Protein AF-A0A3N5SZB6-F1 (afdb_monomer)

Mean predicted aligned error: 12.36 Å

Secondary structure (DSSP, 8-state):
-------SSSSHHHHHHHHHHHHHHHHHHHHTS---------------------------HHHHHHHHHHHHHHHHHHHHHHHGGGEEEEE-TTT--EEEEE-HHHHHHHHHHHHHHHHHHHHHHHHHHHHHHHHH-PPPPPPPSSHHHHHHHHHHHHHTHHHHHHHHHS----TT--EEEETTTTEEEE---SHHHHHHHHHHHHHHHHHHHHHHTT--HHHHHHHHHHHTT-TT---EEEEEEEETTEEEEEEEEEE-TT--EEEEETTTTEEEEEEPPSSPPPP--GGGPPPHHHHHHHHHHHHHHH-HHHHHHTTTSEEEEEEETTEEEEEEE-TTS--TTSTTTTS--EEEEEEETTS-EEEEEE-GGG--

Solvent-accessible surface area (backbone atoms only — not comparable to full-atom values): 22274 Å² total; per-residue (Å²): 140,86,91,86,82,89,86,84,78,72,64,74,65,54,59,58,53,54,54,56,52,55,56,50,53,63,53,52,64,65,69,73,73,79,88,85,89,82,85,92,81,82,87,82,92,75,91,71,83,70,77,81,74,74,82,71,82,77,70,49,74,57,55,54,42,51,49,51,48,52,50,52,48,51,54,51,49,52,52,51,65,73,44,58,88,48,43,47,80,48,62,41,90,87,79,66,45,83,24,44,38,59,40,73,72,49,30,55,55,50,48,59,47,51,52,53,48,48,59,52,43,52,54,44,48,52,51,39,30,49,53,54,45,66,72,65,57,74,73,79,78,80,85,61,96,44,72,67,54,45,47,56,52,49,55,51,55,60,70,45,43,58,82,52,26,44,63,44,74,61,60,73,92,49,97,86,61,52,64,47,74,38,69,93,70,23,42,73,40,81,57,77,62,61,69,53,28,30,46,25,52,50,51,51,51,50,53,51,50,61,69,38,46,73,58,56,74,62,58,55,67,68,60,51,53,52,49,50,19,58,77,69,73,33,87,81,64,61,72,41,84,72,52,71,46,73,36,94,76,34,76,96,38,52,23,34,36,32,31,39,95,66,54,28,35,38,31,30,30,54,91,76,73,38,79,31,32,34,46,62,25,90,60,74,81,79,89,73,57,77,91,51,51,54,53,70,68,56,44,49,50,49,43,51,53,52,46,55,74,73,30,75,48,51,72,78,40,51,93,72,38,48,77,49,73,52,71,64,90,63,37,33,40,41,34,39,32,45,66,89,55,89,39,80,96,47,85,39,50,90,50,50,43,28,37,37,35,26,31,33,42,66,60,47,79,53,32,35,38,40,30,52,80,72,64,134

Structure (mmCIF, N/CA/C/O backbone):
data_AF-A0A3N5SZB6-F1
#
_entry.id   AF-A0A3N5SZB6-F1
#
loop_
_atom_site.group_PDB
_atom_site.id
_atom_site.type_symbol
_atom_site.label_atom_id
_atom_site.label_alt_id
_atom_site.label_comp_id
_atom_site.label_asym_id
_atom_site.label_entity_id
_atom_site.label_seq_id
_atom_site.pdbx_PDB_ins_code
_atom_site.Cartn_x
_atom_site.Cartn_y
_atom_site.Cartn_z
_atom_site.occupancy
_atom_site.B_iso_or_equiv
_atom_site.auth_seq_id
_atom_site.auth_comp_id
_atom_site.auth_asym_id
_atom_site.auth_atom_id
_atom_site.pdbx_PDB_model_num
ATOM 1 N N . MET A 1 1 ? -7.551 47.323 -12.459 1.00 30.55 1 MET A N 1
ATOM 2 C CA . MET A 1 1 ? -6.718 46.735 -13.533 1.00 30.55 1 MET A CA 1
ATOM 3 C C . MET A 1 1 ? -6.572 45.253 -13.211 1.00 30.55 1 MET A C 1
ATOM 5 O O . MET A 1 1 ? -5.967 44.946 -12.203 1.00 30.55 1 MET A O 1
ATOM 9 N N . GLN A 1 2 ? -7.474 44.392 -13.685 1.00 24.36 2 GLN A N 1
ATOM 10 C CA . GLN A 1 2 ? -7.535 43.716 -14.999 1.00 24.36 2 GLN A CA 1
ATOM 11 C C . GLN A 1 2 ? -6.621 42.473 -15.131 1.00 24.36 2 GLN A C 1
ATOM 13 O O . GLN A 1 2 ? -5.434 42.605 -15.382 1.00 24.36 2 GLN A O 1
ATOM 18 N N . LYS A 1 3 ? -7.298 41.308 -15.059 1.00 26.44 3 LYS A N 1
ATOM 19 C CA . LYS A 1 3 ? -7.173 40.044 -15.829 1.00 26.44 3 LYS A CA 1
ATOM 20 C C . LYS A 1 3 ? -5.928 39.142 -15.707 1.00 26.44 3 LYS A C 1
ATOM 22 O O . LYS A 1 3 ? -4.878 39.467 -16.247 1.00 26.44 3 LYS A O 1
ATOM 27 N N . SER A 1 4 ? -6.159 37.933 -15.165 1.00 27.41 4 SER A N 1
ATOM 28 C CA . SER A 1 4 ? -5.923 36.575 -15.747 1.00 27.41 4 SER A CA 1
ATOM 29 C C . SER A 1 4 ? -6.071 35.553 -14.596 1.00 27.41 4 SER A C 1
ATOM 31 O O . SER A 1 4 ? -5.241 35.576 -13.701 1.00 27.41 4 SER A O 1
ATOM 33 N N . SER A 1 5 ? -7.104 34.731 -14.359 1.00 26.22 5 SER A N 1
ATOM 34 C CA . SER A 1 5 ? -8.144 34.000 -15.116 1.00 26.22 5 SER A CA 1
ATOM 35 C C . SER A 1 5 ? -7.667 32.811 -15.965 1.00 26.22 5 SER A C 1
ATOM 37 O O . SER A 1 5 ? -7.320 32.988 -17.123 1.00 26.22 5 SER A O 1
ATOM 39 N N . MET A 1 6 ? -7.796 31.615 -15.369 1.00 33.00 6 MET A N 1
ATOM 40 C CA . MET A 1 6 ? -8.181 30.324 -15.973 1.00 33.00 6 MET A CA 1
ATOM 41 C C . MET A 1 6 ? -7.451 29.839 -17.236 1.00 33.00 6 MET A C 1
ATOM 43 O O . MET A 1 6 ? -7.955 30.061 -18.328 1.00 33.00 6 MET A O 1
ATOM 47 N N . ILE A 1 7 ? -6.403 29.019 -17.080 1.00 27.36 7 ILE A N 1
ATOM 48 C CA . ILE A 1 7 ? -6.110 27.864 -17.956 1.00 27.36 7 ILE A CA 1
ATOM 49 C C . ILE A 1 7 ? -5.377 26.838 -17.078 1.00 27.36 7 ILE A C 1
ATOM 51 O O . ILE A 1 7 ? -4.236 27.062 -16.697 1.00 27.36 7 ILE A O 1
ATOM 55 N N . GLY A 1 8 ? -6.037 25.753 -16.679 1.00 27.72 8 GLY A N 1
ATOM 56 C CA . GLY A 1 8 ? -5.404 24.738 -15.819 1.00 27.72 8 GLY A CA 1
ATOM 57 C C . GLY A 1 8 ? -6.319 23.608 -15.356 1.00 27.72 8 GLY A C 1
ATOM 58 O O . GLY A 1 8 ? -5.829 22.586 -14.899 1.00 27.72 8 GLY A O 1
ATOM 59 N N . LEU A 1 9 ? -7.639 23.751 -15.528 1.00 29.27 9 LEU A N 1
ATOM 60 C CA . LEU A 1 9 ? -8.619 22.719 -15.163 1.00 29.27 9 LEU A CA 1
ATOM 61 C C . LEU A 1 9 ? -9.281 22.013 -16.362 1.00 29.27 9 LEU A C 1
ATOM 63 O O . LEU A 1 9 ? -10.169 21.192 -16.172 1.00 29.27 9 LEU A O 1
ATOM 67 N N . SER A 1 10 ? -8.858 22.299 -17.597 1.00 26.39 10 SER A N 1
ATOM 68 C CA . SER A 1 10 ? -9.528 21.792 -18.809 1.00 26.39 10 SER A CA 1
ATOM 69 C C . SER A 1 10 ? -8.809 20.630 -19.506 1.00 26.39 10 SER A C 1
ATOM 71 O O . SER A 1 10 ? -9.311 20.154 -20.515 1.00 26.39 10 SER A O 1
ATOM 73 N N . ILE A 1 11 ? -7.658 20.157 -19.008 1.00 29.92 11 ILE A N 1
ATOM 74 C CA . ILE A 1 11 ? -6.876 19.098 -19.685 1.00 29.92 11 ILE A CA 1
ATOM 75 C C . ILE A 1 11 ? -7.062 17.717 -19.029 1.00 29.92 11 ILE A C 1
ATOM 77 O O . ILE A 1 11 ? -7.052 16.717 -19.738 1.00 29.92 11 ILE A O 1
ATOM 81 N N . LEU A 1 12 ? -7.372 17.634 -17.728 1.00 28.67 12 LEU A N 1
ATOM 82 C CA . LEU A 1 12 ? -7.620 16.341 -17.063 1.00 28.67 12 LEU A CA 1
ATOM 83 C C . LEU A 1 12 ? -9.028 15.758 -17.292 1.00 28.67 12 LEU A C 1
ATOM 85 O O . LEU A 1 12 ? -9.211 14.551 -17.186 1.00 28.67 12 LEU A O 1
ATOM 89 N N . ALA A 1 13 ? -10.020 16.578 -17.652 1.00 29.20 13 ALA A N 1
ATOM 90 C CA . ALA A 1 13 ? -11.364 16.084 -17.977 1.00 29.20 13 ALA A CA 1
ATOM 91 C C . ALA A 1 13 ? -11.496 15.595 -19.437 1.00 29.20 13 ALA A C 1
ATOM 93 O O . ALA A 1 13 ? -12.449 14.893 -19.771 1.00 29.20 13 ALA A O 1
ATOM 94 N N . LEU A 1 14 ? -10.543 15.941 -20.312 1.00 28.16 14 LEU A N 1
ATOM 95 C CA . LEU A 1 14 ? -10.585 15.605 -21.741 1.00 28.16 14 LEU A CA 1
ATOM 96 C C . LEU A 1 14 ? -9.903 14.266 -22.072 1.00 28.16 14 LEU A C 1
ATOM 98 O O . LEU A 1 14 ? -10.301 13.616 -23.035 1.00 28.16 14 LEU A O 1
ATOM 102 N N . THR A 1 15 ? -8.957 13.797 -21.254 1.00 35.44 15 THR A N 1
ATOM 103 C CA . THR A 1 15 ? -8.317 12.478 -21.425 1.00 35.44 15 THR A CA 1
ATOM 104 C C . THR A 1 15 ? -9.185 11.325 -20.907 1.00 35.44 15 THR A C 1
ATOM 106 O O . THR A 1 15 ? -9.248 10.279 -21.549 1.00 35.44 15 THR A O 1
ATOM 109 N N . GLY A 1 16 ? -9.945 11.529 -19.823 1.00 30.06 16 GLY A N 1
ATOM 110 C CA . GLY A 1 16 ? -10.886 10.524 -19.303 1.00 30.06 16 GLY A CA 1
ATOM 111 C C . GLY A 1 16 ? -12.120 10.299 -20.190 1.00 30.06 16 GLY A C 1
ATOM 112 O O . GLY A 1 16 ? -12.580 9.169 -20.348 1.00 30.06 16 GLY A O 1
ATOM 113 N N . ALA A 1 17 ? -12.632 11.354 -20.837 1.00 34.72 17 ALA A N 1
ATOM 114 C CA . ALA A 1 17 ? -13.799 11.254 -21.720 1.00 34.72 17 ALA A CA 1
ATOM 115 C C . ALA A 1 17 ? -13.486 10.558 -23.061 1.00 34.72 17 ALA A C 1
ATOM 117 O O . ALA A 1 17 ? -14.346 9.863 -23.603 1.00 34.72 17 ALA A O 1
ATOM 118 N N . PHE A 1 18 ? -12.256 10.685 -23.577 1.00 35.78 18 PHE A N 1
ATOM 119 C CA . PHE A 1 18 ? -11.830 9.990 -24.799 1.00 35.78 18 PHE A CA 1
ATOM 120 C C . PHE A 1 18 ? -11.686 8.472 -24.598 1.00 35.78 18 PHE A C 1
ATOM 122 O O . PHE A 1 18 ? -12.016 7.702 -25.499 1.00 35.78 18 PHE A O 1
ATOM 129 N N . PHE A 1 19 ? -11.278 8.032 -23.403 1.00 38.31 19 PHE A N 1
ATOM 130 C CA . PHE A 1 19 ? -11.135 6.609 -23.075 1.00 38.31 19 PHE A CA 1
ATOM 131 C C . PHE A 1 19 ? -12.483 5.879 -22.967 1.00 38.31 19 PHE A C 1
ATOM 133 O O . PHE A 1 19 ? -12.627 4.763 -23.467 1.00 38.31 19 PHE A O 1
ATOM 140 N N . LEU A 1 20 ? -13.502 6.521 -22.385 1.00 37.88 20 LEU A N 1
ATOM 141 C CA . LEU A 1 20 ? -14.844 5.935 -22.278 1.00 37.88 20 LEU A CA 1
ATOM 142 C C . LEU A 1 20 ? -15.571 5.877 -23.632 1.00 37.88 20 LEU A C 1
ATOM 144 O O . LEU A 1 20 ? -16.288 4.912 -23.896 1.00 37.88 20 LEU A O 1
ATOM 148 N N . LEU A 1 21 ? -15.355 6.855 -24.521 1.00 33.53 21 LEU A N 1
ATOM 149 C CA . LEU A 1 21 ? -15.972 6.866 -25.853 1.00 33.53 21 LEU A CA 1
ATOM 150 C C . LEU A 1 21 ? -15.368 5.797 -26.788 1.00 33.53 21 LEU A C 1
ATOM 152 O O . LEU A 1 21 ? -16.105 5.160 -27.542 1.00 33.53 21 LEU A O 1
ATOM 156 N N . ALA A 1 22 ? -14.056 5.545 -26.690 1.00 39.22 22 ALA A N 1
ATOM 157 C CA . ALA A 1 22 ? -13.365 4.512 -27.468 1.00 39.22 22 ALA A CA 1
ATOM 158 C C . ALA A 1 22 ? -13.771 3.085 -27.050 1.00 39.22 22 ALA A C 1
ATOM 160 O O . ALA A 1 22 ? -13.984 2.222 -27.904 1.00 39.22 22 ALA A O 1
ATOM 161 N N . LEU A 1 23 ? -13.959 2.842 -25.747 1.00 40.62 23 LEU A N 1
ATOM 162 C CA . LEU A 1 23 ? -14.461 1.559 -25.238 1.00 40.62 23 LEU A CA 1
ATOM 163 C C . LEU A 1 23 ? -15.936 1.321 -25.615 1.00 40.62 23 LEU A C 1
ATOM 165 O O . LEU A 1 23 ? -16.317 0.192 -25.925 1.00 40.62 23 LEU A O 1
ATOM 169 N N . TYR A 1 24 ? -16.758 2.377 -25.668 1.00 39.03 24 TYR A N 1
ATOM 170 C CA . TYR A 1 24 ? -18.166 2.276 -26.071 1.00 39.03 24 TYR A CA 1
ATOM 171 C C . TYR A 1 24 ? -18.339 2.001 -27.579 1.00 39.03 24 TYR A C 1
ATOM 173 O O . TYR A 1 24 ? -19.183 1.189 -27.964 1.00 39.03 24 TYR A O 1
ATOM 181 N N . GLN A 1 25 ? -17.513 2.607 -28.445 1.00 38.31 25 GLN A N 1
ATOM 182 C CA . GLN A 1 25 ? -17.540 2.337 -29.892 1.00 38.31 25 GLN A CA 1
ATOM 183 C C . GLN A 1 25 ? -17.138 0.892 -30.222 1.00 38.31 25 GLN A C 1
ATOM 185 O O . GLN A 1 25 ? -17.852 0.233 -30.982 1.00 38.31 25 GLN A O 1
ATOM 190 N N . MET A 1 26 ? -16.097 0.358 -29.571 1.00 41.62 26 MET A N 1
ATOM 191 C CA . MET A 1 26 ? -15.662 -1.034 -29.764 1.00 41.62 26 MET A CA 1
ATOM 192 C C . MET A 1 26 ? -16.682 -2.072 -29.261 1.00 41.62 26 MET A C 1
ATOM 194 O O . MET A 1 26 ? -16.788 -3.162 -29.827 1.00 41.62 26 MET A O 1
ATOM 198 N N . ALA A 1 27 ? -17.471 -1.744 -28.233 1.00 41.09 27 ALA A N 1
ATOM 199 C CA . ALA A 1 27 ? -18.561 -2.602 -27.767 1.00 41.09 27 ALA A CA 1
ATOM 200 C C . ALA A 1 27 ? -19.773 -2.590 -28.723 1.00 41.09 27 ALA A C 1
ATOM 202 O O . ALA A 1 27 ? -20.409 -3.627 -28.918 1.00 41.09 27 ALA A O 1
ATOM 203 N N . SER A 1 28 ? -20.070 -1.451 -29.365 1.00 37.62 28 SER A N 1
ATOM 204 C CA . SER A 1 28 ? -21.211 -1.325 -30.287 1.00 37.62 28 SER A CA 1
ATOM 205 C C . SER A 1 28 ? -21.002 -2.049 -31.626 1.00 37.62 28 SER A C 1
ATOM 207 O O . SER A 1 28 ? -21.945 -2.639 -32.153 1.00 37.62 28 SER A O 1
ATOM 209 N N . GLU A 1 29 ? -19.766 -2.103 -32.137 1.00 41.09 29 GLU A N 1
ATOM 210 C CA . GLU A 1 29 ? -19.447 -2.821 -33.382 1.00 41.09 29 GLU A CA 1
ATOM 211 C C . GLU A 1 29 ? -19.526 -4.347 -33.218 1.00 41.09 29 GLU A C 1
ATOM 213 O O . GLU A 1 29 ? -19.878 -5.054 -34.162 1.00 41.09 29 GLU A O 1
ATOM 218 N N . ARG A 1 30 ? -19.295 -4.870 -32.004 1.00 43.53 30 ARG A N 1
ATOM 219 C CA . ARG A 1 30 ? -19.472 -6.303 -31.706 1.00 43.53 30 ARG A CA 1
ATOM 220 C C . ARG A 1 30 ? -20.937 -6.719 -31.569 1.00 43.53 30 ARG A C 1
ATOM 222 O O . ARG A 1 30 ? -21.250 -7.875 -31.832 1.00 43.53 30 ARG A O 1
ATOM 229 N N . ALA A 1 31 ? -21.834 -5.800 -31.211 1.00 37.47 31 ALA A N 1
ATOM 230 C CA . ALA A 1 31 ? -23.267 -6.083 -31.103 1.00 37.47 31 ALA A CA 1
ATOM 231 C C . ALA A 1 31 ? -24.006 -6.037 -32.458 1.00 37.47 31 ALA A C 1
ATOM 233 O O . ALA A 1 31 ? -25.116 -6.549 -32.564 1.00 37.47 31 ALA A O 1
ATOM 234 N N . ALA A 1 32 ? -23.400 -5.464 -33.506 1.00 36.88 32 ALA A N 1
ATOM 235 C CA . ALA A 1 32 ? -24.018 -5.325 -34.830 1.00 36.88 32 ALA A CA 1
ATOM 236 C C . ALA A 1 32 ? -23.822 -6.543 -35.761 1.00 36.88 32 ALA A C 1
ATOM 238 O O . ALA A 1 32 ? -24.310 -6.541 -36.891 1.00 36.88 32 ALA A O 1
ATOM 239 N N . LEU A 1 33 ? -23.130 -7.593 -35.308 1.00 40.47 33 LEU A N 1
ATOM 240 C CA . LEU A 1 33 ? -22.832 -8.791 -36.098 1.00 40.47 33 LEU A CA 1
ATOM 241 C C . LEU A 1 33 ? -23.478 -10.045 -35.502 1.00 40.47 33 LEU A C 1
ATOM 243 O O . LEU A 1 33 ? -22.793 -11.013 -35.189 1.00 40.47 33 LEU A O 1
ATOM 247 N N . GLN A 1 34 ? -24.809 -10.060 -35.391 1.00 35.81 34 GLN A N 1
ATOM 248 C CA . GLN A 1 34 ? -25.560 -11.319 -35.415 1.00 35.81 34 GLN A CA 1
ATOM 249 C C . GLN A 1 34 ? -27.047 -11.110 -35.722 1.00 35.81 34 GLN A C 1
ATOM 251 O O . GLN A 1 34 ? -27.784 -10.565 -34.915 1.00 35.81 34 GLN A O 1
ATOM 256 N N . GLU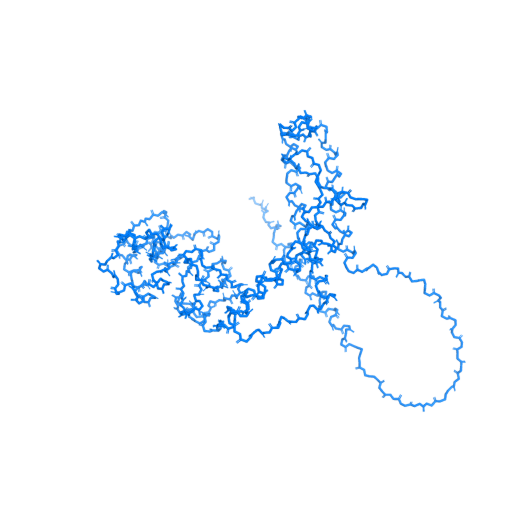 A 1 35 ? -27.436 -11.558 -36.920 1.00 35.31 35 GLU A N 1
ATOM 257 C CA . GLU A 1 35 ? -28.655 -12.309 -37.280 1.00 35.31 35 GLU A CA 1
ATOM 258 C C . GLU A 1 35 ? -29.173 -11.896 -38.662 1.00 35.31 35 GLU A C 1
ATOM 260 O O . GLU A 1 35 ? -29.972 -10.977 -38.807 1.00 35.31 35 GLU A O 1
ATOM 265 N N . VAL A 1 36 ? -28.778 -12.651 -39.692 1.00 30.95 36 VAL A N 1
ATOM 266 C CA . VAL A 1 36 ? -29.652 -12.881 -40.849 1.00 30.95 36 VAL A CA 1
ATOM 267 C C . VAL A 1 36 ? -29.555 -14.356 -41.226 1.00 30.95 36 VAL A C 1
ATOM 269 O O . VAL A 1 36 ? -28.589 -14.799 -41.842 1.00 30.95 36 VAL A O 1
ATOM 272 N N . VAL A 1 37 ? -30.576 -15.120 -40.844 1.00 37.50 37 VAL A N 1
ATOM 273 C CA . VAL A 1 37 ? -30.872 -16.442 -41.404 1.00 37.50 37 VAL A CA 1
ATOM 274 C C . VAL A 1 37 ? -31.956 -16.258 -42.464 1.00 37.50 37 VAL A C 1
ATOM 276 O O . VAL A 1 37 ? -33.063 -15.843 -42.130 1.00 37.50 37 VAL A O 1
ATOM 279 N N . ALA A 1 38 ? -31.671 -16.610 -43.722 1.00 28.94 38 ALA A N 1
ATOM 280 C CA . ALA A 1 38 ? -32.690 -16.997 -44.699 1.00 28.94 38 ALA A CA 1
ATOM 281 C C . ALA A 1 38 ? -32.104 -17.848 -45.846 1.00 28.94 38 ALA A C 1
ATOM 283 O O . ALA A 1 38 ? -30.950 -17.711 -46.236 1.00 28.94 38 ALA A O 1
ATOM 284 N N . ASN A 1 39 ? -32.964 -18.744 -46.327 1.00 30.56 39 ASN A N 1
ATOM 285 C CA . ASN A 1 39 ? -32.769 -19.969 -47.110 1.00 30.56 39 ASN A CA 1
ATOM 286 C C . ASN A 1 39 ? -32.414 -19.790 -48.618 1.00 30.56 39 ASN A C 1
ATOM 288 O O . ASN A 1 39 ? -32.389 -18.666 -49.115 1.00 30.56 39 ASN A O 1
ATOM 292 N N . PRO A 1 40 ? -32.156 -20.893 -49.368 1.00 39.16 40 PRO A N 1
ATOM 293 C CA . PRO A 1 40 ? -31.406 -20.886 -50.625 1.00 39.16 40 PRO A CA 1
ATOM 294 C C . PRO A 1 40 ? -32.289 -20.736 -51.869 1.00 39.16 40 PRO A C 1
ATOM 296 O O . PRO A 1 40 ? -33.319 -21.399 -51.983 1.00 39.16 40 PRO A O 1
ATOM 299 N N . THR A 1 41 ? -31.842 -19.977 -52.878 1.00 28.61 41 THR A N 1
ATOM 300 C CA . THR A 1 41 ? -32.215 -20.225 -54.286 1.00 28.61 41 THR A CA 1
ATOM 301 C C . THR A 1 41 ? -31.197 -19.617 -55.273 1.00 28.61 41 THR A C 1
ATOM 303 O O . THR A 1 41 ? -30.891 -18.435 -55.212 1.00 28.61 41 THR A O 1
ATOM 306 N N . SER A 1 42 ? -30.675 -20.482 -56.152 1.00 31.81 42 SER A N 1
ATOM 307 C CA . SER A 1 42 ? -30.111 -20.284 -57.510 1.00 31.81 42 SER A CA 1
ATOM 308 C C . SER A 1 42 ? -29.393 -18.976 -57.931 1.00 31.81 42 SER A C 1
ATOM 310 O O . SER A 1 42 ? -30.028 -17.945 -58.120 1.00 31.81 42 SER A O 1
ATOM 312 N N . LEU A 1 43 ? -28.090 -19.138 -58.233 1.00 28.61 43 LEU A N 1
ATOM 313 C CA . LEU A 1 43 ? -27.221 -18.551 -59.293 1.00 28.61 43 LEU A CA 1
ATOM 314 C C . LEU A 1 43 ? -27.818 -17.479 -60.249 1.00 28.61 43 LEU A C 1
ATOM 316 O O . LEU A 1 43 ? -28.920 -17.670 -60.758 1.00 28.61 43 LEU A O 1
ATOM 320 N N . PRO A 1 44 ? -27.040 -16.431 -60.626 1.00 29.91 44 PRO A N 1
ATOM 321 C CA . PRO A 1 44 ? -25.870 -16.632 -61.490 1.00 29.91 44 PRO A CA 1
ATOM 322 C C . PRO A 1 44 ? -24.578 -15.899 -61.089 1.00 29.91 44 PRO A C 1
ATOM 324 O O . PRO A 1 44 ? -24.560 -14.868 -60.424 1.00 29.91 44 PRO A O 1
ATOM 327 N N . THR A 1 45 ? -23.483 -16.491 -61.558 1.00 37.69 45 THR A N 1
ATOM 328 C CA . THR A 1 45 ? -22.079 -16.092 -61.463 1.00 37.69 45 THR A CA 1
ATOM 329 C C . THR A 1 45 ? -21.830 -14.634 -61.859 1.00 37.69 45 THR A C 1
ATOM 331 O O . THR A 1 45 ? -21.972 -14.266 -63.023 1.00 37.69 45 THR A O 1
ATOM 334 N N . LEU A 1 46 ? -21.351 -13.837 -60.902 1.00 26.44 46 LEU A N 1
ATOM 335 C CA . LEU A 1 46 ? -20.615 -12.602 -61.156 1.00 26.44 46 LEU A CA 1
ATOM 336 C C . LEU A 1 46 ? -19.177 -12.804 -60.689 1.00 26.44 46 LEU A C 1
ATOM 338 O O . LEU A 1 46 ? -18.888 -12.871 -59.496 1.00 26.44 46 LEU A O 1
ATOM 342 N N . THR A 1 47 ? -18.273 -12.929 -61.654 1.00 31.67 47 THR A N 1
ATOM 343 C CA . THR A 1 47 ? -16.832 -12.953 -61.428 1.00 31.67 47 THR A CA 1
ATOM 344 C C . THR A 1 47 ? -16.388 -11.545 -61.033 1.00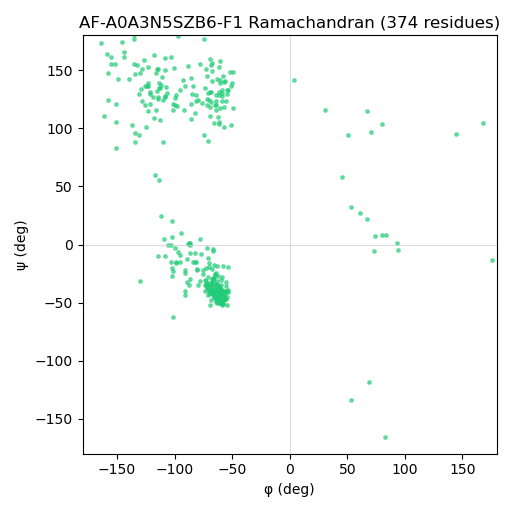 31.67 47 THR A C 1
ATOM 346 O O . THR A 1 47 ? -16.055 -10.728 -61.885 1.00 31.67 47 THR A O 1
ATOM 349 N N . PHE A 1 48 ? -16.410 -11.238 -59.737 1.00 26.42 48 PHE A N 1
ATOM 350 C CA . PHE A 1 48 ? -15.652 -10.115 -59.199 1.00 26.42 48 PHE A CA 1
ATOM 351 C C . PHE A 1 48 ? -14.238 -10.611 -58.909 1.00 26.42 48 PHE A C 1
ATOM 353 O O . PHE A 1 48 ? -14.008 -11.375 -57.974 1.00 26.42 48 PHE A O 1
ATOM 360 N N . THR A 1 49 ? -13.280 -10.186 -59.729 1.00 32.94 49 THR A N 1
ATOM 361 C CA . THR A 1 49 ? -11.867 -10.169 -59.346 1.00 32.94 49 THR A CA 1
ATOM 362 C C . THR A 1 49 ? -11.744 -9.323 -58.086 1.00 32.94 49 THR A C 1
ATOM 364 O O . THR A 1 49 ? -11.805 -8.095 -58.149 1.00 32.94 49 THR A O 1
ATOM 367 N N . ALA A 1 50 ? -11.634 -9.991 -56.937 1.00 30.66 50 ALA A N 1
ATOM 368 C CA . ALA A 1 50 ? -11.292 -9.342 -55.687 1.00 30.66 50 ALA A CA 1
ATOM 369 C C . ALA A 1 50 ? -9.930 -8.649 -55.863 1.00 30.66 50 ALA A C 1
ATOM 371 O O . ALA A 1 50 ? -9.005 -9.271 -56.398 1.00 30.66 50 ALA A O 1
ATOM 372 N N . PRO A 1 51 ? -9.778 -7.381 -55.447 1.00 34.12 51 PRO A N 1
ATOM 373 C CA . PRO A 1 51 ? -8.458 -6.796 -55.324 1.00 34.12 51 PRO A CA 1
ATOM 374 C C . PRO A 1 51 ? -7.677 -7.655 -54.333 1.00 34.12 51 PRO A C 1
ATOM 376 O O . PRO A 1 51 ? -8.168 -7.949 -53.242 1.00 34.12 51 PRO A O 1
ATOM 379 N N . THR A 1 52 ? -6.484 -8.088 -54.734 1.00 36.19 52 THR A N 1
ATOM 380 C CA . THR A 1 52 ? -5.509 -8.718 -53.849 1.00 36.19 52 THR A CA 1
ATOM 381 C C . THR A 1 52 ? -5.340 -7.806 -52.641 1.00 36.19 52 THR A C 1
ATOM 383 O O . THR A 1 52 ? -4.713 -6.752 -52.742 1.00 36.19 52 THR A O 1
ATOM 386 N N . GLN A 1 53 ? -5.957 -8.166 -51.515 1.00 37.75 53 GLN A N 1
ATOM 387 C CA . GLN A 1 53 ? -5.667 -7.519 -50.249 1.00 37.75 53 GLN A CA 1
ATOM 388 C C . GLN A 1 53 ? -4.222 -7.877 -49.935 1.00 37.75 53 GLN A C 1
ATOM 390 O O . GLN A 1 53 ? -3.910 -9.018 -49.596 1.00 37.75 53 GLN A O 1
ATOM 395 N N . THR A 1 54 ? -3.326 -6.915 -50.115 1.00 37.09 54 THR A N 1
ATOM 396 C CA . THR A 1 54 ? -2.016 -6.967 -49.483 1.00 37.09 54 THR A CA 1
ATOM 397 C C . THR A 1 54 ? -2.281 -7.075 -47.981 1.00 37.09 54 THR A C 1
ATOM 399 O O . THR A 1 54 ? -2.942 -6.182 -47.444 1.00 37.09 54 THR A O 1
ATOM 402 N N . PRO A 1 55 ? -1.853 -8.148 -47.295 1.00 38.38 55 PRO A N 1
ATOM 403 C CA . PRO A 1 55 ? -2.034 -8.241 -45.857 1.00 38.38 55 PRO A CA 1
ATOM 404 C C . PRO A 1 55 ? -1.241 -7.099 -45.225 1.00 38.38 55 PRO A C 1
ATOM 406 O O . PRO A 1 55 ? -0.012 -7.082 -45.271 1.00 38.38 55 PRO A O 1
ATOM 409 N N . ILE A 1 56 ? -1.946 -6.109 -44.680 1.00 42.81 56 ILE A N 1
ATOM 410 C CA . ILE A 1 56 ? -1.343 -5.153 -43.757 1.00 42.81 56 ILE A CA 1
ATOM 411 C C . ILE A 1 56 ? -0.934 -6.002 -42.549 1.00 42.81 56 ILE A C 1
ATOM 413 O O . ILE A 1 56 ? -1.811 -6.666 -41.984 1.00 42.81 56 ILE A O 1
ATOM 417 N N . PRO A 1 57 ? 0.355 -6.060 -42.167 1.00 44.97 57 PRO A N 1
ATOM 418 C CA . PRO A 1 57 ? 0.745 -6.777 -40.967 1.00 44.97 57 PRO A CA 1
ATOM 419 C C . PRO A 1 57 ? 0.039 -6.091 -39.802 1.00 44.97 57 PRO A C 1
ATOM 421 O O . PRO A 1 57 ? 0.358 -4.963 -39.437 1.00 44.97 57 PRO A O 1
ATOM 424 N N . THR A 1 58 ? -0.993 -6.744 -39.278 1.00 53.25 58 THR A N 1
ATOM 425 C CA . THR A 1 58 ? -1.666 -6.298 -38.065 1.00 53.25 58 THR A CA 1
ATOM 426 C C . THR A 1 58 ? -0.706 -6.655 -36.944 1.00 53.25 58 THR A C 1
ATOM 428 O O . THR A 1 58 ? -0.631 -7.813 -36.538 1.00 53.25 58 THR A O 1
ATOM 431 N N . THR A 1 59 ? 0.133 -5.703 -36.537 1.00 66.44 59 THR A N 1
ATOM 432 C CA . THR A 1 59 ? 0.969 -5.864 -35.348 1.00 66.44 59 THR A CA 1
ATOM 433 C C . THR A 1 59 ? 0.058 -6.222 -34.179 1.00 66.44 59 THR A C 1
ATOM 435 O O . THR A 1 59 ? -1.014 -5.636 -34.012 1.00 66.44 59 THR A O 1
ATOM 438 N N . SER A 1 60 ? 0.434 -7.246 -33.410 1.00 88.06 60 SER A N 1
ATOM 439 C CA . SER A 1 60 ? -0.350 -7.644 -32.242 1.00 88.06 60 SER A CA 1
ATOM 440 C C . SER A 1 60 ? -0.402 -6.488 -31.241 1.00 88.06 60 SER A C 1
ATOM 442 O O . SER A 1 60 ? 0.508 -5.657 -31.187 1.00 88.06 60 SER A O 1
ATOM 444 N N . SER A 1 61 ? -1.455 -6.426 -30.422 1.00 90.62 61 SER A N 1
ATOM 445 C CA . SER A 1 61 ? -1.574 -5.394 -29.385 1.00 90.62 61 SER A CA 1
ATOM 446 C C . SER A 1 61 ? -0.360 -5.385 -28.447 1.00 90.62 61 SER A C 1
ATOM 448 O O . SER A 1 61 ? 0.106 -4.309 -28.085 1.00 90.62 61 SER A O 1
ATOM 450 N N . LYS A 1 62 ? 0.213 -6.559 -28.138 1.00 93.12 62 LYS A N 1
ATOM 451 C CA . LYS A 1 62 ? 1.477 -6.674 -27.395 1.00 93.12 62 LYS A CA 1
ATOM 452 C C . LYS A 1 62 ? 2.646 -6.007 -28.117 1.00 93.12 62 LYS A C 1
ATOM 454 O O . LYS A 1 62 ? 3.334 -5.195 -27.509 1.00 93.12 62 LYS A O 1
ATOM 459 N N . GLU A 1 63 ? 2.852 -6.296 -29.404 1.00 93.38 63 GLU A N 1
ATOM 460 C CA . GLU A 1 63 ? 3.951 -5.687 -30.171 1.00 93.38 63 GLU A CA 1
ATOM 461 C C . GLU A 1 63 ? 3.799 -4.164 -30.246 1.00 93.38 63 GLU A C 1
ATOM 463 O O . GLU A 1 63 ? 4.774 -3.433 -30.116 1.00 93.38 63 GLU A O 1
ATOM 468 N N . HIS A 1 64 ? 2.566 -3.666 -30.373 1.00 94.56 64 HIS A N 1
ATOM 469 C CA . HIS A 1 64 ? 2.306 -2.229 -30.358 1.00 94.56 64 HIS A CA 1
ATOM 470 C C . HIS A 1 64 ? 2.681 -1.564 -29.022 1.00 94.56 64 HIS A C 1
ATOM 472 O O . HIS A 1 64 ? 3.251 -0.474 -29.023 1.00 94.56 64 HIS A O 1
ATOM 478 N N . VAL A 1 65 ? 2.380 -2.201 -27.886 1.00 96.25 65 VAL A N 1
ATOM 479 C CA . VAL A 1 65 ? 2.781 -1.700 -26.559 1.00 96.25 65 VAL A CA 1
ATOM 480 C C . VAL A 1 65 ? 4.300 -1.773 -26.387 1.00 96.25 65 VAL A C 1
ATOM 482 O O . VAL A 1 65 ? 4.909 -0.819 -25.910 1.00 96.25 65 VAL A O 1
ATOM 485 N N . PHE A 1 66 ? 4.932 -2.862 -26.829 1.00 95.38 66 PHE A N 1
ATOM 486 C CA . PHE A 1 66 ? 6.385 -3.013 -26.754 1.00 95.38 66 PHE A CA 1
ATOM 487 C C . PHE A 1 66 ? 7.130 -1.963 -27.581 1.00 95.38 66 PHE A C 1
ATOM 489 O O . PHE A 1 66 ? 8.130 -1.408 -27.129 1.00 95.38 66 PHE A O 1
ATOM 496 N N . GLU A 1 67 ? 6.617 -1.634 -28.766 1.00 95.50 67 GLU A N 1
ATOM 497 C CA . GLU A 1 67 ? 7.212 -0.601 -29.609 1.00 95.50 67 GLU A CA 1
ATOM 498 C C . GLU A 1 67 ? 7.083 0.797 -28.987 1.00 95.50 67 GLU A C 1
ATOM 500 O O . GLU A 1 67 ? 8.010 1.596 -29.082 1.00 95.50 67 GLU A O 1
ATOM 505 N N . GLN A 1 68 ? 5.995 1.084 -28.262 1.00 97.25 68 GLN A N 1
ATOM 506 C CA . GLN A 1 68 ? 5.889 2.325 -27.484 1.00 97.25 68 GLN A CA 1
ATOM 507 C C . GLN A 1 68 ? 6.946 2.400 -26.374 1.00 97.25 68 GLN A C 1
ATOM 509 O O . GLN A 1 68 ? 7.553 3.451 -26.180 1.00 97.25 68 GLN A O 1
ATOM 514 N N . ILE A 1 69 ? 7.221 1.287 -25.686 1.00 96.81 69 ILE A N 1
ATOM 515 C CA . ILE A 1 69 ? 8.292 1.218 -24.681 1.00 96.81 69 ILE A CA 1
ATOM 516 C C . ILE A 1 69 ? 9.659 1.487 -25.331 1.00 96.81 69 ILE A C 1
ATOM 518 O O . ILE A 1 69 ? 10.443 2.283 -24.811 1.00 96.81 69 ILE A O 1
ATOM 522 N N . ARG A 1 70 ? 9.945 0.876 -26.491 1.00 96.31 70 ARG A N 1
ATOM 523 C CA . ARG A 1 70 ? 11.183 1.141 -27.248 1.00 96.31 70 ARG A CA 1
ATOM 524 C C . ARG A 1 70 ? 11.298 2.605 -27.661 1.00 96.31 70 ARG A C 1
ATOM 526 O O . ARG A 1 70 ? 12.368 3.190 -27.520 1.00 96.31 70 ARG A O 1
ATOM 533 N N . GLN A 1 71 ? 10.210 3.198 -28.140 1.00 97.44 71 GLN A N 1
ATOM 534 C CA . GLN A 1 71 ? 10.184 4.595 -28.559 1.00 97.44 71 GLN A CA 1
ATOM 535 C C . GLN A 1 71 ? 10.500 5.540 -27.389 1.00 97.44 71 GLN A C 1
ATOM 537 O O . GLN A 1 71 ? 11.335 6.430 -27.539 1.00 97.44 71 GLN A O 1
ATOM 542 N N . LEU A 1 72 ? 9.927 5.297 -26.205 1.00 98.00 72 LEU A N 1
ATOM 543 C CA . LEU A 1 72 ? 10.252 6.056 -24.992 1.00 98.00 72 LEU A CA 1
ATOM 544 C C . LEU A 1 72 ? 11.733 5.927 -24.602 1.00 98.00 72 LEU A C 1
ATOM 546 O O . LEU A 1 72 ? 12.372 6.921 -24.255 1.00 98.00 72 LEU A O 1
ATOM 550 N N . ALA A 1 73 ? 12.302 4.722 -24.701 1.00 97.25 73 ALA A N 1
ATOM 551 C CA . ALA A 1 73 ? 13.724 4.498 -24.444 1.00 97.25 73 ALA A CA 1
ATOM 552 C C . ALA A 1 73 ? 14.618 5.273 -25.430 1.00 97.25 73 ALA A C 1
ATOM 554 O O . ALA A 1 73 ? 15.619 5.860 -25.025 1.00 97.25 73 ALA A O 1
ATOM 555 N N . VAL A 1 74 ? 14.241 5.323 -26.713 1.00 97.50 74 VAL A N 1
ATOM 556 C CA . VAL A 1 74 ? 14.953 6.092 -27.747 1.00 97.50 74 VAL A CA 1
ATOM 557 C C . VAL A 1 74 ? 14.871 7.597 -27.485 1.00 97.50 74 VAL A C 1
ATOM 559 O O . VAL A 1 74 ? 15.874 8.294 -27.628 1.00 97.50 74 VAL A O 1
ATOM 562 N N . GLU A 1 75 ? 13.708 8.116 -27.093 1.00 97.62 75 GLU A N 1
ATOM 563 C CA . GLU A 1 75 ? 13.533 9.535 -26.754 1.00 97.62 75 GLU A CA 1
ATOM 564 C C . GLU A 1 75 ? 14.381 9.941 -25.547 1.00 97.62 75 GLU A C 1
ATOM 566 O O . GLU A 1 75 ? 15.065 10.969 -25.575 1.00 97.62 75 GLU A O 1
ATOM 571 N N . TYR A 1 76 ? 14.398 9.105 -24.510 1.00 98.06 76 TYR A N 1
ATOM 572 C CA . TYR A 1 76 ? 15.261 9.315 -23.356 1.00 98.06 76 TYR A CA 1
ATOM 573 C C . TYR A 1 76 ? 16.745 9.254 -23.739 1.00 98.06 76 TYR A C 1
ATOM 575 O O . TYR A 1 76 ? 17.513 10.140 -23.369 1.00 98.06 76 TYR A O 1
ATOM 583 N N . GLU A 1 77 ? 17.148 8.282 -24.558 1.00 97.50 77 GLU A N 1
ATOM 584 C CA . GLU A 1 77 ? 18.521 8.175 -25.056 1.00 97.50 77 GLU A CA 1
ATOM 585 C C . GLU A 1 77 ? 18.952 9.423 -25.844 1.00 97.50 77 GLU A C 1
ATOM 587 O O . GLU A 1 77 ? 20.061 9.931 -25.670 1.00 97.50 77 GLU A O 1
ATOM 592 N N . GLN A 1 78 ? 18.071 9.990 -26.671 1.00 97.50 78 GLN A N 1
ATOM 593 C CA . GLN A 1 78 ? 18.351 11.250 -27.365 1.00 97.50 78 GLN A CA 1
ATOM 594 C C . GLN A 1 78 ? 18.613 12.399 -26.380 1.00 97.50 78 GLN A C 1
ATOM 596 O O . GLN A 1 78 ? 19.547 13.182 -26.589 1.00 97.50 78 GLN A O 1
ATOM 601 N N . ALA A 1 79 ? 17.844 12.479 -25.289 1.00 96.00 79 ALA A N 1
ATOM 602 C CA . ALA A 1 79 ? 18.076 13.459 -24.232 1.00 96.00 79 ALA A CA 1
ATOM 603 C C . ALA A 1 79 ? 19.440 13.244 -23.554 1.00 96.00 79 ALA A C 1
ATOM 605 O O . ALA A 1 79 ? 20.215 14.199 -23.445 1.00 96.00 79 ALA A O 1
ATOM 606 N N . ILE A 1 80 ? 19.788 11.996 -23.213 1.00 96.62 80 ILE A N 1
ATOM 607 C CA . ILE A 1 80 ? 21.099 11.619 -22.662 1.00 96.62 80 ILE A CA 1
ATOM 608 C C . ILE A 1 80 ? 22.230 12.093 -23.575 1.00 96.62 80 ILE A C 1
ATOM 610 O O . ILE A 1 80 ? 23.139 12.797 -23.129 1.00 96.62 80 ILE A O 1
ATOM 614 N N . GLN A 1 81 ? 22.173 11.762 -24.869 1.00 96.00 81 GLN A N 1
ATOM 615 C CA . GLN A 1 81 ? 23.215 12.164 -25.818 1.00 96.00 81 GLN A CA 1
ATOM 616 C C . GLN A 1 81 ? 23.327 13.690 -25.952 1.00 96.00 81 GLN A C 1
ATOM 618 O O . GLN A 1 81 ? 24.435 14.213 -26.077 1.00 96.00 81 GLN A O 1
ATOM 623 N N . SER A 1 82 ? 22.208 14.418 -25.891 1.00 94.56 82 SER A N 1
ATOM 624 C CA . SER A 1 82 ? 22.207 15.885 -25.985 1.00 94.56 82 SER A CA 1
ATOM 625 C C . SER A 1 82 ? 22.871 16.576 -24.783 1.00 94.56 82 SER A C 1
ATOM 627 O O . SER A 1 82 ? 23.480 17.644 -24.926 1.00 94.56 82 SER A O 1
ATOM 629 N N . GLU A 1 83 ? 22.802 15.941 -23.613 1.00 93.88 83 GLU A N 1
ATOM 630 C CA . GLU A 1 83 ? 23.311 16.458 -22.344 1.00 93.88 83 GLU A CA 1
ATOM 631 C C . GLU A 1 83 ? 24.729 15.959 -22.018 1.00 93.88 83 GLU A C 1
ATOM 633 O O . GLU A 1 83 ? 25.409 16.563 -21.192 1.00 93.88 83 GLU A O 1
ATOM 638 N N . LYS A 1 84 ? 25.237 14.913 -22.691 1.00 90.56 84 LYS A N 1
ATOM 639 C CA . LYS A 1 84 ? 26.551 14.277 -22.421 1.00 90.56 84 LYS A CA 1
ATOM 640 C C . LYS A 1 84 ? 27.763 15.214 -22.407 1.00 90.56 84 LYS A C 1
ATOM 642 O O . LYS A 1 84 ? 28.805 14.873 -21.865 1.00 90.56 84 LYS A O 1
ATOM 647 N N . LYS A 1 85 ? 27.671 16.401 -23.001 1.00 89.38 85 LYS A N 1
ATOM 648 C CA . LYS A 1 85 ? 28.732 17.423 -22.920 1.00 89.38 85 LYS A CA 1
ATOM 649 C C . LYS A 1 85 ? 28.864 18.070 -21.529 1.00 89.38 85 LYS A C 1
ATOM 651 O O . LYS A 1 85 ? 29.829 18.789 -21.302 1.00 89.38 85 LYS A O 1
ATOM 656 N N . ASN A 1 86 ? 27.900 17.839 -20.633 1.00 89.81 86 ASN A N 1
ATOM 657 C CA . ASN A 1 86 ? 27.763 18.476 -19.320 1.00 89.81 86 ASN A CA 1
ATOM 658 C C . ASN A 1 86 ? 28.004 17.500 -18.147 1.00 89.81 86 ASN A C 1
ATOM 660 O O . ASN A 1 86 ? 27.471 17.699 -17.054 1.00 89.81 86 ASN A O 1
ATOM 664 N N . GLY A 1 87 ? 28.757 16.424 -18.368 1.00 88.62 87 GLY A N 1
ATOM 665 C CA . GLY A 1 87 ? 29.089 15.451 -17.327 1.00 88.62 87 GLY A CA 1
ATOM 666 C C . GLY A 1 87 ? 30.559 15.057 -17.345 1.00 88.62 87 GLY A C 1
ATOM 667 O O . GLY A 1 87 ? 31.342 15.541 -18.163 1.00 88.62 87 GLY A O 1
ATOM 668 N N . GLU A 1 88 ? 30.924 14.177 -16.423 1.00 91.81 88 GLU A N 1
ATOM 669 C CA . GLU A 1 88 ? 32.303 13.761 -16.184 1.00 91.81 88 GLU A CA 1
ATOM 670 C C . GLU A 1 88 ? 32.414 12.238 -16.148 1.00 91.81 88 GLU A C 1
ATOM 672 O O . GLU A 1 88 ? 31.494 11.539 -15.723 1.00 91.81 88 GLU A O 1
ATOM 677 N N . TYR A 1 89 ? 33.561 11.723 -16.591 1.00 91.81 89 TYR A N 1
ATOM 678 C CA . TYR A 1 89 ? 33.889 10.310 -16.434 1.00 91.81 89 TYR A CA 1
ATOM 679 C C . TYR A 1 89 ? 34.489 10.066 -15.052 1.00 91.81 89 TYR A C 1
ATOM 681 O O . TYR A 1 89 ? 35.362 10.808 -14.601 1.00 91.81 89 TYR A O 1
ATOM 689 N N . SER A 1 90 ? 34.047 8.992 -14.410 1.00 91.31 90 SER A N 1
ATOM 690 C CA . SER A 1 90 ? 34.569 8.500 -13.140 1.00 91.31 90 SER A CA 1
ATOM 691 C C . SER A 1 90 ? 34.752 6.982 -13.205 1.00 91.31 90 SER A C 1
ATOM 693 O O . SER A 1 90 ? 34.426 6.343 -14.206 1.00 91.31 90 SER A O 1
ATOM 695 N N . LYS A 1 91 ? 35.291 6.398 -12.136 1.00 92.00 91 LYS A N 1
ATOM 696 C CA . LYS A 1 91 ? 35.398 4.951 -11.958 1.00 92.00 91 LYS A CA 1
ATOM 697 C C . LYS A 1 91 ? 34.394 4.486 -10.914 1.00 92.00 91 LYS A C 1
ATOM 699 O O . LYS A 1 91 ? 34.357 5.050 -9.820 1.00 92.00 91 LYS A O 1
ATOM 704 N N . ASP A 1 92 ? 33.624 3.450 -11.233 1.00 85.69 92 ASP A N 1
ATOM 705 C CA . ASP A 1 92 ? 32.824 2.739 -10.235 1.00 85.69 92 ASP A CA 1
ATOM 706 C C . ASP A 1 92 ? 33.780 2.188 -9.153 1.00 85.69 92 ASP A C 1
ATOM 708 O O . ASP A 1 92 ? 34.733 1.473 -9.481 1.00 85.69 92 ASP A O 1
ATOM 712 N N . PRO A 1 93 ? 33.593 2.530 -7.866 1.00 84.94 93 PRO A N 1
ATOM 713 C CA . PRO A 1 93 ? 34.520 2.138 -6.808 1.00 84.94 93 PRO A CA 1
ATOM 714 C C . PRO A 1 93 ? 34.494 0.635 -6.496 1.00 84.94 93 PRO A C 1
ATOM 716 O O . PRO A 1 93 ? 35.434 0.135 -5.879 1.00 84.94 93 PRO A O 1
ATOM 719 N N . GLN A 1 94 ? 33.435 -0.080 -6.883 1.00 88.56 94 GLN A N 1
ATOM 720 C CA . GLN A 1 94 ? 33.286 -1.515 -6.656 1.00 88.56 94 GLN A CA 1
ATOM 721 C C . GLN A 1 94 ? 33.834 -2.330 -7.827 1.00 88.56 94 GLN A C 1
ATOM 723 O O . GLN A 1 94 ? 34.527 -3.322 -7.604 1.00 88.56 94 GLN A O 1
ATOM 728 N N . THR A 1 95 ? 33.540 -1.923 -9.065 1.00 90.00 95 THR A N 1
ATOM 729 C CA . THR A 1 95 ? 33.899 -2.705 -10.264 1.00 90.00 95 THR A CA 1
ATOM 730 C C . THR A 1 95 ? 35.133 -2.175 -10.996 1.00 90.00 95 THR A C 1
ATOM 732 O O . THR A 1 95 ? 35.794 -2.927 -11.710 1.00 90.00 95 THR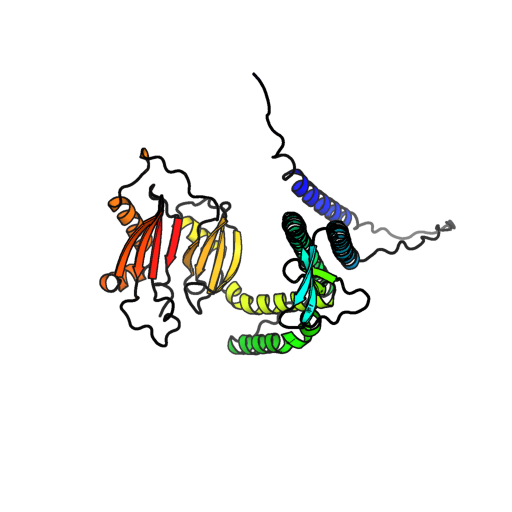 A O 1
ATOM 735 N N . GLY A 1 96 ? 35.483 -0.896 -10.819 1.00 90.31 96 GLY A N 1
ATOM 736 C CA . GLY A 1 96 ? 36.551 -0.221 -11.564 1.00 90.31 96 GLY A CA 1
ATOM 737 C C . GLY A 1 96 ? 36.185 0.127 -13.014 1.00 90.31 96 GLY A C 1
ATOM 738 O O . GLY A 1 96 ? 37.051 0.563 -13.784 1.00 90.31 96 GLY A O 1
ATOM 739 N N . GLU A 1 97 ? 34.924 -0.064 -13.402 1.00 91.62 97 GLU A N 1
ATOM 740 C CA . GLU A 1 97 ? 34.412 0.270 -14.731 1.00 91.62 97 GLU A CA 1
ATOM 741 C C . GLU A 1 97 ? 34.280 1.787 -14.911 1.00 91.62 97 GLU A C 1
ATOM 743 O O . GLU A 1 97 ? 34.108 2.532 -13.945 1.00 91.62 97 GLU A O 1
ATOM 748 N N . ASP A 1 98 ? 34.405 2.255 -16.156 1.00 91.50 98 ASP A N 1
ATOM 749 C CA . ASP A 1 98 ? 34.140 3.657 -16.480 1.00 91.50 98 ASP A CA 1
ATOM 750 C C . ASP A 1 98 ? 32.640 3.937 -16.377 1.00 91.50 98 ASP A C 1
ATOM 752 O O . ASP A 1 98 ? 31.835 3.303 -17.060 1.00 91.50 98 ASP A O 1
ATOM 756 N N . ILE A 1 99 ? 32.287 4.922 -15.557 1.00 92.94 99 ILE A N 1
ATOM 757 C CA . ILE A 1 99 ? 30.933 5.460 -15.446 1.00 92.94 99 ILE A CA 1
ATOM 758 C C . ILE A 1 99 ? 30.929 6.912 -15.903 1.00 92.94 99 ILE A C 1
ATOM 760 O O . ILE A 1 99 ? 31.928 7.626 -15.786 1.00 92.94 99 ILE A O 1
ATOM 764 N N . PHE A 1 100 ? 29.796 7.358 -16.425 1.00 94.31 100 PHE A N 1
ATOM 765 C CA . PHE A 1 100 ? 29.579 8.755 -16.770 1.00 94.31 100 PHE A CA 1
ATOM 766 C C . PHE A 1 100 ? 28.618 9.363 -15.753 1.00 94.31 100 PHE A C 1
ATOM 768 O O . PHE A 1 100 ? 27.638 8.736 -15.396 1.00 94.31 100 PHE A O 1
ATOM 775 N N . LEU A 1 101 ? 28.869 10.562 -15.242 1.00 94.19 101 LEU A N 1
ATOM 776 C CA . LEU A 1 101 ? 27.971 11.198 -14.278 1.00 94.19 101 LEU A CA 1
ATOM 777 C C . LEU A 1 101 ? 27.640 12.608 -14.747 1.00 94.19 101 LEU A C 1
ATOM 779 O O . LEU A 1 101 ? 28.530 13.433 -14.965 1.00 94.19 101 LEU A O 1
ATOM 783 N N . PHE A 1 102 ? 26.346 12.885 -14.894 1.00 94.81 102 PHE A N 1
ATOM 784 C CA . PHE A 1 102 ? 25.864 14.235 -15.161 1.00 94.81 102 PHE A CA 1
ATOM 785 C C . PHE A 1 102 ? 26.102 15.133 -13.946 1.00 94.81 102 PHE A C 1
ATOM 787 O O . PHE A 1 102 ? 26.063 14.670 -12.808 1.00 94.81 102 PHE A O 1
ATOM 794 N N . GLN A 1 103 ? 26.329 16.425 -14.188 1.00 92.94 103 GLN A N 1
ATOM 795 C CA . GLN A 1 103 ? 26.586 17.406 -13.134 1.00 92.94 103 GLN A CA 1
ATOM 796 C C . GLN A 1 103 ? 25.583 18.563 -13.187 1.00 92.94 103 GLN A C 1
ATOM 798 O O . GLN A 1 103 ? 25.055 18.919 -14.247 1.00 92.94 103 GLN A O 1
ATOM 803 N N . GLY A 1 104 ? 25.339 19.177 -12.027 1.00 94.06 104 GLY A N 1
ATOM 804 C CA . GLY A 1 104 ? 24.520 20.385 -11.895 1.00 94.06 104 GLY A CA 1
ATOM 805 C C . GLY A 1 104 ? 23.129 20.249 -12.520 1.00 94.06 104 GLY A C 1
ATOM 806 O O . GLY A 1 104 ? 22.440 19.252 -12.331 1.00 94.06 104 GLY A O 1
ATOM 807 N N . GLU A 1 105 ? 22.715 21.252 -13.294 1.00 95.50 105 GLU A N 1
ATOM 808 C CA . GLU A 1 105 ? 21.385 21.265 -13.919 1.00 95.50 105 GLU A CA 1
ATOM 809 C C . GLU A 1 105 ? 21.158 20.118 -14.912 1.00 95.50 105 GLU A C 1
ATOM 811 O O . GLU A 1 105 ? 20.017 19.723 -15.133 1.00 95.50 105 GLU A O 1
ATOM 816 N N . SER A 1 106 ? 22.224 19.597 -15.528 1.00 95.31 106 SER A N 1
ATOM 817 C CA . SER A 1 106 ? 22.121 18.480 -16.467 1.00 95.31 106 SER A CA 1
ATOM 818 C C . SER A 1 106 ? 21.668 17.209 -15.746 1.00 95.31 106 SER A C 1
ATOM 820 O O . SER A 1 106 ? 20.758 16.531 -16.215 1.00 95.31 106 SER A O 1
ATOM 822 N N . TYR A 1 107 ? 22.217 16.958 -14.550 1.00 95.25 107 TYR A N 1
ATOM 823 C CA . TYR A 1 107 ? 21.783 15.861 -13.683 1.00 95.25 107 TYR A CA 1
ATOM 824 C C . TYR A 1 107 ? 20.300 15.995 -13.332 1.00 95.25 107 TYR A C 1
ATOM 826 O O . TYR A 1 107 ? 19.536 15.073 -13.597 1.00 95.25 107 TYR A O 1
ATOM 834 N N . SER A 1 108 ? 19.870 17.162 -12.836 1.00 95.62 108 SER A N 1
ATOM 835 C CA . SER A 1 108 ? 18.464 17.387 -12.471 1.00 95.62 108 SER A CA 1
ATOM 836 C C . SER A 1 108 ? 17.515 17.192 -13.657 1.00 95.62 108 SER A C 1
ATOM 838 O O . SER A 1 108 ? 16.487 16.538 -13.519 1.00 95.62 108 SER A O 1
ATOM 840 N N . ARG A 1 109 ? 17.871 17.701 -14.847 1.00 96.50 109 ARG A N 1
ATOM 841 C CA . ARG A 1 109 ? 17.046 17.530 -16.053 1.00 96.50 109 ARG A CA 1
ATOM 842 C C . ARG A 1 109 ? 16.910 16.067 -16.463 1.00 96.50 109 ARG A C 1
ATOM 844 O O . ARG A 1 109 ? 15.805 15.639 -16.784 1.00 96.50 109 ARG A O 1
ATOM 851 N N . ILE A 1 110 ? 18.010 15.314 -16.491 1.00 97.31 110 ILE A N 1
ATOM 852 C CA . ILE A 1 110 ? 17.954 13.902 -16.877 1.00 97.31 110 ILE A CA 1
ATOM 853 C C . ILE A 1 110 ? 17.241 13.077 -15.800 1.00 97.31 110 ILE A C 1
ATOM 855 O O . ILE A 1 110 ? 16.451 12.214 -16.160 1.00 97.31 110 ILE A O 1
ATOM 859 N N . GLN A 1 111 ? 17.432 13.371 -14.513 1.00 96.81 111 GLN A N 1
ATOM 860 C CA . GLN A 1 111 ? 16.720 12.699 -13.423 1.00 96.81 111 GLN A CA 1
ATOM 861 C C . GLN A 1 111 ? 15.197 12.883 -13.531 1.00 96.81 111 GLN A C 1
ATOM 863 O O . GLN A 1 111 ? 14.454 11.906 -13.456 1.00 96.81 111 GLN A O 1
ATOM 868 N N . ASP A 1 112 ? 14.724 14.105 -13.802 1.00 97.31 112 ASP A N 1
ATOM 869 C CA . ASP A 1 112 ? 13.297 14.377 -14.032 1.00 97.31 112 ASP A CA 1
ATOM 870 C C . ASP A 1 112 ? 12.747 13.615 -15.253 1.00 97.31 112 ASP A C 1
ATOM 872 O O . ASP A 1 112 ? 11.582 13.207 -15.280 1.00 97.31 112 ASP A O 1
ATOM 876 N N . LEU A 1 113 ? 13.566 13.449 -16.298 1.00 97.56 113 LEU A N 1
ATOM 877 C CA . LEU A 1 113 ? 13.203 12.674 -17.486 1.00 97.56 113 LEU A CA 1
ATOM 878 C C . LEU A 1 113 ? 13.208 11.168 -17.209 1.00 97.56 113 LEU A C 1
ATOM 880 O O . LEU A 1 113 ? 12.299 10.487 -17.673 1.00 97.56 113 LEU A O 1
ATOM 884 N N . GLU A 1 114 ? 14.174 10.660 -16.439 1.00 97.38 114 GLU A N 1
ATOM 885 C CA . GLU A 1 114 ? 14.229 9.261 -16.007 1.00 97.38 114 GLU A CA 1
ATOM 886 C C . GLU A 1 114 ? 12.984 8.915 -15.180 1.00 97.38 114 GLU A C 1
ATOM 888 O O . GLU A 1 114 ? 12.345 7.893 -15.426 1.00 97.38 114 GLU A O 1
ATOM 893 N N . GLN A 1 115 ? 12.573 9.789 -14.256 1.00 96.75 115 GLN A N 1
ATOM 894 C CA . GLN A 1 115 ? 11.352 9.582 -13.478 1.00 96.75 115 GLN A CA 1
ATOM 895 C C . GLN A 1 115 ? 10.119 9.450 -14.387 1.00 96.75 115 GLN A C 1
ATOM 897 O O . GLN A 1 115 ? 9.366 8.482 -14.277 1.00 96.75 115 GLN A O 1
ATOM 902 N N . LYS A 1 116 ? 9.930 10.387 -15.325 1.00 97.38 116 LYS A N 1
ATOM 903 C CA . LYS A 1 116 ? 8.803 10.353 -16.277 1.00 97.38 116 LYS A CA 1
ATOM 904 C C . LYS A 1 116 ? 8.853 9.137 -17.198 1.00 97.38 116 LYS A C 1
ATOM 906 O O . LYS A 1 116 ? 7.811 8.577 -17.536 1.00 97.38 116 LYS A O 1
ATOM 911 N N . LEU A 1 117 ? 10.054 8.737 -17.616 1.00 97.44 117 LEU A N 1
ATOM 912 C CA . LEU A 1 117 ? 10.268 7.530 -18.402 1.00 97.44 117 LEU A CA 1
ATOM 913 C C . LEU A 1 117 ? 9.736 6.311 -17.648 1.00 97.44 117 LEU A C 1
ATOM 915 O O . LEU A 1 117 ? 8.932 5.569 -18.205 1.00 97.44 117 LEU A O 1
ATOM 919 N N . TRP A 1 118 ? 10.130 6.135 -16.384 1.00 96.81 118 TRP A N 1
ATOM 920 C CA . TRP A 1 118 ? 9.679 5.009 -15.569 1.00 96.81 118 TRP A CA 1
ATOM 921 C C . TRP A 1 118 ? 8.182 5.045 -15.280 1.00 96.81 118 TRP A C 1
ATOM 923 O O . TRP A 1 118 ? 7.536 4.005 -15.361 1.00 96.81 118 TRP A O 1
ATOM 933 N N . GLU A 1 119 ? 7.599 6.215 -15.011 1.00 96.75 119 GLU A N 1
ATOM 934 C CA . GLU A 1 119 ? 6.144 6.358 -14.858 1.00 96.75 119 GLU A CA 1
ATOM 935 C C . GLU A 1 119 ? 5.395 5.839 -16.099 1.00 96.75 119 GLU A C 1
ATOM 937 O O . GLU A 1 119 ? 4.474 5.027 -15.975 1.00 96.75 119 GLU A O 1
ATOM 942 N N . ASN A 1 120 ? 5.833 6.231 -17.299 1.00 97.44 120 ASN A N 1
ATOM 943 C CA . ASN A 1 120 ? 5.214 5.805 -18.556 1.00 97.44 120 ASN A CA 1
ATOM 944 C C . ASN A 1 120 ? 5.485 4.327 -18.879 1.00 97.44 120 ASN A C 1
ATOM 946 O O . ASN A 1 120 ? 4.573 3.600 -19.276 1.00 97.44 120 ASN A O 1
ATOM 950 N N . ILE A 1 121 ? 6.725 3.861 -18.697 1.00 96.56 121 ILE A N 1
ATOM 951 C CA . ILE A 1 121 ? 7.095 2.462 -18.940 1.00 96.56 121 ILE A CA 1
ATOM 952 C C . ILE A 1 121 ? 6.335 1.536 -17.996 1.00 96.56 121 ILE A C 1
ATOM 954 O O . ILE A 1 121 ? 5.829 0.518 -18.452 1.00 96.56 121 ILE A O 1
ATOM 958 N N . ASN A 1 122 ? 6.171 1.891 -16.721 1.00 95.56 122 ASN A N 1
ATOM 959 C CA . ASN A 1 122 ? 5.413 1.081 -15.765 1.00 95.56 122 ASN A CA 1
ATOM 960 C C . ASN A 1 122 ? 3.937 0.948 -16.170 1.00 95.56 122 ASN A C 1
ATOM 962 O O . ASN A 1 122 ? 3.366 -0.140 -16.073 1.00 95.56 122 ASN A O 1
ATOM 966 N N . GLN A 1 123 ? 3.323 2.021 -16.682 1.00 95.94 123 GLN A N 1
ATOM 967 C CA . GLN A 1 123 ? 1.956 1.970 -17.212 1.00 95.94 123 GLN A CA 1
ATOM 968 C C . GLN A 1 123 ? 1.855 1.051 -18.438 1.00 95.94 123 GLN A C 1
ATOM 970 O O . GLN A 1 123 ? 0.955 0.211 -18.512 1.00 95.94 123 GLN A O 1
ATOM 975 N N . LEU A 1 124 ? 2.794 1.167 -19.380 1.00 97.19 124 LEU A N 1
ATOM 976 C CA . LEU A 1 124 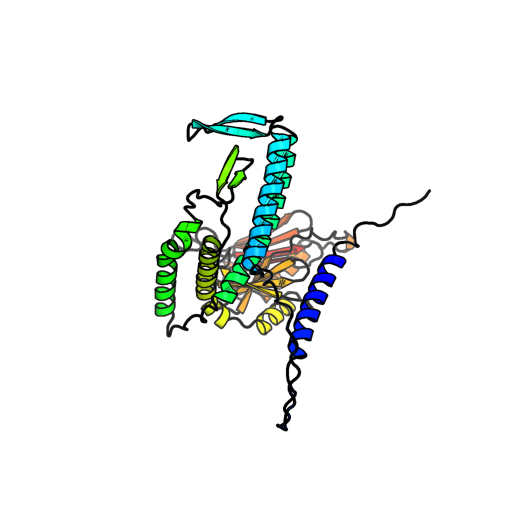? 2.827 0.327 -20.579 1.00 97.19 124 LEU A CA 1
ATOM 977 C C . LEU A 1 124 ? 3.128 -1.139 -20.251 1.00 97.19 124 LEU A C 1
ATOM 979 O O . LEU A 1 124 ? 2.476 -2.024 -20.795 1.00 97.19 124 LEU A O 1
ATOM 983 N N . ASN A 1 125 ? 4.051 -1.410 -19.330 1.00 96.00 125 ASN A N 1
ATOM 984 C CA . ASN A 1 125 ? 4.342 -2.757 -18.850 1.00 96.00 125 ASN A CA 1
ATOM 985 C C . ASN A 1 125 ? 3.120 -3.373 -18.162 1.00 96.00 125 ASN A C 1
ATOM 987 O O . ASN A 1 125 ? 2.790 -4.518 -18.449 1.00 96.00 125 ASN A O 1
ATOM 991 N N . THR A 1 126 ? 2.388 -2.611 -17.343 1.00 95.50 126 THR A N 1
ATOM 992 C CA . THR A 1 126 ? 1.125 -3.076 -16.741 1.00 95.50 126 THR A CA 1
ATOM 993 C C . THR A 1 126 ? 0.120 -3.493 -17.818 1.00 95.50 126 THR A C 1
ATOM 995 O O . THR A 1 126 ? -0.475 -4.568 -17.738 1.00 95.50 126 THR A O 1
ATOM 998 N N . LEU A 1 127 ? -0.032 -2.680 -18.869 1.00 96.31 127 LEU A N 1
ATOM 999 C CA . LEU A 1 127 ? -0.893 -3.010 -20.003 1.00 96.31 127 LEU A CA 1
ATOM 1000 C C . LEU A 1 127 ? -0.392 -4.247 -20.766 1.00 96.31 127 LEU A C 1
ATOM 1002 O O . LEU A 1 127 ? -1.192 -5.108 -21.125 1.00 96.31 127 LEU A O 1
ATOM 1006 N N . TYR A 1 128 ? 0.917 -4.358 -20.998 1.00 96.94 128 TYR A N 1
ATOM 1007 C CA . TYR A 1 128 ? 1.516 -5.511 -21.668 1.00 96.94 128 TYR A CA 1
ATOM 1008 C C . TYR A 1 128 ? 1.255 -6.802 -20.887 1.00 96.94 128 TYR A C 1
ATOM 1010 O O . TYR A 1 128 ? 0.807 -7.787 -21.471 1.00 96.94 128 TYR A O 1
ATOM 1018 N N . VAL A 1 129 ? 1.490 -6.786 -19.571 1.00 95.44 129 VAL A N 1
ATOM 1019 C CA . VAL A 1 129 ? 1.229 -7.910 -18.658 1.00 95.44 129 VAL A CA 1
ATOM 1020 C C . VAL A 1 129 ? -0.240 -8.317 -18.722 1.00 95.44 129 VAL A C 1
ATOM 1022 O O . VAL A 1 129 ? -0.533 -9.505 -18.836 1.00 95.44 129 VAL A O 1
ATOM 1025 N N . GLN A 1 130 ? -1.166 -7.353 -18.727 1.00 94.31 130 GLN A N 1
ATOM 1026 C CA . GLN A 1 130 ? -2.593 -7.646 -18.849 1.00 94.31 130 GLN A CA 1
ATOM 1027 C C . GLN A 1 130 ? -2.926 -8.344 -20.175 1.00 94.31 130 GLN A C 1
ATOM 1029 O O . GLN A 1 130 ? -3.590 -9.378 -20.166 1.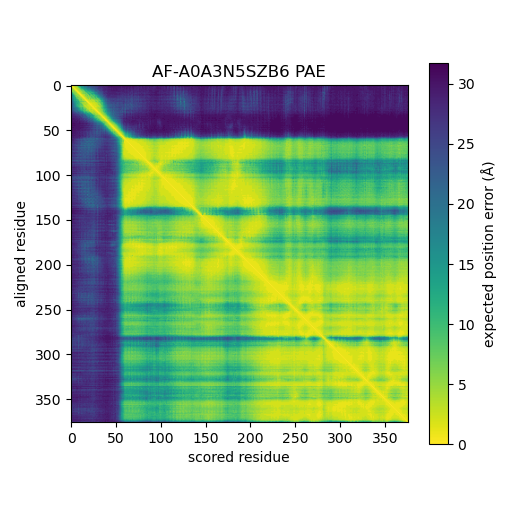00 94.31 130 GLN A O 1
ATOM 1034 N N . ILE A 1 131 ? -2.429 -7.833 -21.309 1.00 94.81 131 ILE A N 1
ATOM 1035 C CA . ILE A 1 131 ? -2.662 -8.458 -22.622 1.00 94.81 131 ILE A CA 1
ATOM 1036 C C . ILE A 1 131 ? -2.061 -9.870 -22.654 1.00 94.81 131 ILE A C 1
ATOM 1038 O O . ILE A 1 131 ? -2.715 -10.811 -23.101 1.00 94.81 131 ILE A O 1
ATOM 1042 N N . TYR A 1 132 ? -0.833 -10.032 -22.155 1.00 94.75 132 TYR A N 1
ATOM 1043 C CA . TYR A 1 132 ? -0.156 -11.325 -22.057 1.00 94.75 132 TYR A CA 1
ATOM 1044 C C . TYR A 1 132 ? -0.982 -12.334 -21.251 1.00 94.75 132 TYR A C 1
ATOM 1046 O O . TYR A 1 132 ? -1.212 -13.463 -21.688 1.00 94.75 132 TYR A O 1
ATOM 1054 N N . ARG A 1 133 ? -1.495 -11.911 -20.096 1.00 91.75 133 ARG A N 1
ATOM 1055 C CA . ARG A 1 133 ? -2.348 -12.726 -19.237 1.00 91.75 133 ARG A CA 1
ATOM 1056 C C . ARG A 1 133 ? -3.673 -13.101 -19.910 1.00 91.75 133 ARG A C 1
ATOM 1058 O O . ARG A 1 133 ? -4.089 -14.258 -19.829 1.00 91.75 133 ARG A O 1
ATOM 1065 N N . ASP A 1 134 ? -4.316 -12.160 -20.598 1.00 91.06 134 ASP A N 1
ATOM 1066 C CA . ASP A 1 134 ? -5.572 -12.395 -21.321 1.00 91.06 134 ASP A CA 1
ATOM 1067 C C . ASP A 1 134 ? -5.399 -13.393 -22.478 1.00 91.06 134 ASP A C 1
ATOM 1069 O O . ASP A 1 134 ? -6.296 -14.195 -22.755 1.00 91.06 134 ASP A O 1
ATOM 1073 N N . GLU A 1 135 ? -4.236 -13.382 -23.136 1.00 91.81 135 GLU A N 1
ATOM 1074 C CA . GLU A 1 135 ? -3.868 -14.362 -24.163 1.00 91.81 135 GLU A CA 1
ATOM 1075 C C . GLU A 1 135 ? -3.639 -15.759 -23.574 1.00 91.81 135 GLU A C 1
ATOM 1077 O O . GLU A 1 135 ? -4.102 -16.746 -24.153 1.00 91.81 135 GLU A O 1
ATOM 1082 N N . LEU A 1 136 ? -2.967 -15.847 -22.418 1.00 87.31 136 LEU A N 1
ATOM 1083 C CA . LEU A 1 136 ? -2.721 -17.115 -21.728 1.00 87.31 136 LEU A CA 1
ATOM 1084 C C . LEU A 1 136 ? -4.005 -17.775 -21.219 1.00 87.31 136 LEU A C 1
ATOM 1086 O O . LEU A 1 136 ? -4.050 -19.002 -21.122 1.00 87.31 136 LEU A O 1
ATOM 1090 N N . LYS A 1 137 ? -5.035 -16.980 -20.893 1.00 82.31 137 LYS A N 1
ATOM 1091 C CA . LYS A 1 137 ? -6.284 -17.443 -20.261 1.00 82.31 137 LYS A CA 1
ATOM 1092 C C . LYS A 1 137 ? -5.995 -18.402 -19.099 1.00 82.31 137 LYS A C 1
ATOM 1094 O O . LYS A 1 137 ? -6.442 -19.555 -19.145 1.00 82.31 137 LYS A O 1
ATOM 1099 N N . PRO A 1 138 ? -5.224 -17.967 -18.084 1.00 75.50 138 PRO A N 1
ATOM 1100 C CA . PRO A 1 138 ? -4.861 -18.838 -16.981 1.00 75.50 138 PRO A CA 1
ATOM 1101 C C . PRO A 1 138 ? -6.134 -19.416 -16.366 1.00 75.50 138 PRO A C 1
ATOM 1103 O O . PRO A 1 138 ? -7.102 -18.699 -16.098 1.00 75.50 138 PRO A O 1
ATOM 1106 N N . THR A 1 139 ? -6.159 -20.736 -16.199 1.00 67.31 139 THR A N 1
ATOM 1107 C CA . THR A 1 139 ? -7.279 -21.395 -15.536 1.00 67.31 139 THR A CA 1
ATOM 1108 C C . THR A 1 139 ? -7.399 -20.858 -14.117 1.00 67.31 139 THR A C 1
ATOM 1110 O O . THR A 1 139 ? -6.367 -20.716 -13.453 1.00 67.31 139 THR A O 1
ATOM 1113 N N . PRO A 1 140 ? -8.627 -20.609 -13.626 1.00 65.19 140 PRO A N 1
ATOM 1114 C CA . PRO A 1 140 ? -8.836 -20.309 -12.225 1.00 65.19 140 PRO A CA 1
ATOM 1115 C C . PRO A 1 140 ? -8.148 -21.355 -11.361 1.00 65.19 140 PRO A C 1
ATOM 1117 O O . PRO A 1 140 ? -8.159 -22.553 -11.656 1.00 65.19 140 PRO A O 1
ATOM 1120 N N . PHE A 1 141 ? -7.539 -20.864 -10.302 1.00 65.44 141 PHE A N 1
ATOM 1121 C CA . PHE A 1 141 ? -6.822 -21.659 -9.337 1.00 65.44 141 PHE A CA 1
ATOM 1122 C C . PHE A 1 141 ? -7.679 -22.804 -8.777 1.00 65.44 141 PHE A C 1
ATOM 1124 O O . PHE A 1 141 ? -8.832 -22.569 -8.404 1.00 65.44 141 PHE A O 1
ATOM 1131 N N . PRO A 1 142 ? -7.154 -24.044 -8.715 1.00 65.19 142 PRO A N 1
ATOM 1132 C CA . PRO A 1 142 ? -7.900 -25.152 -8.136 1.00 65.19 142 PRO A CA 1
ATOM 1133 C C . PRO A 1 142 ? -8.200 -24.845 -6.669 1.00 65.19 142 PRO A C 1
ATOM 1135 O O . PRO A 1 142 ? -7.302 -24.532 -5.908 1.00 65.19 142 PRO A O 1
ATOM 1138 N N . THR A 1 143 ? -9.444 -24.951 -6.222 1.00 65.44 143 THR A N 1
ATOM 1139 C CA . THR A 1 143 ? -9.722 -24.881 -4.782 1.00 65.44 143 THR A CA 1
ATOM 1140 C C . THR A 1 143 ? -9.150 -26.130 -4.111 1.00 65.44 143 THR A C 1
ATOM 1142 O O . THR A 1 143 ? -9.515 -27.238 -4.505 1.00 65.44 143 THR A O 1
ATOM 1145 N N . GLN A 1 144 ? -8.263 -25.973 -3.127 1.00 76.56 144 GLN A N 1
ATOM 1146 C CA . GLN A 1 144 ? -7.796 -27.102 -2.308 1.00 76.56 144 GLN A CA 1
ATOM 1147 C C . GLN A 1 144 ? -8.840 -27.470 -1.251 1.00 76.56 144 GLN A C 1
ATOM 1149 O O . GLN A 1 144 ? -9.652 -26.630 -0.859 1.00 76.56 144 GLN A O 1
ATOM 1154 N N . ASN A 1 145 ? -8.823 -28.719 -0.778 1.00 76.62 145 ASN A N 1
ATOM 1155 C CA . ASN A 1 145 ? -9.830 -29.205 0.167 1.00 76.62 145 ASN A CA 1
ATOM 1156 C C . ASN A 1 145 ? -9.512 -28.822 1.622 1.00 76.62 145 ASN A C 1
ATOM 1158 O O . ASN A 1 145 ? -10.394 -28.913 2.476 1.00 76.62 145 ASN A O 1
ATOM 1162 N N . SER A 1 146 ? -8.276 -28.399 1.919 1.00 80.56 146 SER A N 1
ATOM 1163 C CA . SER A 1 146 ? -7.851 -27.974 3.258 1.00 80.56 146 SER A CA 1
ATOM 1164 C C . SER A 1 146 ? -6.854 -26.810 3.252 1.00 80.56 146 SER A C 1
ATOM 1166 O O . SER A 1 146 ? -6.237 -26.482 2.233 1.00 80.56 146 SER A O 1
ATOM 1168 N N . ALA A 1 147 ? -6.671 -26.190 4.423 1.00 79.06 147 ALA A N 1
ATOM 1169 C CA . ALA A 1 147 ? -5.677 -25.138 4.631 1.00 79.06 147 ALA A CA 1
ATOM 1170 C C . ALA A 1 147 ? -4.241 -25.670 4.481 1.00 79.06 147 ALA A C 1
ATOM 1172 O O . ALA A 1 147 ? -3.382 -24.984 3.928 1.00 79.06 147 ALA A O 1
ATOM 1173 N N . GLU A 1 148 ? -3.983 -26.905 4.918 1.00 85.00 148 GLU A N 1
ATOM 1174 C CA . GLU A 1 148 ? -2.685 -27.567 4.781 1.00 85.00 148 GLU A CA 1
ATOM 1175 C C . GLU A 1 148 ? -2.337 -27.830 3.311 1.00 85.00 148 GLU A C 1
ATOM 1177 O O . GLU A 1 148 ? -1.223 -27.528 2.886 1.00 85.00 148 GLU A O 1
ATOM 1182 N N . GLU A 1 149 ? -3.289 -28.331 2.516 1.00 84.00 149 GLU A N 1
ATOM 1183 C CA . GLU A 1 149 ? -3.113 -28.512 1.068 1.00 84.00 149 GLU A CA 1
ATOM 1184 C C . GLU A 1 149 ? -2.891 -27.166 0.368 1.00 84.00 149 GLU A C 1
ATOM 1186 O O . GLU A 1 149 ? -2.006 -27.041 -0.479 1.00 84.00 149 GLU A O 1
ATOM 1191 N N . SER A 1 150 ? -3.641 -26.133 0.768 1.00 82.12 150 SER A N 1
ATOM 1192 C CA . SER A 1 150 ? -3.477 -24.772 0.250 1.00 82.12 150 SER A CA 1
ATOM 1193 C C . SER A 1 150 ? -2.086 -24.204 0.529 1.00 82.12 150 SER A C 1
ATOM 1195 O O . SER A 1 150 ? -1.510 -23.550 -0.344 1.00 82.12 150 SER A O 1
ATOM 1197 N N . LYS A 1 151 ? -1.538 -24.464 1.723 1.00 85.06 151 LYS A N 1
ATOM 1198 C CA . LYS A 1 151 ? -0.188 -24.045 2.109 1.00 85.06 151 LYS A CA 1
ATOM 1199 C C . LYS A 1 151 ? 0.883 -24.793 1.318 1.00 85.06 151 LYS A C 1
ATOM 1201 O O . LYS A 1 151 ? 1.760 -24.154 0.753 1.00 85.06 151 LYS A O 1
ATOM 1206 N N . LEU A 1 152 ? 0.786 -26.119 1.219 1.00 88.00 152 LEU A N 1
ATOM 1207 C CA . LEU A 1 152 ? 1.739 -26.923 0.444 1.00 88.00 152 LEU A CA 1
ATOM 1208 C C . LEU A 1 152 ? 1.763 -26.516 -1.033 1.00 88.00 152 LEU A C 1
ATOM 1210 O O . LEU A 1 152 ? 2.828 -26.462 -1.644 1.00 88.00 152 LEU A O 1
ATOM 1214 N N . TYR A 1 153 ? 0.598 -26.209 -1.606 1.00 87.75 153 TYR A N 1
ATOM 1215 C CA . TYR A 1 153 ? 0.518 -25.732 -2.981 1.00 87.75 153 TYR A CA 1
ATOM 1216 C C . TYR A 1 153 ? 1.108 -24.325 -3.141 1.00 87.75 153 TYR A C 1
ATOM 1218 O O . TYR A 1 153 ? 1.832 -24.084 -4.101 1.00 87.75 153 TYR A O 1
ATOM 1226 N N . TYR A 1 154 ? 0.869 -23.416 -2.189 1.00 88.00 154 TYR A N 1
ATOM 1227 C CA . TYR A 1 154 ? 1.529 -22.106 -2.173 1.00 88.00 154 TYR A CA 1
ATOM 1228 C C . TYR A 1 154 ? 3.057 -22.245 -2.124 1.00 88.00 154 TYR A C 1
ATOM 1230 O O . TYR A 1 154 ? 3.750 -21.649 -2.944 1.00 88.00 154 TYR A O 1
ATOM 1238 N N . ASP A 1 155 ? 3.580 -23.087 -1.228 1.00 90.50 155 ASP A N 1
ATOM 1239 C CA . ASP A 1 155 ? 5.020 -23.342 -1.106 1.00 90.50 155 ASP A CA 1
ATOM 1240 C C . ASP A 1 155 ? 5.600 -23.920 -2.413 1.00 90.50 155 ASP A C 1
ATOM 1242 O O . ASP A 1 155 ? 6.700 -23.543 -2.830 1.00 90.50 155 ASP A O 1
ATOM 1246 N N . LEU A 1 156 ? 4.842 -24.778 -3.111 1.00 90.94 156 LEU A N 1
ATOM 1247 C CA . LEU A 1 156 ? 5.209 -25.277 -4.437 1.00 90.94 156 LEU A CA 1
ATOM 1248 C C . LEU A 1 156 ? 5.286 -24.137 -5.464 1.00 90.94 156 LEU A C 1
ATOM 1250 O O . LEU A 1 156 ? 6.306 -24.018 -6.145 1.00 90.94 156 LEU A O 1
ATOM 1254 N N . LEU A 1 157 ? 4.260 -23.281 -5.553 1.00 90.31 157 LEU A N 1
ATOM 1255 C CA . LEU A 1 157 ? 4.258 -22.145 -6.481 1.00 90.31 157 LEU A CA 1
ATOM 1256 C C . LEU A 1 157 ? 5.447 -21.210 -6.217 1.00 90.31 157 LEU A C 1
ATOM 1258 O O . LEU A 1 157 ? 6.160 -20.834 -7.149 1.00 90.31 157 LEU A O 1
ATOM 1262 N N . VAL A 1 158 ? 5.716 -20.893 -4.949 1.00 91.44 158 VAL A N 1
ATOM 1263 C CA . VAL A 1 158 ? 6.861 -20.061 -4.557 1.00 91.44 158 VAL A CA 1
ATOM 1264 C C . VAL A 1 158 ? 8.179 -20.721 -4.963 1.00 91.44 158 VAL A C 1
ATOM 1266 O O . VAL A 1 158 ? 9.047 -20.044 -5.515 1.00 91.44 158 VAL A O 1
ATOM 1269 N N . SER A 1 159 ? 8.336 -22.034 -4.773 1.00 92.56 159 SER A N 1
ATOM 1270 C CA . SER A 1 159 ? 9.577 -22.733 -5.147 1.00 92.56 159 SER A CA 1
ATOM 1271 C C . SER A 1 159 ? 9.851 -22.741 -6.658 1.00 92.56 159 SER A C 1
ATOM 1273 O O . SER A 1 159 ? 11.009 -22.768 -7.066 1.00 92.56 159 SER A O 1
ATOM 1275 N N . GLN A 1 160 ? 8.804 -22.638 -7.481 1.00 92.88 160 GLN A N 1
ATOM 1276 C CA . GLN A 1 160 ? 8.894 -22.523 -8.939 1.00 92.88 160 GLN A CA 1
ATOM 1277 C C . GLN A 1 160 ? 9.178 -21.095 -9.433 1.00 92.88 160 GLN A C 1
ATOM 1279 O O . GLN A 1 160 ? 9.431 -20.912 -10.619 1.00 92.88 160 GLN A O 1
ATOM 1284 N N . THR A 1 161 ? 9.181 -20.073 -8.566 1.00 92.31 161 THR A N 1
ATOM 1285 C CA . THR A 1 161 ? 9.368 -18.666 -8.986 1.00 92.31 161 THR A CA 1
ATOM 1286 C C . THR A 1 161 ? 10.628 -18.467 -9.827 1.00 92.31 161 THR A C 1
ATOM 1288 O O . THR A 1 161 ? 10.578 -17.780 -10.844 1.00 92.31 161 THR A O 1
ATOM 1291 N N . ASN A 1 162 ? 11.739 -19.116 -9.464 1.00 92.00 162 ASN A N 1
ATOM 1292 C CA . ASN A 1 162 ? 12.981 -19.031 -10.237 1.00 92.00 162 ASN A CA 1
ATOM 1293 C C . ASN A 1 162 ? 12.801 -19.508 -11.684 1.00 92.00 162 ASN A C 1
ATOM 1295 O O . ASN A 1 162 ? 13.332 -18.875 -12.590 1.00 92.00 162 ASN A O 1
ATOM 1299 N N . ASP A 1 163 ? 12.027 -20.567 -11.919 1.00 91.31 163 ASP A N 1
ATOM 1300 C CA . ASP A 1 163 ? 11.830 -21.124 -13.262 1.00 91.31 163 ASP A CA 1
ATOM 1301 C C . ASP A 1 163 ? 11.073 -20.147 -14.176 1.00 91.31 163 ASP A C 1
ATOM 1303 O O . ASP A 1 163 ? 11.313 -20.099 -15.381 1.00 91.31 163 ASP A O 1
ATOM 1307 N N . TYR A 1 164 ? 10.183 -19.330 -13.605 1.00 89.56 164 TYR A N 1
ATOM 1308 C CA . TYR A 1 164 ? 9.406 -18.343 -14.356 1.00 89.56 164 TYR A CA 1
ATOM 1309 C C . TYR A 1 164 ? 10.104 -16.985 -14.464 1.00 89.56 164 TYR A C 1
ATOM 1311 O O . TYR A 1 164 ? 9.951 -16.315 -15.489 1.00 89.56 164 TYR A O 1
ATOM 1319 N N . CYS A 1 165 ? 10.874 -16.601 -13.442 1.00 93.12 165 CYS A N 1
ATOM 1320 C CA . CYS A 1 165 ? 11.418 -15.255 -13.278 1.00 93.12 165 CYS A CA 1
ATOM 1321 C C . CYS A 1 165 ? 12.926 -15.118 -13.505 1.00 93.12 165 CYS A C 1
ATOM 1323 O O . CYS A 1 165 ? 13.402 -13.987 -13.593 1.00 93.12 165 CYS A O 1
ATOM 1325 N N . ALA A 1 166 ? 13.691 -16.210 -13.635 1.00 90.38 166 ALA A N 1
ATOM 1326 C CA . ALA A 1 166 ? 15.145 -16.127 -13.796 1.00 90.38 166 ALA A CA 1
ATOM 1327 C C . ALA A 1 166 ? 15.565 -15.241 -14.977 1.00 90.38 166 ALA A C 1
ATOM 1329 O O . ALA A 1 166 ? 16.489 -14.448 -14.818 1.00 90.38 166 ALA A O 1
ATOM 1330 N N . ASP A 1 167 ? 14.864 -15.321 -16.111 1.00 86.12 167 ASP A N 1
ATOM 1331 C CA . ASP A 1 167 ? 15.155 -14.500 -17.295 1.00 86.12 167 ASP A CA 1
ATOM 1332 C C . ASP A 1 167 ? 14.859 -13.008 -17.065 1.00 86.12 167 ASP A C 1
ATOM 1334 O O . ASP A 1 167 ? 15.559 -12.148 -17.595 1.00 86.12 167 ASP A O 1
ATOM 1338 N N . ALA A 1 168 ? 13.852 -12.693 -16.244 1.00 86.44 168 ALA A N 1
ATOM 1339 C CA . ALA A 1 168 ? 13.495 -11.321 -15.890 1.00 86.44 168 ALA A CA 1
ATOM 1340 C C . ALA A 1 168 ? 14.446 -10.723 -14.836 1.00 86.44 168 ALA A C 1
ATOM 1342 O O . ALA A 1 168 ? 14.692 -9.519 -14.840 1.00 86.44 168 ALA A O 1
ATOM 1343 N N . TRP A 1 169 ? 14.994 -11.549 -13.939 1.00 84.94 169 TRP A N 1
ATOM 1344 C CA . TRP A 1 169 ? 15.913 -11.110 -12.879 1.00 84.94 169 TRP A CA 1
ATOM 1345 C C . TRP A 1 169 ? 17.377 -11.090 -13.317 1.00 84.94 169 TRP A C 1
ATOM 1347 O O . TRP A 1 169 ? 18.131 -10.212 -12.907 1.00 84.94 169 TRP A O 1
ATOM 1357 N N . ASN A 1 170 ? 17.780 -12.035 -14.166 1.00 85.81 170 ASN A N 1
ATOM 1358 C CA . ASN A 1 170 ? 19.145 -12.188 -14.666 1.00 85.81 170 ASN A CA 1
ATOM 1359 C C . ASN A 1 170 ? 19.188 -11.903 -16.168 1.00 85.81 170 ASN A C 1
ATOM 1361 O O . ASN A 1 170 ? 19.615 -12.740 -16.964 1.00 85.81 170 ASN A O 1
ATOM 1365 N N . MET A 1 171 ? 18.712 -10.719 -16.557 1.00 84.19 171 MET A N 1
ATOM 1366 C CA . MET A 1 171 ? 18.651 -10.321 -17.960 1.00 84.19 171 MET A CA 1
ATOM 1367 C C . MET A 1 171 ? 20.049 -10.270 -18.581 1.00 84.19 171 MET A C 1
ATOM 1369 O O . MET A 1 171 ? 20.810 -9.320 -18.393 1.00 84.19 171 MET A O 1
ATOM 1373 N N . GLU A 1 172 ? 20.372 -11.283 -19.377 1.00 85.31 172 GLU A N 1
ATOM 1374 C CA . GLU A 1 172 ? 21.520 -11.242 -20.271 1.00 85.31 172 GLU A CA 1
ATOM 1375 C C . GLU A 1 172 ? 21.270 -10.221 -21.386 1.00 85.31 172 GLU A C 1
ATOM 1377 O O . GLU A 1 172 ? 20.235 -10.249 -22.059 1.00 85.31 172 GLU A O 1
ATOM 1382 N N . VAL A 1 173 ? 22.239 -9.336 -21.624 1.00 87.25 173 VAL A N 1
ATOM 1383 C CA . VAL A 1 173 ? 22.159 -8.368 -22.723 1.00 87.25 173 VAL A CA 1
ATOM 1384 C C . VAL A 1 173 ? 22.271 -9.113 -24.056 1.00 87.25 173 VAL A C 1
ATOM 1386 O O . VAL A 1 173 ? 23.333 -9.625 -24.415 1.00 87.25 173 VAL A O 1
ATOM 1389 N N . LYS A 1 174 ? 21.166 -9.163 -24.803 1.00 87.50 174 LYS A N 1
ATOM 1390 C CA . LYS A 1 174 ? 21.039 -9.812 -26.115 1.00 87.50 174 LYS A CA 1
ATOM 1391 C C . LYS A 1 174 ? 20.674 -8.769 -27.183 1.00 87.50 174 LYS A C 1
ATOM 1393 O O . LYS A 1 174 ? 20.226 -7.668 -26.853 1.00 87.50 174 LYS A O 1
ATOM 1398 N N . PRO A 1 175 ? 20.847 -9.067 -28.486 1.00 86.69 175 PRO A N 1
ATOM 1399 C CA . PRO A 1 175 ? 20.349 -8.188 -29.540 1.00 86.69 175 PRO A CA 1
ATOM 1400 C C . PRO A 1 175 ? 18.845 -7.930 -29.371 1.00 86.69 175 PRO A C 1
ATOM 1402 O O . PRO A 1 175 ? 18.056 -8.870 -29.333 1.00 86.69 175 PRO A O 1
ATOM 1405 N N . GLY A 1 176 ? 18.461 -6.657 -29.266 1.00 84.00 176 GLY A N 1
ATOM 1406 C CA . GLY A 1 176 ? 17.073 -6.245 -29.030 1.00 84.00 176 GLY A CA 1
ATOM 1407 C C . GLY A 1 176 ? 16.704 -6.008 -27.561 1.00 84.00 176 GLY A C 1
ATOM 1408 O O . GLY A 1 176 ? 15.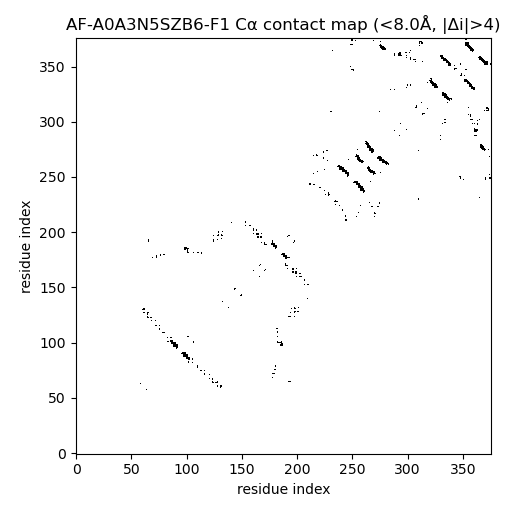600 -5.526 -27.312 1.00 84.00 176 GLY A O 1
ATOM 1409 N N . THR A 1 177 ? 17.604 -6.277 -26.605 1.00 90.25 177 THR A N 1
ATOM 1410 C CA . THR A 1 177 ? 17.434 -5.849 -25.208 1.00 90.25 177 THR A CA 1
ATOM 1411 C C . THR A 1 177 ? 17.383 -4.322 -25.137 1.00 90.25 177 THR A C 1
ATOM 1413 O O . THR A 1 177 ? 18.242 -3.637 -25.695 1.00 90.25 177 THR A O 1
ATOM 1416 N N . ILE A 1 178 ? 16.384 -3.789 -24.433 1.00 93.88 178 ILE A N 1
ATOM 1417 C CA . ILE A 1 178 ? 16.269 -2.353 -24.173 1.00 93.88 178 ILE A CA 1
ATOM 1418 C C . ILE A 1 178 ? 17.219 -2.002 -23.030 1.00 93.88 178 ILE A C 1
ATOM 1420 O O . ILE A 1 178 ? 17.151 -2.589 -21.949 1.00 93.88 178 ILE A O 1
ATOM 1424 N N . LEU A 1 179 ? 18.109 -1.047 -23.286 1.00 95.75 179 LEU A N 1
ATOM 1425 C CA . LEU A 1 179 ? 19.060 -0.530 -22.313 1.00 95.75 179 LEU A CA 1
ATOM 1426 C C . LEU A 1 179 ? 18.651 0.887 -21.914 1.00 95.75 179 LEU A C 1
ATOM 1428 O O . LEU A 1 179 ? 18.480 1.739 -22.783 1.00 95.75 179 LEU A O 1
ATOM 1432 N N . ILE A 1 180 ? 18.533 1.142 -20.612 1.00 96.75 180 ILE A N 1
ATOM 1433 C CA . ILE A 1 180 ? 18.197 2.459 -20.061 1.00 96.75 180 ILE A CA 1
ATOM 1434 C C . ILE A 1 180 ? 19.379 2.979 -19.254 1.00 96.75 180 ILE A C 1
ATOM 1436 O O . ILE A 1 180 ? 19.942 2.268 -18.421 1.00 96.75 180 ILE A O 1
ATOM 1440 N N . TYR A 1 181 ? 19.757 4.231 -19.498 1.00 96.44 181 TYR A N 1
ATOM 1441 C CA . TYR A 1 181 ? 20.770 4.913 -18.705 1.00 96.44 181 TYR A CA 1
ATOM 1442 C C . TYR A 1 181 ? 20.230 5.272 -17.315 1.00 96.44 181 TYR A C 1
ATOM 1444 O O . TYR A 1 181 ? 19.276 6.044 -17.206 1.00 96.44 181 TYR A O 1
ATOM 1452 N N . ARG A 1 182 ? 20.857 4.751 -16.260 1.00 95.81 182 ARG A N 1
ATOM 1453 C CA . ARG A 1 182 ? 20.513 5.055 -14.866 1.00 95.81 182 ARG A CA 1
ATOM 1454 C C . ARG A 1 182 ? 21.362 6.218 -14.383 1.00 95.81 182 ARG A C 1
ATOM 1456 O O . ARG A 1 182 ? 22.586 6.090 -14.315 1.00 95.81 182 ARG A O 1
ATOM 1463 N N . VAL A 1 183 ? 20.735 7.345 -14.054 1.00 93.75 183 VAL A N 1
ATOM 1464 C CA . VAL A 1 183 ? 21.468 8.593 -13.783 1.00 93.75 183 VAL A CA 1
ATOM 1465 C C . VAL A 1 183 ? 22.383 8.464 -12.572 1.00 93.75 183 VAL A C 1
ATOM 1467 O O . VAL A 1 183 ? 23.530 8.905 -12.628 1.00 93.75 183 VAL A O 1
ATOM 1470 N N . ASP A 1 184 ? 21.904 7.802 -11.522 1.00 91.62 184 ASP A N 1
ATOM 1471 C CA . ASP A 1 184 ? 22.641 7.631 -10.267 1.00 91.62 184 ASP A CA 1
ATOM 1472 C C . ASP A 1 184 ? 23.768 6.594 -10.358 1.00 91.62 184 ASP A C 1
ATOM 1474 O O . ASP A 1 184 ? 24.716 6.635 -9.576 1.00 91.62 184 ASP A O 1
ATOM 1478 N N . GLU A 1 185 ? 23.688 5.672 -11.321 1.00 92.19 185 GLU A N 1
ATOM 1479 C CA . GLU A 1 185 ? 24.707 4.636 -11.525 1.00 92.19 185 GLU A CA 1
ATOM 1480 C C . GLU A 1 185 ? 25.694 4.986 -12.641 1.00 92.19 185 GLU A C 1
ATOM 1482 O O . GLU A 1 185 ? 26.749 4.366 -12.764 1.00 92.19 185 GLU A O 1
ATOM 1487 N N . GLY A 1 186 ? 25.350 5.958 -13.484 1.00 94.12 186 GLY A N 1
ATOM 1488 C CA . GLY A 1 186 ? 26.204 6.418 -14.567 1.00 94.12 186 GLY A CA 1
ATOM 1489 C C . GLY A 1 186 ? 26.440 5.404 -15.686 1.00 94.12 186 GLY A C 1
ATOM 1490 O O . GLY A 1 186 ? 27.437 5.497 -16.410 1.00 94.12 186 GLY A O 1
ATOM 1491 N N . LYS A 1 187 ? 25.548 4.416 -15.819 1.00 94.38 187 LYS A N 1
ATOM 1492 C CA . LYS A 1 187 ? 25.664 3.303 -16.768 1.00 94.38 187 LYS A CA 1
ATOM 1493 C C . LYS A 1 187 ? 24.313 2.879 -17.333 1.00 94.38 187 LYS A C 1
ATOM 1495 O O . LYS A 1 187 ? 23.256 3.186 -16.784 1.00 94.38 187 LYS A O 1
ATOM 1500 N N . TYR A 1 188 ? 24.368 2.161 -18.450 1.00 94.25 188 TYR A N 1
ATOM 1501 C CA . TYR A 1 188 ? 23.195 1.545 -19.060 1.00 94.25 188 TYR A CA 1
ATOM 1502 C C . TYR A 1 188 ? 22.920 0.194 -18.415 1.00 94.25 188 TYR A C 1
ATOM 1504 O O . TYR A 1 188 ? 23.816 -0.647 -18.352 1.00 94.25 188 TYR A O 1
ATOM 1512 N N . LEU A 1 189 ? 21.679 -0.022 -17.995 1.00 93.38 189 LEU A N 1
ATOM 1513 C CA . LEU A 1 189 ? 21.214 -1.301 -17.475 1.00 93.38 189 LEU A CA 1
ATOM 1514 C C . LEU A 1 189 ? 20.125 -1.895 -18.372 1.00 93.38 189 LEU A C 1
ATOM 1516 O O . LEU A 1 189 ? 19.348 -1.139 -18.967 1.00 93.38 189 LEU A O 1
ATOM 1520 N N . PRO A 1 190 ? 20.047 -3.235 -18.472 1.00 93.88 190 PRO A N 1
ATOM 1521 C CA . PRO A 1 190 ? 18.923 -3.888 -19.121 1.00 93.88 190 PRO A CA 1
ATOM 1522 C C . PRO A 1 190 ? 17.629 -3.605 -18.360 1.00 93.88 190 PRO A C 1
ATOM 1524 O O . PRO A 1 190 ? 17.603 -3.565 -17.130 1.00 93.88 190 PRO A O 1
ATOM 1527 N N . MET A 1 191 ? 16.550 -3.430 -19.114 1.00 93.25 191 MET A N 1
ATOM 1528 C CA . MET A 1 191 ? 15.212 -3.217 -18.582 1.00 93.25 191 MET A CA 1
ATOM 1529 C C . MET A 1 191 ? 14.305 -4.402 -18.908 1.00 93.25 191 MET A C 1
ATOM 1531 O O . MET A 1 191 ? 14.253 -4.855 -20.053 1.00 93.25 191 MET A O 1
ATOM 1535 N N . GLY A 1 192 ? 13.546 -4.850 -17.905 1.00 90.12 192 GLY A N 1
ATOM 1536 C CA . GLY A 1 192 ? 12.532 -5.887 -18.061 1.00 90.12 192 GLY A CA 1
ATOM 1537 C C . GLY A 1 192 ? 11.351 -5.378 -18.880 1.00 90.12 192 GLY A C 1
ATOM 1538 O O . GLY A 1 192 ? 10.677 -4.426 -18.489 1.00 90.12 192 GLY A O 1
ATOM 1539 N N . ALA A 1 193 ? 11.115 -6.005 -20.028 1.00 91.62 193 ALA A N 1
ATOM 1540 C CA . ALA A 1 193 ? 9.944 -5.781 -20.864 1.00 91.62 193 ALA A CA 1
ATOM 1541 C C . ALA A 1 193 ? 9.720 -6.990 -21.789 1.00 91.62 193 ALA A C 1
ATOM 1543 O O . ALA A 1 193 ? 10.619 -7.806 -21.996 1.00 91.62 193 ALA A O 1
ATOM 1544 N N . GLY A 1 194 ? 8.524 -7.091 -22.368 1.00 91.69 194 GLY A N 1
ATOM 1545 C CA . GLY A 1 194 ? 8.159 -8.191 -23.264 1.00 91.69 194 GLY A CA 1
ATOM 1546 C C . GLY A 1 194 ? 7.710 -9.459 -22.530 1.00 91.69 194 GLY A C 1
ATOM 1547 O O . GLY A 1 194 ? 7.412 -9.428 -21.336 1.00 91.69 194 GLY A O 1
ATOM 1548 N N . ASP A 1 195 ? 7.643 -10.575 -23.260 1.00 93.25 195 ASP A N 1
ATOM 1549 C CA . ASP A 1 195 ? 7.027 -11.822 -22.786 1.00 93.25 195 ASP A CA 1
ATOM 1550 C C . ASP A 1 195 ? 7.732 -12.439 -21.559 1.00 93.25 195 ASP A C 1
ATOM 1552 O O . ASP A 1 195 ? 7.041 -12.947 -20.683 1.00 93.25 195 ASP A O 1
ATOM 1556 N N . ASP A 1 196 ? 9.066 -12.383 -21.440 1.00 91.62 196 ASP A N 1
ATOM 1557 C CA . ASP A 1 196 ? 9.774 -12.950 -20.272 1.00 91.62 196 ASP A CA 1
ATOM 1558 C C . ASP A 1 196 ? 9.477 -12.167 -18.985 1.00 91.62 196 ASP A C 1
ATOM 1560 O O . ASP A 1 196 ? 9.202 -12.755 -17.935 1.00 91.62 196 ASP A O 1
ATOM 1564 N N . TYR A 1 197 ? 9.460 -10.834 -19.077 1.00 93.00 197 TYR A N 1
ATOM 1565 C CA . TYR A 1 197 ? 9.042 -9.969 -17.976 1.00 93.00 197 TYR A CA 1
ATOM 1566 C C . TYR A 1 197 ? 7.564 -10.202 -17.638 1.00 93.00 197 TYR A C 1
ATOM 1568 O O . TYR A 1 197 ? 7.216 -10.447 -16.484 1.00 93.00 197 TYR A O 1
ATOM 1576 N N . ALA A 1 198 ? 6.696 -10.231 -18.654 1.00 94.38 198 ALA A N 1
ATOM 1577 C CA . ALA A 1 198 ? 5.266 -10.435 -18.468 1.00 94.38 198 ALA A CA 1
ATOM 1578 C C . ALA A 1 198 ? 4.918 -11.809 -17.886 1.00 94.38 198 ALA A C 1
ATOM 1580 O O . ALA A 1 198 ? 3.996 -11.913 -17.076 1.00 94.38 198 ALA A O 1
ATOM 1581 N N . ARG A 1 199 ? 5.674 -12.852 -18.245 1.00 93.62 199 ARG A N 1
ATOM 1582 C CA . ARG A 1 199 ? 5.577 -14.191 -17.659 1.00 93.62 199 ARG A CA 1
ATOM 1583 C C . ARG A 1 199 ? 5.871 -14.156 -16.166 1.00 93.62 199 ARG A C 1
ATOM 1585 O O . ARG A 1 199 ? 5.078 -14.694 -15.397 1.00 93.62 199 ARG A O 1
ATOM 1592 N N . CYS A 1 200 ? 6.969 -13.518 -15.762 1.00 94.44 200 CYS A N 1
ATOM 1593 C CA . CYS A 1 200 ? 7.327 -13.391 -14.352 1.00 94.44 200 CYS A CA 1
ATOM 1594 C C . CYS A 1 200 ? 6.266 -12.612 -13.561 1.00 94.44 200 CYS A C 1
ATOM 1596 O O . CYS A 1 200 ? 5.781 -13.101 -12.543 1.00 94.44 200 CYS A O 1
ATOM 1598 N N . GLU A 1 201 ? 5.837 -11.449 -14.060 1.00 94.44 201 GLU A N 1
ATOM 1599 C CA . GLU A 1 201 ? 4.806 -10.626 -13.410 1.00 94.44 201 GLU A CA 1
ATOM 1600 C C . GLU A 1 201 ? 3.463 -11.359 -13.308 1.00 94.44 201 GLU A C 1
ATOM 1602 O O . GLU A 1 201 ? 2.837 -11.378 -12.250 1.00 94.44 201 GLU A O 1
ATOM 1607 N N . THR A 1 202 ? 3.033 -12.032 -14.381 1.00 92.31 202 THR A N 1
ATOM 1608 C CA . THR A 1 202 ? 1.800 -12.837 -14.373 1.00 92.31 202 THR A CA 1
ATOM 1609 C C . THR A 1 202 ? 1.898 -13.970 -13.356 1.00 92.31 202 THR A C 1
ATOM 1611 O O . THR A 1 202 ? 0.936 -14.227 -12.636 1.00 92.31 202 THR A O 1
ATOM 1614 N N . TYR A 1 203 ? 3.057 -14.626 -13.256 1.00 91.62 203 TYR A N 1
ATOM 1615 C CA . TYR A 1 203 ? 3.298 -15.675 -12.269 1.00 91.62 203 TYR A CA 1
ATOM 1616 C C . TYR A 1 203 ? 3.276 -15.136 -10.826 1.00 91.62 203 TYR A C 1
ATOM 1618 O O . TYR A 1 203 ? 2.689 -15.757 -9.940 1.00 91.62 203 TYR A O 1
ATOM 1626 N N . GLY A 1 204 ? 3.830 -13.943 -10.594 1.00 91.44 204 GLY A N 1
ATOM 1627 C CA . GLY A 1 204 ? 3.740 -13.241 -9.311 1.00 91.44 204 GLY A CA 1
ATOM 1628 C C . GLY A 1 204 ? 2.299 -12.884 -8.932 1.00 91.44 204 GLY A C 1
ATOM 1629 O O . GLY A 1 204 ? 1.860 -13.193 -7.826 1.00 91.44 204 GLY A O 1
ATOM 1630 N N . GLN A 1 205 ? 1.524 -12.317 -9.864 1.00 89.50 205 GLN A N 1
ATOM 1631 C CA . GLN A 1 205 ? 0.090 -12.046 -9.666 1.00 89.50 205 GLN A CA 1
ATOM 1632 C C . GLN A 1 205 ? -0.683 -13.322 -9.331 1.00 89.50 205 GLN A C 1
ATOM 1634 O O . GLN A 1 205 ? -1.533 -13.328 -8.446 1.00 89.50 205 GLN A O 1
ATOM 1639 N N . MET A 1 206 ? -0.354 -14.412 -10.017 1.00 86.69 206 MET A N 1
ATOM 1640 C CA . MET A 1 206 ? -0.903 -15.738 -9.775 1.00 86.69 206 MET A CA 1
ATOM 1641 C C . MET A 1 206 ? -0.636 -16.211 -8.334 1.00 86.69 206 MET A C 1
ATOM 1643 O O . MET A 1 206 ? -1.566 -16.619 -7.636 1.00 86.69 206 MET A O 1
ATOM 1647 N N . ILE A 1 207 ? 0.602 -16.110 -7.847 1.00 89.44 207 ILE A N 1
ATOM 1648 C CA . ILE A 1 207 ? 0.938 -16.439 -6.452 1.00 89.44 207 ILE A CA 1
ATOM 1649 C C . ILE A 1 207 ? 0.134 -15.575 -5.469 1.00 89.44 207 ILE A C 1
ATOM 1651 O O . ILE A 1 207 ? -0.413 -16.097 -4.495 1.00 89.44 207 ILE A O 1
ATOM 1655 N N . GLU A 1 208 ? 0.025 -14.270 -5.720 1.00 87.62 208 GLU A N 1
ATOM 1656 C CA . GLU A 1 208 ? -0.703 -13.349 -4.840 1.00 87.62 208 GLU A CA 1
ATOM 1657 C C . GLU A 1 208 ? -2.215 -13.604 -4.822 1.00 87.62 208 GLU A C 1
ATOM 1659 O O . GLU A 1 208 ? -2.843 -13.565 -3.760 1.00 87.62 208 GLU A O 1
ATOM 1664 N N . GLU A 1 209 ? -2.817 -13.931 -5.964 1.00 86.25 209 GLU A N 1
ATOM 1665 C CA . GLU A 1 209 ? -4.220 -14.346 -6.045 1.00 86.25 209 GLU A CA 1
ATOM 1666 C C . GLU A 1 209 ? -4.474 -15.616 -5.240 1.00 86.25 209 GLU A C 1
ATOM 1668 O O . GLU A 1 209 ? -5.444 -15.684 -4.484 1.00 86.25 209 GLU A O 1
ATOM 1673 N N . TRP A 1 210 ? -3.572 -16.595 -5.331 1.00 85.56 210 TRP A N 1
ATOM 1674 C CA . TRP A 1 210 ? -3.651 -17.798 -4.510 1.00 85.56 210 TRP A CA 1
ATOM 1675 C C . TRP A 1 210 ? -3.550 -17.481 -3.017 1.00 85.56 210 TRP A C 1
ATOM 1677 O O . TRP A 1 210 ? -4.360 -17.949 -2.217 1.00 85.56 210 TRP A O 1
ATOM 1687 N N . ARG A 1 211 ? -2.567 -16.657 -2.638 1.00 85.62 211 ARG A N 1
ATOM 1688 C CA . ARG A 1 211 ? -2.323 -16.259 -1.247 1.00 85.62 211 ARG A CA 1
ATOM 1689 C C . ARG A 1 211 ? -3.525 -15.530 -0.645 1.00 85.62 211 ARG A C 1
ATOM 1691 O O . ARG A 1 211 ? -3.833 -15.715 0.531 1.00 85.62 211 ARG A O 1
ATOM 1698 N N . THR A 1 212 ? -4.195 -14.691 -1.433 1.00 85.88 212 THR A N 1
ATOM 1699 C CA . THR A 1 212 ? -5.295 -13.835 -0.965 1.00 85.88 212 THR A CA 1
ATOM 1700 C C . THR A 1 212 ? -6.676 -14.479 -1.084 1.00 85.88 212 THR A C 1
ATOM 1702 O O . THR A 1 212 ? -7.572 -14.098 -0.329 1.00 85.88 212 THR A O 1
ATOM 1705 N N . ALA A 1 213 ? -6.876 -15.481 -1.946 1.00 85.06 213 ALA A N 1
ATOM 1706 C CA . ALA A 1 213 ? -8.182 -16.113 -2.154 1.00 85.06 213 ALA A CA 1
ATOM 1707 C C . ALA A 1 213 ? -8.847 -16.655 -0.866 1.00 85.06 213 ALA A C 1
ATOM 1709 O O . ALA A 1 213 ? -10.026 -16.352 -0.656 1.00 85.06 213 ALA A O 1
ATOM 1710 N N . PRO A 1 214 ? -8.151 -17.370 0.048 1.00 84.00 214 PRO A N 1
ATOM 1711 C CA . PRO A 1 214 ? -8.754 -17.827 1.305 1.00 84.00 214 PRO A CA 1
ATOM 1712 C C . PRO A 1 214 ? -9.196 -16.681 2.220 1.00 84.00 214 PRO A C 1
ATOM 1714 O O . PRO A 1 214 ? -10.173 -16.815 2.955 1.00 84.00 214 PRO A O 1
ATOM 1717 N N . ILE A 1 215 ? -8.488 -15.549 2.168 1.00 87.25 215 ILE A N 1
ATOM 1718 C CA . ILE A 1 215 ? -8.837 -14.341 2.917 1.00 87.25 215 ILE A CA 1
ATOM 1719 C C . ILE A 1 215 ? -10.114 -13.752 2.319 1.00 87.25 215 ILE A C 1
ATOM 1721 O O . ILE A 1 215 ? -11.097 -13.567 3.029 1.00 87.25 215 ILE A O 1
ATOM 1725 N N . LEU A 1 216 ? -10.134 -13.540 1.000 1.00 88.69 216 LEU A N 1
ATOM 1726 C CA . LEU A 1 216 ? -11.276 -12.976 0.278 1.00 88.69 216 LEU A CA 1
ATOM 1727 C C . LEU A 1 216 ? -12.550 -13.819 0.416 1.00 88.69 216 LEU A C 1
ATOM 1729 O O . LEU A 1 216 ? -13.641 -13.257 0.438 1.00 88.69 216 LEU A O 1
ATOM 1733 N N . ALA A 1 217 ? -12.429 -15.141 0.561 1.00 88.00 217 ALA A N 1
ATOM 1734 C CA . ALA A 1 217 ? -13.566 -16.032 0.788 1.00 88.00 217 ALA A CA 1
ATOM 1735 C C . ALA A 1 217 ? -14.301 -15.767 2.118 1.00 88.00 217 ALA A C 1
ATOM 1737 O O . ALA A 1 217 ? -15.482 -16.088 2.235 1.00 88.00 217 ALA A O 1
ATOM 1738 N N . LYS A 1 218 ? -13.622 -15.180 3.113 1.00 90.12 218 LYS A N 1
ATOM 1739 C CA . LYS A 1 218 ? -14.208 -14.803 4.410 1.00 90.12 218 LYS A CA 1
ATOM 1740 C C . LYS A 1 218 ? -14.807 -13.390 4.416 1.00 90.12 218 LYS A C 1
ATOM 1742 O O . LYS A 1 218 ? -15.505 -13.031 5.359 1.00 90.12 218 LYS A O 1
ATOM 1747 N N . VAL A 1 219 ? -14.527 -12.578 3.396 1.00 93.31 219 VAL A N 1
ATOM 1748 C CA . VAL A 1 219 ? -14.842 -11.142 3.387 1.00 93.31 219 VAL A CA 1
ATOM 1749 C C . VAL A 1 219 ? -16.300 -10.905 3.012 1.00 93.31 219 VAL A C 1
ATOM 1751 O O . VAL A 1 219 ? -16.766 -11.348 1.962 1.00 93.31 219 VAL A O 1
ATOM 1754 N N . ASN A 1 220 ? -17.001 -10.117 3.827 1.00 95.94 220 ASN A N 1
ATOM 1755 C CA . ASN A 1 220 ? -18.339 -9.625 3.520 1.00 95.94 220 ASN A CA 1
ATOM 1756 C C . ASN A 1 220 ? -18.289 -8.116 3.257 1.00 95.94 220 ASN A C 1
ATOM 1758 O O . ASN A 1 220 ? -18.499 -7.306 4.157 1.00 95.94 220 ASN A O 1
ATOM 1762 N N . LYS A 1 221 ? -18.036 -7.750 1.995 1.00 96.56 221 LYS A N 1
ATOM 1763 C CA . LYS A 1 221 ? -17.803 -6.354 1.595 1.00 96.56 221 LYS A CA 1
ATOM 1764 C C . LYS A 1 221 ? -18.940 -5.413 1.988 1.00 96.56 221 LYS A C 1
ATOM 1766 O O . LYS A 1 221 ? -18.685 -4.298 2.433 1.00 96.56 221 LYS A O 1
ATOM 1771 N N . ASP A 1 222 ? -20.186 -5.858 1.850 1.00 97.44 222 ASP A N 1
ATOM 1772 C CA . ASP A 1 222 ? -21.350 -5.030 2.169 1.00 97.44 222 ASP A CA 1
ATOM 1773 C C . ASP A 1 222 ? -21.479 -4.792 3.678 1.00 97.44 222 ASP A C 1
ATOM 1775 O O . ASP A 1 222 ? -21.750 -3.666 4.103 1.00 97.44 222 ASP A O 1
ATOM 1779 N N . ALA A 1 223 ? -21.241 -5.827 4.492 1.00 97.75 223 ALA A N 1
ATOM 1780 C CA . ALA A 1 223 ? -21.244 -5.703 5.947 1.00 97.75 223 ALA A CA 1
ATOM 1781 C C . ALA A 1 223 ? -20.091 -4.818 6.442 1.00 97.75 223 ALA A C 1
ATOM 1783 O O . ALA A 1 223 ? -20.315 -3.944 7.280 1.00 97.75 223 ALA A O 1
ATOM 1784 N N . ASP A 1 224 ? -18.895 -4.987 5.878 1.00 97.94 224 ASP A N 1
ATOM 1785 C CA . ASP A 1 224 ? -17.719 -4.185 6.217 1.00 97.94 224 ASP A CA 1
ATOM 1786 C C . ASP A 1 224 ? -17.958 -2.702 5.908 1.00 97.94 224 ASP A C 1
ATOM 1788 O O . ASP A 1 224 ? -17.766 -1.843 6.769 1.00 97.94 224 ASP A O 1
ATOM 1792 N N . MET A 1 225 ? -18.444 -2.382 4.703 1.00 98.38 225 MET A N 1
ATOM 1793 C CA . MET A 1 225 ? -18.752 -1.004 4.310 1.00 98.38 225 MET A CA 1
ATOM 1794 C C . MET A 1 225 ? -19.865 -0.390 5.169 1.00 98.38 225 MET A C 1
ATOM 1796 O O . MET A 1 225 ? -19.789 0.788 5.523 1.00 98.38 225 MET A O 1
ATOM 1800 N N . ALA A 1 226 ? -20.895 -1.164 5.526 1.00 98.19 226 ALA A N 1
ATOM 1801 C CA . ALA A 1 226 ? -21.950 -0.707 6.430 1.00 98.19 226 ALA A CA 1
ATOM 1802 C C . ALA A 1 226 ? -21.407 -0.410 7.838 1.00 98.19 226 ALA A C 1
ATOM 1804 O O . ALA A 1 226 ? -21.745 0.619 8.426 1.00 98.19 226 ALA A O 1
ATOM 1805 N N . MET A 1 227 ? -20.527 -1.269 8.350 1.00 97.88 227 MET A N 1
ATOM 1806 C CA . MET A 1 227 ? -19.855 -1.073 9.630 1.00 97.88 227 MET A CA 1
ATOM 1807 C C . MET A 1 227 ? -18.958 0.169 9.600 1.00 97.88 227 MET A C 1
ATOM 1809 O O . MET A 1 227 ? -19.084 1.015 10.482 1.00 97.88 227 MET A O 1
ATOM 1813 N N . ILE A 1 228 ? -18.148 0.368 8.555 1.00 98.19 228 ILE A N 1
ATOM 1814 C CA . ILE A 1 228 ? -17.319 1.576 8.406 1.00 98.19 228 ILE A CA 1
ATOM 1815 C C . ILE A 1 228 ? -18.194 2.839 8.414 1.00 98.19 228 ILE A C 1
ATOM 1817 O O . ILE A 1 228 ? -17.922 3.771 9.170 1.00 98.19 228 ILE A O 1
ATOM 1821 N N . ARG A 1 229 ? -19.285 2.867 7.637 1.00 98.00 229 ARG A N 1
ATOM 1822 C CA . ARG A 1 229 ? -20.251 3.985 7.621 1.00 98.00 229 ARG A CA 1
ATOM 1823 C C . ARG A 1 229 ? -20.823 4.283 9.002 1.00 98.00 229 ARG A C 1
ATOM 1825 O O . ARG A 1 229 ? -20.926 5.448 9.388 1.00 98.00 229 ARG A O 1
ATOM 1832 N N . GLN A 1 230 ? -21.169 3.238 9.753 1.00 96.88 230 GLN A N 1
ATOM 1833 C CA . GLN A 1 230 ? -21.668 3.361 11.119 1.00 96.88 230 GLN A CA 1
ATOM 1834 C C . GLN A 1 230 ? -20.604 3.945 12.055 1.00 96.88 230 GLN A C 1
ATOM 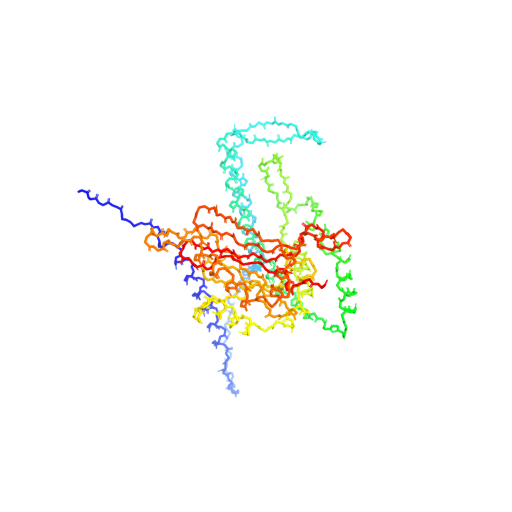1836 O O . GLN A 1 230 ? -20.896 4.904 12.769 1.00 96.88 230 GLN A O 1
ATOM 1841 N N . VAL A 1 231 ? -19.379 3.410 12.037 1.00 95.81 231 VAL A N 1
ATOM 1842 C CA . VAL A 1 231 ? -18.274 3.881 12.889 1.00 95.81 231 VAL A CA 1
ATOM 1843 C C . VAL A 1 231 ? -17.922 5.336 12.583 1.00 95.81 231 VAL A C 1
ATOM 1845 O O . VAL A 1 231 ? -17.706 6.130 13.498 1.00 95.81 231 VAL A O 1
ATOM 1848 N N . MET A 1 232 ? -17.923 5.709 11.303 1.00 95.00 232 MET A N 1
ATOM 1849 C CA . MET A 1 232 ? -17.650 7.077 10.864 1.00 95.00 232 MET A CA 1
ATOM 1850 C C . MET A 1 232 ? -18.833 8.032 11.058 1.00 95.00 232 MET A C 1
ATOM 1852 O O . MET A 1 232 ? -18.675 9.236 10.852 1.00 95.00 232 MET A O 1
ATOM 1856 N N . GLY A 1 233 ? -20.012 7.528 11.440 1.00 94.69 233 GLY A N 1
ATOM 1857 C CA . GLY A 1 233 ? -21.229 8.328 11.567 1.00 94.69 233 GLY A CA 1
ATOM 1858 C C . GLY A 1 233 ? -21.671 8.970 10.248 1.00 94.69 233 GLY A C 1
ATOM 1859 O O . GLY A 1 233 ? -22.298 10.027 10.267 1.00 94.69 233 GLY A O 1
ATOM 1860 N N . ASN A 1 234 ? -21.319 8.362 9.111 1.00 95.62 234 ASN A N 1
ATOM 1861 C CA . ASN A 1 234 ? -21.625 8.865 7.776 1.00 95.62 234 ASN A CA 1
ATOM 1862 C C . ASN A 1 234 ? -22.240 7.741 6.919 1.00 95.62 234 ASN A C 1
ATOM 1864 O O . ASN A 1 234 ? -21.492 6.965 6.318 1.00 95.62 234 ASN A O 1
ATOM 1868 N N . PRO A 1 235 ? -23.582 7.630 6.856 1.00 96.75 235 PRO A N 1
ATOM 1869 C CA . PRO A 1 235 ? -24.257 6.576 6.094 1.00 96.75 235 PRO A CA 1
ATOM 1870 C C . PRO A 1 235 ? -24.022 6.679 4.581 1.00 96.75 235 PRO A C 1
ATOM 1872 O O . PRO A 1 235 ? -24.057 5.659 3.898 1.00 96.75 235 PRO A O 1
ATOM 1875 N N . ASP A 1 236 ? -23.728 7.879 4.079 1.00 97.44 236 ASP A N 1
ATOM 1876 C CA . ASP A 1 236 ? -23.517 8.154 2.657 1.00 97.44 236 ASP A CA 1
ATOM 1877 C C . ASP A 1 236 ? -22.031 8.090 2.262 1.00 97.44 236 ASP A C 1
ATOM 1879 O O . ASP A 1 236 ? -21.664 8.480 1.156 1.00 97.44 236 ASP A O 1
ATOM 1883 N N . LEU A 1 237 ? -21.148 7.610 3.154 1.00 96.69 237 LEU A N 1
ATOM 1884 C CA . LEU A 1 237 ? -19.726 7.467 2.846 1.00 96.69 237 LEU A CA 1
ATOM 1885 C C . LEU A 1 237 ? -19.540 6.501 1.669 1.00 96.69 237 LEU A C 1
ATOM 1887 O O . LEU A 1 237 ? -19.880 5.310 1.741 1.00 96.69 237 LEU A O 1
ATOM 1891 N N . GLU A 1 238 ? -18.993 7.025 0.578 1.00 97.88 238 GLU A N 1
ATOM 1892 C CA . GLU A 1 238 ? -18.609 6.233 -0.580 1.00 97.88 238 GLU A CA 1
ATOM 1893 C C . GLU A 1 238 ? -17.312 5.489 -0.282 1.00 97.88 238 GLU A C 1
ATOM 1895 O O . GLU A 1 238 ? -16.295 6.098 0.046 1.00 97.88 238 GLU A O 1
ATOM 1900 N N . LEU A 1 239 ? -17.370 4.163 -0.386 1.00 98.12 239 LEU A N 1
ATOM 1901 C CA . LEU A 1 239 ? -16.270 3.266 -0.067 1.00 98.12 239 LEU A CA 1
ATOM 1902 C C . LEU A 1 239 ? -15.990 2.372 -1.267 1.00 98.12 239 LEU A C 1
ATOM 1904 O O . LEU A 1 239 ? -16.909 1.829 -1.878 1.00 98.12 239 LEU A O 1
ATOM 1908 N N . THR A 1 240 ? -14.710 2.207 -1.576 1.00 98.00 240 THR A N 1
ATOM 1909 C CA . THR A 1 240 ? -14.225 1.294 -2.612 1.00 98.00 240 THR A CA 1
ATOM 1910 C C . THR A 1 240 ? -13.329 0.252 -1.967 1.00 98.00 240 THR A C 1
ATOM 1912 O O . THR A 1 240 ? -12.386 0.601 -1.260 1.00 98.00 240 THR A O 1
ATOM 1915 N N . PHE A 1 241 ? -13.617 -1.029 -2.202 1.00 96.88 241 PHE A N 1
ATOM 1916 C CA . PHE A 1 241 ? -12.715 -2.117 -1.826 1.00 96.88 241 PHE A CA 1
ATOM 1917 C C . PHE A 1 241 ? -11.406 -2.000 -2.616 1.00 96.88 241 PHE A C 1
ATOM 1919 O O . PHE A 1 241 ? -11.446 -1.913 -3.841 1.00 96.88 241 PHE A O 1
ATOM 1926 N N . GLN A 1 242 ? -10.272 -2.036 -1.921 1.00 95.38 242 GLN A N 1
ATOM 1927 C CA . GLN A 1 242 ? -8.942 -1.930 -2.519 1.00 95.38 242 GLN A CA 1
ATOM 1928 C C . GLN A 1 242 ? -8.278 -3.302 -2.630 1.00 95.38 242 GLN A C 1
ATOM 1930 O O . GLN A 1 242 ? -7.991 -3.773 -3.728 1.00 95.38 242 GLN A O 1
ATOM 1935 N N . SER A 1 243 ? -8.040 -3.965 -1.498 1.00 93.06 243 SER A N 1
ATOM 1936 C CA . SER A 1 243 ? -7.262 -5.207 -1.457 1.00 93.06 243 SER A CA 1
ATOM 1937 C C . SER A 1 243 ? -7.458 -5.977 -0.147 1.00 93.06 243 SER A C 1
ATOM 1939 O O . SER A 1 243 ? -8.105 -5.503 0.789 1.00 93.06 243 SER A O 1
ATOM 1941 N N . ALA A 1 244 ? -6.893 -7.186 -0.093 1.00 91.88 244 ALA A N 1
ATOM 1942 C CA . ALA A 1 244 ? -6.695 -7.957 1.130 1.00 91.88 244 ALA A CA 1
ATOM 1943 C C . ALA A 1 244 ? -5.190 -8.095 1.398 1.00 91.88 244 ALA A C 1
ATOM 1945 O O . ALA A 1 244 ? -4.438 -8.539 0.527 1.00 91.88 244 ALA A O 1
ATOM 1946 N N . SER A 1 245 ? -4.740 -7.730 2.594 1.00 87.00 245 SER A N 1
ATOM 1947 C CA . SER A 1 245 ? -3.323 -7.737 2.969 1.00 87.00 245 SER A CA 1
ATOM 1948 C C . SER A 1 245 ? -3.128 -8.098 4.441 1.00 87.00 245 SER A C 1
ATOM 1950 O O . SER A 1 245 ? -4.083 -8.235 5.201 1.00 87.00 245 SER A O 1
ATOM 1952 N N . GLY A 1 246 ? -1.874 -8.258 4.865 1.00 84.38 246 GLY A N 1
ATOM 1953 C CA . GLY A 1 246 ? -1.560 -8.286 6.294 1.00 84.38 246 GLY A CA 1
ATOM 1954 C C . GLY A 1 246 ? -1.804 -6.921 6.945 1.00 84.38 246 GLY A C 1
ATOM 1955 O O . GLY A 1 246 ? -1.771 -5.891 6.266 1.00 84.38 246 GLY A O 1
ATOM 1956 N N . SER A 1 247 ? -2.029 -6.911 8.258 1.00 83.75 247 SER A N 1
ATOM 1957 C CA . SER A 1 247 ? -2.065 -5.684 9.059 1.00 83.75 247 SER A CA 1
ATOM 1958 C C . SER A 1 247 ? -0.655 -5.300 9.507 1.00 83.75 247 SER A C 1
ATOM 1960 O O . SER A 1 247 ? 0.004 -6.056 10.218 1.00 83.75 247 SER A O 1
ATOM 1962 N N . ALA A 1 248 ? -0.192 -4.102 9.134 1.00 81.12 248 ALA A N 1
ATOM 1963 C CA . ALA A 1 248 ? 1.155 -3.628 9.469 1.00 81.12 248 ALA A CA 1
ATOM 1964 C C . ALA A 1 248 ? 1.423 -3.569 10.985 1.00 81.12 248 ALA A C 1
ATOM 1966 O O . ALA A 1 248 ? 2.564 -3.712 11.417 1.00 81.12 248 ALA A O 1
ATOM 1967 N N . ASN A 1 249 ? 0.371 -3.374 11.788 1.00 85.06 249 ASN A N 1
ATOM 1968 C CA . ASN A 1 249 ? 0.469 -3.245 13.242 1.00 85.06 249 ASN A CA 1
ATOM 1969 C C . ASN A 1 249 ? -0.013 -4.491 14.000 1.00 85.06 249 ASN A C 1
ATOM 1971 O O . ASN A 1 249 ? 0.010 -4.501 15.226 1.00 85.06 249 ASN A O 1
ATOM 1975 N N . ALA A 1 250 ? -0.461 -5.532 13.295 1.00 87.69 250 ALA A N 1
ATOM 1976 C CA . ALA A 1 250 ? -0.923 -6.775 13.903 1.00 87.69 250 ALA A CA 1
ATOM 1977 C C . ALA A 1 250 ? -0.319 -7.972 13.150 1.00 87.69 250 ALA A C 1
ATOM 1979 O O . ALA A 1 250 ? -0.912 -8.463 12.183 1.00 87.69 250 ALA A O 1
ATOM 1980 N N . PRO A 1 251 ? 0.881 -8.419 13.560 1.00 84.06 251 PRO A N 1
ATOM 1981 C CA . PRO A 1 251 ? 1.582 -9.532 12.931 1.00 84.06 251 PRO A CA 1
ATOM 1982 C C . PRO A 1 251 ? 0.694 -10.773 12.797 1.00 84.06 251 PRO A C 1
ATOM 1984 O O . PRO A 1 251 ? -0.051 -11.123 13.709 1.00 84.06 251 PRO A O 1
ATOM 1987 N N . GLY A 1 252 ? 0.742 -11.421 11.632 1.00 84.06 252 GLY A N 1
ATOM 1988 C CA . GLY A 1 252 ? -0.046 -12.626 11.349 1.00 84.06 252 GLY A CA 1
ATOM 1989 C C . GLY A 1 252 ? -1.549 -12.398 11.134 1.00 84.06 252 GLY A C 1
ATOM 1990 O O . GLY A 1 252 ? -2.244 -13.337 10.748 1.00 84.06 252 GLY A O 1
ATOM 1991 N N . ARG A 1 253 ? -2.067 -11.175 11.319 1.00 89.25 253 ARG A N 1
ATOM 1992 C CA . ARG A 1 253 ? -3.485 -10.853 11.101 1.00 89.25 253 ARG A CA 1
ATOM 1993 C C . ARG A 1 253 ? -3.736 -10.389 9.675 1.00 89.25 253 ARG A C 1
ATOM 1995 O O . ARG A 1 253 ? -2.992 -9.573 9.126 1.00 89.25 253 ARG A O 1
ATOM 2002 N N . SER A 1 254 ? -4.814 -10.901 9.092 1.00 92.06 254 SER A N 1
ATOM 2003 C CA . SER A 1 254 ? -5.274 -10.510 7.759 1.00 92.06 254 SER A CA 1
ATOM 2004 C C . SER A 1 254 ? -6.336 -9.424 7.863 1.00 92.06 254 SER A C 1
ATOM 2006 O O . SER A 1 254 ? -7.287 -9.546 8.635 1.00 92.06 254 SER A O 1
ATOM 2008 N N . GLY A 1 255 ? -6.190 -8.381 7.055 1.00 93.69 255 GLY A N 1
ATOM 2009 C CA . GLY A 1 255 ? -7.152 -7.300 6.924 1.00 93.69 255 GLY A CA 1
ATOM 2010 C C . GLY A 1 255 ? -7.567 -7.077 5.475 1.00 93.69 255 GLY A C 1
ATOM 2011 O O . GLY A 1 255 ? -6.861 -7.441 4.533 1.00 93.69 255 GLY A O 1
ATOM 2012 N N . VAL A 1 256 ? -8.721 -6.450 5.296 1.00 95.62 256 VAL A N 1
ATOM 2013 C CA . VAL A 1 256 ? -9.140 -5.876 4.017 1.00 95.62 256 VAL A CA 1
ATOM 2014 C C . VAL A 1 256 ? -9.153 -4.366 4.090 1.00 95.62 256 VAL A C 1
ATOM 2016 O O . VAL A 1 256 ? -9.487 -3.788 5.124 1.00 95.62 256 VAL A O 1
ATOM 2019 N N . ILE A 1 257 ? -8.783 -3.743 2.978 1.00 96.94 257 ILE A N 1
ATOM 2020 C CA . ILE A 1 257 ? -8.636 -2.300 2.864 1.00 96.94 257 ILE A CA 1
ATOM 2021 C C . ILE A 1 257 ? -9.780 -1.759 2.015 1.00 96.94 257 ILE A C 1
ATOM 2023 O O . ILE A 1 257 ? -9.995 -2.195 0.882 1.00 96.94 257 ILE A O 1
ATOM 2027 N N . TYR A 1 258 ? -10.480 -0.770 2.553 1.00 97.75 258 TYR A N 1
ATOM 2028 C CA . TYR A 1 258 ? -11.418 0.074 1.821 1.00 97.75 258 TYR A CA 1
ATOM 2029 C C . TYR A 1 258 ? -10.878 1.496 1.789 1.00 97.75 258 TYR A C 1
ATOM 2031 O O . TYR A 1 258 ? -10.195 1.906 2.722 1.00 97.75 258 TYR A O 1
ATOM 2039 N N . SER A 1 259 ? -11.201 2.268 0.758 1.00 97.31 259 SER A N 1
ATOM 2040 C CA . SER A 1 259 ? -10.871 3.691 0.718 1.00 97.31 259 SER A CA 1
ATOM 2041 C C . SER A 1 259 ? -12.079 4.555 0.401 1.00 97.31 259 SER A C 1
ATOM 2043 O O . SER A 1 259 ? -12.979 4.122 -0.322 1.00 97.31 259 SER A O 1
ATOM 2045 N N . ASP A 1 260 ? -12.070 5.788 0.898 1.00 95.81 260 ASP A N 1
ATOM 2046 C CA . ASP A 1 260 ? -13.032 6.814 0.500 1.00 95.81 260 ASP A CA 1
ATOM 2047 C C . ASP A 1 260 ? -12.476 7.751 -0.588 1.00 95.81 260 ASP A C 1
ATOM 2049 O O . ASP A 1 260 ? -11.329 7.637 -1.030 1.00 95.81 260 ASP A O 1
ATOM 2053 N N . GLN A 1 261 ? -13.300 8.708 -1.021 1.00 92.69 261 GLN A N 1
ATOM 2054 C CA . GLN A 1 261 ? -12.931 9.714 -2.023 1.00 92.69 261 GLN A CA 1
ATOM 2055 C C . GLN A 1 261 ? -11.831 10.687 -1.562 1.00 92.69 261 GLN A C 1
ATOM 2057 O O . GLN A 1 261 ? -11.233 11.375 -2.387 1.00 92.69 261 GLN A O 1
ATOM 2062 N N . THR A 1 262 ? -11.571 10.784 -0.255 1.00 91.06 262 THR A N 1
ATOM 2063 C CA . THR A 1 262 ? -10.518 11.645 0.309 1.00 91.06 262 THR A CA 1
ATOM 2064 C C . THR A 1 262 ? -9.155 10.952 0.343 1.00 91.06 262 THR A C 1
ATOM 2066 O O . THR A 1 262 ? -8.141 11.590 0.649 1.00 91.06 262 THR A O 1
ATOM 2069 N N . GLY A 1 263 ? -9.135 9.655 0.015 1.00 93.00 263 GLY A N 1
ATOM 2070 C CA . GLY A 1 263 ? -7.975 8.781 0.098 1.00 93.00 263 GLY A CA 1
ATOM 2071 C C . GLY A 1 263 ? -7.752 8.192 1.490 1.00 93.00 263 GLY A C 1
ATOM 2072 O O . GLY A 1 263 ? -6.709 7.579 1.702 1.00 93.00 263 GLY A O 1
ATOM 2073 N N . ALA A 1 264 ? -8.680 8.374 2.438 1.00 94.50 264 ALA A N 1
ATOM 2074 C CA . ALA A 1 264 ? -8.595 7.700 3.729 1.00 94.50 264 ALA A CA 1
ATOM 2075 C C . ALA A 1 264 ? -8.796 6.196 3.536 1.00 94.50 264 ALA A C 1
ATOM 2077 O O . ALA A 1 264 ? -9.627 5.783 2.726 1.00 94.50 264 ALA A O 1
ATOM 2078 N N . GLN A 1 265 ? -8.034 5.393 4.274 1.00 96.50 265 GLN A N 1
ATOM 2079 C CA . GLN A 1 265 ? -8.068 3.938 4.206 1.00 96.50 265 GLN A CA 1
ATOM 2080 C C . GLN A 1 265 ? -8.603 3.344 5.507 1.00 96.50 265 GLN A C 1
ATOM 2082 O O . GLN A 1 265 ? -8.262 3.782 6.605 1.00 96.50 265 GLN A O 1
ATOM 2087 N N . TYR A 1 266 ? -9.437 2.321 5.372 1.00 97.19 266 TYR A N 1
ATOM 2088 C CA . TYR A 1 266 ? -10.111 1.626 6.459 1.00 97.19 266 TYR A CA 1
ATOM 2089 C C . TYR A 1 266 ? -9.722 0.159 6.412 1.00 97.19 266 TYR A C 1
ATOM 2091 O O . TYR A 1 266 ? -9.979 -0.517 5.415 1.00 97.19 266 TYR A O 1
ATOM 2099 N N . TYR A 1 267 ? -9.126 -0.324 7.494 1.00 97.12 267 TYR A N 1
ATOM 2100 C CA . TYR A 1 267 ? -8.676 -1.702 7.622 1.00 97.12 267 TYR A CA 1
ATOM 2101 C C . TYR A 1 267 ? -9.684 -2.464 8.466 1.00 97.12 267 TYR A C 1
ATOM 2103 O O . TYR A 1 267 ? -9.906 -2.104 9.623 1.00 97.12 267 TYR A O 1
ATOM 2111 N N . VAL A 1 268 ? -10.276 -3.516 7.910 1.00 96.88 268 VAL A N 1
ATOM 2112 C CA . VAL A 1 268 ? -11.186 -4.416 8.631 1.00 96.88 268 VAL A CA 1
ATOM 2113 C C . VAL A 1 268 ? -10.495 -5.757 8.818 1.00 96.88 268 VAL A C 1
ATOM 2115 O O . VAL A 1 268 ? -10.037 -6.349 7.843 1.00 96.88 268 VAL A O 1
ATOM 2118 N N . ASP A 1 269 ? -10.384 -6.221 10.061 1.00 95.50 269 ASP A N 1
ATOM 2119 C CA . ASP A 1 269 ? -9.818 -7.535 10.367 1.00 95.50 269 ASP A CA 1
ATOM 2120 C C . ASP A 1 269 ? -10.780 -8.638 9.918 1.00 95.50 269 ASP A C 1
ATOM 2122 O O . ASP A 1 269 ? -11.974 -8.611 10.219 1.00 95.50 269 ASP A O 1
ATOM 2126 N N . VAL A 1 270 ? -10.245 -9.608 9.182 1.00 93.75 270 VAL A N 1
ATOM 2127 C CA . VAL A 1 270 ? -11.052 -10.601 8.464 1.00 93.75 270 VAL A CA 1
ATOM 2128 C C . VAL A 1 270 ? -11.671 -11.637 9.399 1.00 93.75 270 VAL A C 1
ATOM 2130 O O . VAL A 1 270 ? -12.754 -12.142 9.114 1.00 93.75 270 VAL A O 1
ATOM 2133 N N . ASP A 1 271 ? -11.019 -11.956 10.516 1.00 91.44 271 ASP A N 1
ATOM 2134 C CA . ASP A 1 271 ? -11.511 -12.994 11.426 1.00 91.44 271 ASP A CA 1
ATOM 2135 C C . ASP A 1 271 ? -12.520 -12.443 12.447 1.00 91.44 271 ASP A C 1
ATOM 2137 O O . ASP A 1 271 ? -13.427 -13.159 12.868 1.00 91.44 271 ASP A O 1
ATOM 2141 N N . THR A 1 272 ? -12.397 -11.170 12.833 1.00 92.12 272 THR A N 1
ATOM 2142 C CA . THR A 1 272 ? -13.307 -10.516 13.790 1.00 92.12 272 THR A CA 1
ATOM 2143 C C . THR A 1 272 ? -14.388 -9.659 13.132 1.00 92.12 272 THR A C 1
ATOM 2145 O O . THR A 1 272 ? -15.348 -9.290 13.812 1.00 92.12 272 THR A O 1
ATOM 2148 N N . ALA A 1 273 ? -14.247 -9.332 11.842 1.00 93.12 273 ALA A N 1
ATOM 2149 C CA . ALA A 1 273 ? -15.089 -8.381 11.109 1.00 93.12 273 ALA A CA 1
ATOM 2150 C C . ALA A 1 273 ? -15.187 -7.000 11.795 1.00 93.12 273 ALA A C 1
ATOM 2152 O O . ALA A 1 273 ? -16.222 -6.328 11.753 1.00 93.12 273 ALA A O 1
ATOM 2153 N N . ARG A 1 274 ? -14.111 -6.579 12.474 1.00 93.38 274 ARG A N 1
ATOM 2154 C CA . ARG A 1 274 ? -14.022 -5.295 13.185 1.00 93.38 274 ARG A CA 1
ATOM 2155 C C . ARG A 1 274 ? -13.100 -4.331 12.464 1.00 93.38 274 ARG A C 1
ATOM 2157 O O . ARG A 1 274 ? -12.114 -4.733 11.849 1.00 93.38 274 ARG A O 1
ATOM 2164 N N . LEU A 1 275 ? -13.392 -3.039 12.597 1.00 95.56 275 LEU A N 1
ATOM 2165 C CA . LEU A 1 275 ? -12.473 -1.994 12.168 1.00 95.56 275 LEU A CA 1
ATOM 2166 C C . LEU A 1 275 ? -11.192 -2.073 13.008 1.00 95.56 275 LEU A C 1
ATOM 2168 O O . LEU A 1 275 ? -11.221 -1.857 14.216 1.00 95.56 275 LEU A O 1
ATOM 2172 N N . ALA A 1 276 ? -10.078 -2.375 12.356 1.00 95.81 276 ALA A N 1
ATOM 2173 C CA . ALA A 1 276 ? -8.755 -2.446 12.958 1.00 95.81 276 ALA A CA 1
ATOM 2174 C C . ALA A 1 276 ? -8.030 -1.099 12.877 1.00 95.81 276 ALA A C 1
ATOM 2176 O O . ALA A 1 276 ? -7.365 -0.700 13.832 1.00 95.81 276 ALA A O 1
ATOM 2177 N N . ALA A 1 277 ? -8.158 -0.378 11.757 1.00 96.56 277 ALA A N 1
ATOM 2178 C CA . ALA A 1 277 ? -7.497 0.912 11.593 1.00 96.56 277 ALA A CA 1
ATOM 2179 C C . ALA A 1 277 ? -8.228 1.875 10.647 1.00 96.56 277 ALA A C 1
ATOM 2181 O O . ALA A 1 277 ? -8.957 1.467 9.745 1.00 96.56 277 ALA A O 1
ATOM 2182 N N . ILE A 1 278 ? -7.979 3.166 10.865 1.00 96.38 278 ILE A N 1
ATOM 2183 C CA . ILE A 1 278 ? -8.269 4.273 9.956 1.00 96.38 278 ILE A CA 1
ATOM 2184 C C . ILE A 1 278 ? -6.945 4.990 9.708 1.00 96.38 278 ILE A C 1
ATOM 2186 O O . ILE A 1 278 ? -6.379 5.594 10.629 1.00 96.38 278 ILE A O 1
ATOM 2190 N N . GLU A 1 279 ? -6.482 4.948 8.468 1.00 94.31 279 GLU A N 1
ATOM 2191 C CA . GLU A 1 279 ? -5.356 5.736 7.991 1.00 94.31 279 GLU A CA 1
ATOM 2192 C C . GLU A 1 279 ? -5.892 6.962 7.240 1.00 94.31 279 GLU A C 1
ATOM 2194 O O . GLU A 1 279 ? -6.734 6.830 6.348 1.00 94.31 279 GLU A O 1
ATOM 2199 N N . PRO A 1 280 ? -5.465 8.178 7.610 1.00 91.38 280 PRO A N 1
ATOM 2200 C CA . PRO A 1 280 ? -5.979 9.390 7.002 1.00 91.38 280 PRO A CA 1
ATOM 2201 C C . PRO A 1 280 ? -5.433 9.509 5.577 1.00 91.38 280 PRO A C 1
ATOM 2203 O O . PRO A 1 280 ? -4.277 9.174 5.320 1.00 91.38 280 PRO A O 1
ATOM 2206 N N . GLY A 1 281 ? -6.242 10.040 4.659 1.00 85.88 281 GLY A N 1
ATOM 2207 C CA . GLY A 1 281 ? -5.765 10.348 3.314 1.00 85.88 281 GLY A CA 1
ATOM 2208 C C . GLY A 1 281 ? -4.627 11.374 3.330 1.00 85.88 281 GLY A C 1
ATOM 2209 O O . GLY A 1 281 ? -4.494 12.167 4.263 1.00 85.88 281 GLY A O 1
ATOM 2210 N N . LEU A 1 282 ? -3.825 11.395 2.261 1.00 66.31 282 LEU A N 1
ATOM 2211 C CA . LEU A 1 282 ? -2.678 12.307 2.093 1.00 66.31 282 LEU A CA 1
ATOM 2212 C C . LEU A 1 282 ? -3.074 13.793 1.958 1.00 66.31 282 LEU A C 1
ATOM 2214 O O . LEU A 1 282 ? -2.213 14.673 1.912 1.00 66.31 282 LEU A O 1
ATOM 2218 N N . SER A 1 283 ? -4.372 14.082 1.898 1.00 66.00 283 SER A N 1
ATOM 2219 C CA . SER A 1 283 ? -4.925 15.432 1.885 1.00 66.00 283 SER A CA 1
ATOM 2220 C C . SER A 1 283 ? -4.598 16.144 3.204 1.00 66.00 283 SER A C 1
ATOM 2222 O O . SER A 1 283 ? -4.936 15.650 4.279 1.00 66.00 283 SER A O 1
ATOM 2224 N N . GLY A 1 284 ? -3.939 17.307 3.132 1.00 64.19 284 GLY A N 1
ATOM 2225 C CA . GLY A 1 284 ? -3.567 18.099 4.309 1.00 64.19 284 GLY A CA 1
ATOM 2226 C C . GLY A 1 284 ? -4.735 18.317 5.280 1.00 64.19 284 GLY A C 1
ATOM 2227 O O . GLY A 1 284 ? -5.898 18.368 4.881 1.00 64.19 284 GLY A O 1
ATOM 2228 N N . HIS A 1 285 ? -4.427 18.422 6.576 1.00 71.56 285 HIS A N 1
ATOM 2229 C CA . HIS A 1 285 ? -5.451 18.589 7.608 1.00 71.56 285 HIS A CA 1
ATOM 2230 C C . HIS A 1 285 ? -6.309 19.833 7.339 1.00 71.56 285 HIS A C 1
ATOM 2232 O O . HIS A 1 285 ? -5.757 20.867 6.958 1.00 71.56 285 HIS A O 1
ATOM 2238 N N . PRO A 1 286 ? -7.633 19.768 7.563 1.00 81.38 286 PRO A N 1
ATOM 2239 C CA . PRO A 1 286 ? -8.481 20.935 7.386 1.00 81.38 286 PRO A CA 1
ATOM 2240 C C . PRO A 1 286 ? -8.040 22.050 8.339 1.00 81.38 286 PRO A C 1
ATOM 2242 O O . PRO A 1 286 ? -7.703 21.787 9.498 1.00 81.38 286 PRO A O 1
ATOM 2245 N N . ASP A 1 287 ? -8.088 23.294 7.866 1.00 85.25 287 ASP A N 1
ATOM 2246 C CA . ASP A 1 287 ? -7.977 24.456 8.741 1.00 85.25 287 ASP A CA 1
ATOM 2247 C C . ASP A 1 287 ? -9.192 24.484 9.672 1.00 85.25 287 ASP A C 1
ATOM 2249 O O . ASP A 1 287 ? -10.338 24.532 9.223 1.00 85.25 287 ASP A O 1
ATOM 2253 N N . ILE A 1 288 ? -8.939 24.422 10.980 1.00 89.19 288 ILE A N 1
ATOM 2254 C CA . ILE A 1 288 ? -9.986 24.401 12.004 1.00 89.19 288 ILE A CA 1
ATOM 2255 C C . ILE A 1 288 ? -10.100 25.804 12.601 1.00 89.19 288 ILE A C 1
ATOM 2257 O O . ILE A 1 288 ? -9.152 26.261 13.253 1.00 89.19 288 ILE A O 1
ATOM 2261 N N . PRO A 1 289 ? -11.240 26.495 12.428 1.00 91.62 289 PRO A N 1
ATOM 2262 C CA . PRO A 1 289 ? -11.460 27.791 13.048 1.00 91.62 289 PRO A CA 1
ATOM 2263 C C . PRO A 1 289 ? -11.335 27.711 14.579 1.00 91.62 289 PRO A C 1
ATOM 2265 O O . PRO A 1 289 ? -11.795 26.739 15.189 1.00 91.62 289 PRO A O 1
ATOM 2268 N N . PRO A 1 290 ? -10.807 28.754 15.250 1.00 91.75 290 PRO A N 1
ATOM 2269 C CA . PRO A 1 290 ? -10.728 28.779 16.711 1.00 91.75 290 PRO A CA 1
ATOM 2270 C C . PRO A 1 290 ? -12.080 28.557 17.405 1.00 91.75 290 PRO A C 1
ATOM 2272 O O . PRO A 1 290 ? -12.128 27.936 18.459 1.00 91.75 290 PRO A O 1
ATOM 2275 N N . ALA A 1 291 ? -13.180 29.009 16.793 1.00 93.44 291 ALA A N 1
ATOM 2276 C CA . ALA A 1 291 ? -14.538 28.846 17.318 1.00 93.44 291 ALA A CA 1
ATOM 2277 C C . ALA A 1 291 ? -15.035 27.387 17.334 1.00 93.44 291 ALA A C 1
ATOM 2279 O O . ALA A 1 291 ? -15.953 27.065 18.080 1.00 93.44 291 ALA A O 1
ATOM 2280 N N . GLU A 1 292 ? -14.436 26.511 16.526 1.00 94.56 292 GLU A N 1
ATOM 2281 C CA . GLU A 1 292 ? -14.760 25.080 16.473 1.00 94.56 292 GLU A CA 1
ATOM 2282 C C . GLU A 1 292 ? -13.797 24.239 17.317 1.00 94.56 292 GLU A C 1
ATOM 2284 O O . GLU A 1 292 ? -13.991 23.034 17.467 1.00 94.56 292 GLU A O 1
ATOM 2289 N N . THR A 1 293 ? -12.746 24.856 17.863 1.00 96.06 293 THR A N 1
ATOM 2290 C CA . THR A 1 293 ? -11.733 24.153 18.648 1.00 96.06 293 THR A CA 1
ATOM 2291 C C . THR A 1 293 ? -12.301 23.734 19.998 1.00 96.06 293 THR A C 1
ATOM 2293 O O . THR A 1 293 ? -12.775 24.556 20.778 1.00 96.06 293 THR A O 1
ATOM 2296 N N . LYS A 1 294 ? -12.200 22.440 20.283 1.00 97.19 294 LYS A N 1
ATOM 2297 C CA . LYS A 1 294 ? -12.563 21.819 21.551 1.00 97.19 294 LYS A CA 1
ATOM 2298 C C . LYS A 1 294 ? -11.394 21.836 22.527 1.00 97.19 294 LYS A C 1
ATOM 2300 O O . LYS A 1 294 ? -10.223 21.846 22.139 1.00 97.19 294 LYS A O 1
ATOM 2305 N N . THR A 1 295 ? -11.724 21.816 23.809 1.00 97.00 295 THR A N 1
ATOM 2306 C CA . THR A 1 295 ? -10.760 21.644 24.898 1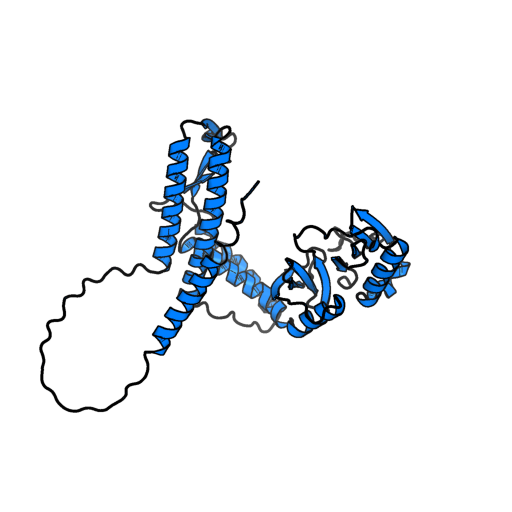.00 97.00 295 THR A CA 1
ATOM 2307 C C . THR A 1 295 ? -10.190 20.224 24.914 1.00 97.00 295 THR A C 1
ATOM 2309 O O . THR A 1 295 ? -10.793 19.288 24.388 1.00 97.00 295 THR A O 1
ATOM 2312 N N . MET A 1 296 ? -9.035 20.034 25.558 1.00 97.06 296 MET A N 1
ATOM 2313 C CA . MET A 1 296 ? -8.443 18.697 25.703 1.00 97.06 296 MET A CA 1
ATOM 2314 C C . MET A 1 296 ? -9.351 17.716 26.442 1.00 97.06 296 MET A C 1
ATOM 2316 O O . MET A 1 296 ? -9.386 16.544 26.082 1.00 97.06 296 MET A O 1
ATOM 2320 N N . ASP A 1 297 ? -10.119 18.187 27.424 1.00 98.25 297 ASP A N 1
ATOM 2321 C CA . ASP A 1 297 ? -11.051 17.337 28.166 1.00 98.25 297 ASP A CA 1
ATOM 2322 C C . ASP A 1 297 ? -12.207 16.853 27.280 1.00 98.25 297 ASP A C 1
ATOM 2324 O O . ASP A 1 297 ? -12.575 15.679 27.332 1.00 98.25 297 ASP A O 1
ATOM 2328 N N . GLU A 1 298 ? -12.734 17.718 26.410 1.00 98.25 298 GLU A N 1
ATOM 2329 C CA . GLU A 1 298 ? -13.743 17.331 25.419 1.00 98.25 298 GLU A CA 1
ATOM 2330 C C . GLU A 1 298 ? -13.182 16.345 24.390 1.00 98.25 298 GLU A C 1
ATOM 2332 O O . GLU A 1 298 ? -13.829 15.344 24.085 1.00 98.25 298 GLU A O 1
ATOM 2337 N N . LEU A 1 299 ? -11.976 16.600 23.869 1.00 98.50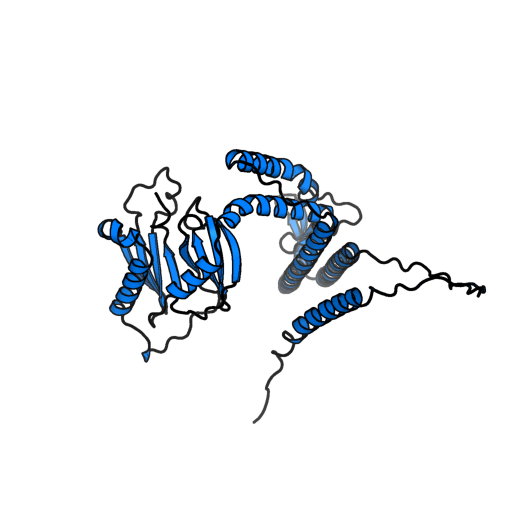 299 LEU A N 1
ATOM 2338 C CA . LEU A 1 299 ? -11.320 15.705 22.912 1.00 98.50 299 LEU A CA 1
ATOM 2339 C C . LEU A 1 299 ? -11.033 14.334 23.534 1.00 98.50 299 LEU A C 1
ATOM 2341 O O . LEU A 1 299 ? -11.293 13.314 22.898 1.00 98.50 299 LEU A O 1
ATOM 2345 N N . ARG A 1 300 ? -10.585 14.301 24.794 1.00 98.44 300 ARG A N 1
ATOM 2346 C CA . ARG A 1 300 ? -10.400 13.069 25.568 1.00 98.44 300 ARG A CA 1
ATOM 2347 C C . ARG A 1 300 ? -11.709 12.306 25.727 1.00 98.44 300 ARG A C 1
ATOM 2349 O O . ARG A 1 300 ? -11.739 11.094 25.523 1.00 98.44 300 ARG A O 1
ATOM 2356 N N . GLY A 1 301 ? -12.791 13.005 26.073 1.00 98.31 301 GLY A N 1
ATOM 2357 C CA . GLY A 1 301 ? -14.124 12.413 26.187 1.00 98.31 301 GLY A CA 1
ATOM 2358 C C . GLY A 1 301 ? -14.585 11.775 24.876 1.00 98.31 301 GLY A C 1
ATOM 2359 O O . GLY A 1 301 ? -15.035 10.632 24.875 1.00 98.31 301 GLY A O 1
ATOM 2360 N N . ILE A 1 302 ? -14.397 12.475 23.753 1.00 98.31 302 ILE A N 1
ATOM 2361 C CA . ILE A 1 302 ? -14.707 11.967 22.409 1.00 98.31 302 ILE A CA 1
ATOM 2362 C C . ILE A 1 302 ? -13.870 10.726 22.088 1.00 98.31 302 ILE A C 1
ATOM 2364 O O . ILE A 1 302 ? -14.425 9.705 21.686 1.00 98.31 302 ILE A O 1
ATOM 2368 N N . ALA A 1 303 ? -12.552 10.792 22.293 1.00 98.31 303 ALA A N 1
ATOM 2369 C CA . ALA A 1 303 ? -11.647 9.688 22.000 1.00 98.31 303 ALA A CA 1
ATOM 2370 C C . ALA A 1 303 ? -11.985 8.439 22.818 1.00 98.31 303 ALA A C 1
ATOM 2372 O O . ALA A 1 303 ? -12.073 7.348 22.262 1.00 98.31 303 ALA A O 1
ATOM 2373 N N . ARG A 1 304 ? -12.228 8.595 24.126 1.00 97.94 304 ARG A N 1
ATOM 2374 C CA . ARG A 1 304 ? -12.578 7.478 25.011 1.00 97.94 304 ARG A CA 1
ATOM 2375 C C . ARG A 1 304 ? -13.943 6.889 24.672 1.00 97.94 304 ARG A C 1
ATOM 2377 O O . ARG A 1 304 ? -14.071 5.670 24.641 1.00 97.94 304 ARG A O 1
ATOM 2384 N N . GLN A 1 305 ? -14.938 7.722 24.360 1.00 97.50 305 GLN A N 1
ATOM 2385 C CA . GLN A 1 305 ? -16.249 7.242 23.916 1.00 97.50 305 GLN A CA 1
ATOM 2386 C C . GLN A 1 305 ? -16.138 6.448 22.611 1.00 97.50 305 GLN A C 1
ATOM 2388 O O . GLN A 1 305 ? -16.713 5.366 22.496 1.00 97.50 305 GLN A O 1
ATOM 2393 N N . PHE A 1 306 ? -15.385 6.966 21.638 1.00 97.75 306 PHE A N 1
ATOM 2394 C CA . PHE A 1 306 ? -15.141 6.275 20.377 1.00 97.75 306 PHE A CA 1
ATOM 2395 C C . PHE A 1 306 ? -14.424 4.941 20.604 1.00 97.75 306 PHE A C 1
ATOM 2397 O O . PHE A 1 306 ? -14.865 3.912 20.096 1.00 97.75 306 PHE A O 1
ATOM 2404 N N . ALA A 1 307 ? -13.361 4.938 21.410 1.00 97.38 307 ALA A N 1
ATOM 2405 C CA . ALA A 1 307 ? -12.588 3.743 21.713 1.00 97.38 307 ALA A CA 1
ATOM 2406 C C . ALA A 1 307 ? -13.434 2.670 22.418 1.00 97.38 307 ALA A C 1
ATOM 2408 O O . ALA A 1 307 ? -13.452 1.528 21.971 1.00 97.38 307 ALA A O 1
ATOM 2409 N N . ALA A 1 308 ? -14.207 3.042 23.442 1.00 96.12 308 ALA A N 1
ATOM 2410 C CA . ALA A 1 308 ? -15.072 2.120 24.183 1.00 96.12 308 ALA A CA 1
ATOM 2411 C C . ALA A 1 308 ? -16.231 1.565 23.340 1.00 96.12 308 ALA A C 1
ATOM 2413 O O . ALA A 1 308 ? -16.703 0.459 23.581 1.00 96.12 308 ALA A O 1
ATOM 2414 N N . THR A 1 309 ? -16.696 2.325 22.344 1.00 95.31 309 THR A N 1
ATOM 2415 C CA . THR A 1 309 ? -17.750 1.865 21.427 1.00 95.31 309 THR A CA 1
ATOM 2416 C C . THR A 1 309 ? -17.220 0.817 20.446 1.00 95.31 309 THR A C 1
ATOM 2418 O O . THR A 1 309 ? -17.946 -0.106 20.084 1.00 95.31 309 THR A O 1
ATOM 2421 N N . ASN A 1 310 ? -15.962 0.953 20.016 1.00 95.25 310 ASN A N 1
ATOM 2422 C CA . ASN A 1 310 ? -15.401 0.153 18.926 1.00 95.25 310 ASN A CA 1
ATOM 2423 C C . ASN A 1 310 ? -14.481 -0.985 19.391 1.00 95.25 310 ASN A C 1
ATOM 2425 O O . ASN A 1 310 ? -14.325 -1.953 18.650 1.00 95.25 310 ASN A O 1
ATOM 2429 N N . SER A 1 311 ? -13.939 -0.917 20.612 1.00 95.62 311 SER A N 1
ATOM 2430 C CA . SER A 1 311 ? -13.110 -1.971 21.205 1.00 95.62 311 SER A CA 1
ATOM 2431 C C . SER A 1 311 ? -13.747 -2.547 22.472 1.00 95.62 311 SER A C 1
ATOM 2433 O O . SER A 1 311 ? -13.745 -1.880 23.511 1.00 95.62 311 SER A O 1
ATOM 2435 N N . PRO A 1 312 ? -14.253 -3.794 22.443 1.00 92.75 312 PRO A N 1
ATOM 2436 C CA . PRO A 1 312 ? -14.686 -4.477 23.657 1.00 92.75 312 PRO A CA 1
ATOM 2437 C C . PRO A 1 312 ? -13.516 -4.709 24.622 1.00 92.75 312 PRO A C 1
ATOM 2439 O O . PRO A 1 312 ? -13.700 -4.596 25.835 1.00 92.75 312 PRO A O 1
ATOM 2442 N N . ARG A 1 313 ? -12.302 -4.958 24.109 1.00 94.50 313 ARG A N 1
ATOM 2443 C CA . ARG A 1 313 ? -11.142 -5.250 24.960 1.00 94.50 313 ARG A CA 1
ATOM 2444 C C . ARG A 1 313 ? -10.600 -4.043 25.696 1.00 94.50 313 ARG A C 1
ATOM 2446 O O . ARG A 1 313 ? -9.953 -4.224 26.723 1.00 94.50 313 ARG A O 1
ATOM 2453 N N . LEU A 1 314 ? -10.892 -2.822 25.243 1.00 95.44 314 LEU A N 1
ATOM 2454 C CA . LEU A 1 314 ? -10.544 -1.637 26.018 1.00 95.44 314 LEU A CA 1
ATOM 2455 C C . LEU A 1 314 ? -11.153 -1.707 27.420 1.00 95.44 314 LEU A C 1
ATOM 2457 O O . LEU A 1 314 ? -10.440 -1.469 28.383 1.00 95.44 314 LEU A O 1
ATOM 2461 N N . ALA A 1 315 ? -12.437 -2.058 27.541 1.00 90.94 315 ALA A N 1
ATOM 2462 C CA . ALA A 1 315 ? -13.109 -2.131 28.838 1.00 90.94 315 ALA A CA 1
ATOM 2463 C C . ALA A 1 315 ? -12.562 -3.269 29.714 1.00 90.94 315 ALA A C 1
ATOM 2465 O O . ALA A 1 315 ? -12.454 -3.115 30.928 1.00 90.94 315 ALA A O 1
ATOM 2466 N N . GLU A 1 316 ? -12.203 -4.397 29.100 1.00 93.06 316 GLU A N 1
ATOM 2467 C CA . GLU A 1 316 ? -11.632 -5.554 29.796 1.00 93.06 316 GLU A CA 1
ATOM 2468 C C . GLU A 1 316 ? -10.225 -5.272 30.330 1.00 93.06 316 GLU A C 1
ATOM 2470 O O . GLU A 1 316 ? -9.891 -5.678 31.440 1.00 93.06 316 GLU A O 1
ATOM 2475 N N . LEU A 1 317 ? -9.409 -4.561 29.548 1.00 94.62 317 LEU A N 1
ATOM 2476 C CA . LEU A 1 317 ? -7.997 -4.330 29.837 1.00 94.62 317 LEU A CA 1
ATOM 2477 C C . LEU A 1 317 ? -7.721 -2.953 30.452 1.00 94.62 317 LEU A C 1
ATOM 2479 O O . LEU A 1 317 ? -6.576 -2.675 30.785 1.00 94.62 317 LEU A O 1
ATOM 2483 N N . GLU A 1 318 ? -8.720 -2.079 30.623 1.00 92.56 318 GLU A N 1
ATOM 2484 C CA . GLU A 1 318 ? -8.497 -0.656 30.933 1.00 92.56 318 GLU A CA 1
ATOM 2485 C C . GLU A 1 318 ? -7.593 -0.429 32.153 1.00 92.56 318 GLU A C 1
ATOM 2487 O O . GLU A 1 318 ? -6.731 0.447 32.129 1.00 92.56 318 GLU A O 1
ATOM 2492 N N . SER A 1 319 ? -7.744 -1.241 33.206 1.00 94.38 319 SER A N 1
ATOM 2493 C CA . SER A 1 319 ? -6.926 -1.147 34.425 1.00 94.38 319 SER A CA 1
ATOM 2494 C C . SER A 1 319 ? -5.470 -1.578 34.243 1.00 94.38 319 SER A C 1
ATOM 2496 O O . SER A 1 319 ? -4.637 -1.315 35.108 1.00 94.38 319 SER A O 1
ATOM 2498 N N . GLU A 1 320 ? -5.173 -2.276 33.153 1.00 95.19 320 GLU A N 1
ATOM 2499 C CA . GLU A 1 320 ? -3.857 -2.815 32.832 1.00 95.19 320 GLU A CA 1
ATOM 2500 C C . GLU A 1 320 ? -3.131 -1.991 31.767 1.00 95.19 320 GLU A C 1
ATOM 2502 O O . GLU A 1 320 ? -1.922 -2.143 31.610 1.00 95.19 320 GLU A O 1
ATOM 2507 N N . LEU A 1 321 ? -3.835 -1.115 31.050 1.00 96.81 321 LEU A N 1
ATOM 2508 C CA . LEU A 1 321 ? -3.272 -0.329 29.958 1.00 96.81 321 LEU A CA 1
ATOM 2509 C C . LEU A 1 321 ? -2.609 0.955 30.467 1.00 96.81 321 LEU A C 1
ATOM 2511 O O . LEU A 1 321 ? -3.096 1.639 31.367 1.00 96.81 321 LEU A O 1
ATOM 2515 N N . LEU A 1 322 ? -1.500 1.325 29.832 1.00 97.38 322 LEU A N 1
ATOM 2516 C CA . LEU A 1 322 ? -0.879 2.632 30.002 1.00 97.38 322 LEU A CA 1
ATOM 2517 C C . LEU A 1 322 ? -1.609 3.653 29.131 1.00 97.38 322 LEU A C 1
ATOM 2519 O O . LEU A 1 322 ? -1.683 3.483 27.917 1.00 97.38 322 LEU A O 1
ATOM 2523 N N . TYR A 1 323 ? -2.115 4.722 29.741 1.00 97.75 323 TYR A N 1
ATOM 2524 C CA . TYR A 1 323 ? -2.790 5.800 29.024 1.00 97.75 323 TYR A CA 1
ATOM 2525 C C . TYR A 1 323 ? -1.856 6.990 28.774 1.00 97.75 323 TYR A C 1
ATOM 2527 O O . TYR A 1 323 ? -1.256 7.521 29.710 1.00 97.75 323 TYR A O 1
ATOM 2535 N N . GLU A 1 324 ? -1.775 7.437 27.522 1.00 97.50 324 GLU A N 1
ATOM 2536 C CA . GLU A 1 324 ? -0.999 8.602 27.092 1.00 97.50 324 GLU A CA 1
ATOM 2537 C C . GLU A 1 324 ? -1.818 9.483 26.141 1.00 97.50 324 GLU A C 1
ATOM 2539 O O . GLU A 1 324 ? -2.602 8.998 25.324 1.00 97.50 324 GLU A O 1
ATOM 2544 N N . GLU A 1 325 ? -1.602 10.795 26.209 1.00 97.50 325 GLU A N 1
ATOM 2545 C CA . GLU A 1 325 ? -2.197 11.751 25.277 1.00 97.50 325 GLU A CA 1
ATOM 2546 C C . GLU A 1 325 ? -1.198 12.836 24.875 1.00 97.50 325 GLU A C 1
ATOM 2548 O O . GLU A 1 325 ? -0.380 13.283 25.680 1.00 97.50 325 GLU A O 1
ATOM 2553 N N . ASN A 1 326 ? -1.246 13.258 23.612 1.00 96.44 326 ASN A N 1
ATOM 2554 C CA . ASN A 1 326 ? -0.383 14.315 23.089 1.00 96.44 326 ASN A CA 1
ATOM 2555 C C . ASN A 1 326 ? -1.024 15.000 21.876 1.00 96.44 326 ASN A C 1
ATOM 2557 O O . ASN A 1 326 ? -1.801 14.380 21.155 1.00 96.44 326 ASN A O 1
ATOM 2561 N N . CYS A 1 327 ? -0.658 16.250 21.593 1.00 94.62 327 CYS A N 1
ATOM 2562 C CA . CYS A 1 327 ? -1.113 16.964 20.403 1.00 94.62 327 CYS A CA 1
ATOM 2563 C C . CYS A 1 327 ? 0.050 17.451 19.540 1.00 94.62 327 CYS A C 1
ATOM 2565 O O . CYS A 1 327 ? 1.030 18.010 20.029 1.00 94.62 327 CYS A O 1
ATOM 2567 N N . LYS A 1 328 ? -0.110 17.317 18.224 1.00 90.38 328 LYS A N 1
ATOM 2568 C CA . LYS A 1 328 ? 0.786 17.851 17.201 1.00 90.38 328 LYS A CA 1
ATOM 2569 C C . LYS A 1 328 ? -0.032 18.715 16.239 1.00 90.38 328 LYS A C 1
ATOM 2571 O O . LYS A 1 328 ? -0.742 18.211 15.376 1.00 90.38 328 LYS A O 1
ATOM 2576 N N . GLY A 1 329 ? 0.045 20.036 16.404 1.00 89.19 329 GLY A N 1
ATOM 2577 C CA . GLY A 1 329 ? -0.700 20.988 15.571 1.00 89.19 329 GLY A CA 1
ATOM 2578 C C . GLY A 1 329 ? -2.214 20.947 15.821 1.00 89.19 329 GLY A C 1
ATOM 2579 O O . GLY A 1 329 ? -2.673 21.267 16.922 1.00 89.19 329 GLY A O 1
ATOM 2580 N N . THR A 1 330 ? -2.993 20.605 14.792 1.00 90.88 330 THR A N 1
ATOM 2581 C CA . THR A 1 330 ? -4.462 20.450 14.841 1.00 90.88 330 THR A CA 1
ATOM 2582 C C . THR A 1 330 ? -4.914 19.044 15.233 1.00 90.88 330 THR A C 1
ATOM 2584 O O . THR A 1 330 ? -6.115 18.800 15.335 1.00 90.88 330 THR A O 1
ATOM 2587 N N . PHE A 1 331 ? -3.965 18.144 15.480 1.00 92.50 331 PHE A N 1
ATOM 2588 C CA . PHE A 1 331 ? -4.201 16.732 15.726 1.00 92.50 331 PHE A CA 1
ATOM 2589 C C . PHE A 1 331 ? -3.834 16.359 17.162 1.00 92.50 331 PHE A C 1
ATOM 2591 O O . PHE A 1 331 ? -2.766 16.742 17.640 1.00 92.50 331 PHE A O 1
ATOM 2598 N N . CYS A 1 332 ? -4.689 15.601 17.839 1.00 96.56 332 CYS A N 1
ATOM 2599 C CA . CYS A 1 332 ? -4.435 15.058 19.169 1.00 96.56 332 CYS A CA 1
ATOM 2600 C C . CYS A 1 332 ? -4.588 13.537 19.150 1.00 96.56 332 CYS A C 1
ATOM 2602 O O . CYS A 1 332 ? -5.513 13.008 18.541 1.00 96.56 332 CYS A O 1
ATOM 2604 N N . PHE A 1 333 ? -3.669 12.838 19.801 1.00 97.81 333 PHE A N 1
ATOM 2605 C CA . PHE A 1 333 ? -3.630 11.387 19.901 1.00 97.81 333 PHE A CA 1
ATOM 2606 C C . PHE A 1 333 ? -3.909 10.972 21.339 1.00 97.81 333 PHE A C 1
ATOM 2608 O O . PHE A 1 333 ? -3.353 11.559 22.267 1.00 97.81 333 PHE A O 1
ATOM 2615 N N . PHE A 1 334 ? -4.730 9.941 21.491 1.00 98.44 334 PHE A N 1
ATOM 2616 C CA . PHE A 1 334 ? -5.086 9.313 22.757 1.00 98.44 334 PHE A CA 1
ATOM 2617 C C . PHE A 1 334 ? -4.787 7.826 22.625 1.00 98.44 334 PHE A C 1
ATOM 2619 O O . PHE A 1 334 ? -5.310 7.181 21.714 1.00 98.44 334 PHE A O 1
ATOM 2626 N N . ARG A 1 335 ? -3.902 7.300 23.467 1.00 98.12 335 ARG A N 1
ATOM 2627 C CA . ARG A 1 335 ? -3.348 5.953 23.327 1.00 98.12 335 ARG A CA 1
ATOM 2628 C C . ARG A 1 335 ? -3.481 5.177 24.631 1.00 98.12 335 ARG A C 1
ATOM 2630 O O . ARG A 1 335 ? -3.139 5.691 25.689 1.00 98.12 335 ARG A O 1
ATOM 2637 N N . TRP A 1 336 ? -3.935 3.935 24.521 1.00 98.19 336 TRP A N 1
ATOM 2638 C CA . TRP A 1 336 ? -3.953 2.927 25.573 1.00 98.19 336 TRP A CA 1
ATOM 2639 C C . TRP A 1 336 ? -3.036 1.786 25.139 1.00 98.19 336 TRP A C 1
ATOM 2641 O O . TRP A 1 336 ? -3.282 1.156 24.115 1.00 98.19 336 TRP A O 1
ATOM 2651 N N . ASP A 1 337 ? -1.952 1.558 25.867 1.00 95.00 337 ASP A N 1
ATOM 2652 C CA . ASP A 1 337 ? -0.835 0.718 25.432 1.00 95.00 337 ASP A CA 1
ATOM 2653 C C . ASP A 1 337 ? -0.573 -0.421 26.426 1.00 95.00 337 ASP A C 1
ATOM 2655 O O . ASP A 1 337 ? -0.564 -0.197 27.638 1.00 95.00 337 ASP A O 1
ATOM 2659 N N . TYR A 1 338 ? -0.340 -1.633 25.919 1.00 94.81 338 TYR A N 1
ATOM 2660 C CA . TYR A 1 338 ? -0.107 -2.834 26.721 1.00 94.81 338 TYR A CA 1
ATOM 2661 C C . TYR A 1 338 ? 1.376 -3.250 26.804 1.00 94.81 338 TYR A C 1
ATOM 2663 O O . TYR A 1 338 ? 1.723 -4.383 27.143 1.00 94.81 338 TYR A O 1
ATOM 2671 N N . ARG A 1 339 ? 2.301 -2.321 26.531 1.00 93.88 339 ARG A N 1
ATOM 2672 C CA . ARG A 1 339 ? 3.764 -2.507 26.636 1.00 93.88 339 ARG A CA 1
ATOM 2673 C C . ARG A 1 339 ? 4.306 -2.707 28.053 1.00 93.88 339 ARG A C 1
ATOM 2675 O O . ARG A 1 339 ? 5.503 -2.895 28.220 1.00 93.88 339 ARG A O 1
ATOM 2682 N N . ASN A 1 340 ? 3.474 -2.619 29.088 1.00 92.94 340 ASN A N 1
ATOM 2683 C CA . ASN A 1 340 ? 3.871 -2.889 30.476 1.00 92.94 340 ASN A CA 1
ATOM 2684 C C . ASN A 1 340 ? 3.968 -4.395 30.804 1.00 92.94 340 ASN A C 1
ATOM 2686 O O . ASN A 1 340 ? 4.199 -4.755 31.960 1.00 92.94 340 ASN A O 1
ATOM 2690 N N . ARG A 1 341 ? 3.793 -5.266 29.806 1.00 91.06 341 ARG A N 1
ATOM 2691 C CA . ARG A 1 341 ? 4.016 -6.714 29.868 1.00 91.06 341 ARG A CA 1
ATOM 2692 C C . ARG A 1 341 ? 5.331 -7.099 29.182 1.00 91.06 341 ARG A C 1
ATOM 2694 O O . ARG A 1 341 ? 5.873 -6.334 28.388 1.00 91.06 341 ARG A O 1
ATOM 2701 N N . ASP A 1 342 ? 5.834 -8.293 29.490 1.00 92.81 342 ASP A N 1
ATOM 2702 C CA . ASP A 1 342 ? 6.956 -8.882 28.755 1.00 92.81 342 ASP A CA 1
ATOM 2703 C C . ASP A 1 342 ? 6.440 -9.557 27.480 1.00 92.81 342 ASP A C 1
ATOM 2705 O O . ASP A 1 342 ? 5.702 -10.538 27.546 1.00 92.81 342 ASP A O 1
ATOM 2709 N N . TRP A 1 343 ? 6.822 -9.005 26.330 1.00 93.06 343 TRP A N 1
ATOM 2710 C CA . TRP A 1 343 ? 6.459 -9.503 25.000 1.00 93.06 343 TRP A CA 1
ATOM 2711 C C . TRP A 1 343 ? 7.597 -10.282 24.331 1.00 93.06 343 TRP A C 1
ATOM 2713 O O . TRP A 1 343 ? 7.491 -10.653 23.159 1.00 93.06 343 TRP A O 1
ATOM 2723 N N . THR A 1 344 ? 8.699 -10.525 25.046 1.00 93.75 344 THR A N 1
ATOM 2724 C CA . THR A 1 344 ? 9.860 -11.244 24.515 1.00 93.75 344 THR A CA 1
ATOM 2725 C C . THR A 1 344 ? 9.458 -12.641 24.046 1.00 93.75 344 THR A C 1
ATOM 2727 O O . THR A 1 344 ? 8.814 -13.396 24.771 1.00 93.75 344 THR A O 1
ATOM 2730 N N . GLY A 1 345 ? 9.854 -13.003 22.824 1.00 90.50 345 GLY A N 1
ATOM 2731 C CA . GLY A 1 345 ? 9.528 -14.307 22.236 1.00 90.50 345 GLY A CA 1
ATOM 2732 C C . GLY A 1 345 ? 8.117 -14.415 21.648 1.00 90.50 345 GLY A C 1
ATOM 2733 O O . GLY A 1 345 ? 7.719 -15.509 21.260 1.00 90.50 345 GLY A O 1
ATOM 2734 N N . THR A 1 346 ? 7.381 -13.304 21.557 1.00 90.44 346 THR A N 1
ATOM 2735 C CA . THR A 1 346 ? 6.094 -13.222 20.849 1.00 90.44 346 THR A CA 1
ATOM 2736 C C . THR A 1 346 ? 6.236 -12.426 19.552 1.00 90.44 346 THR A C 1
ATOM 2738 O O . THR A 1 346 ? 7.145 -11.600 19.421 1.00 90.44 346 THR A O 1
ATOM 2741 N N . ASP A 1 347 ? 5.290 -12.594 18.627 1.00 87.19 347 ASP A N 1
ATOM 2742 C CA . ASP A 1 347 ? 5.225 -11.773 17.408 1.00 87.19 347 ASP A CA 1
ATOM 2743 C C . ASP A 1 347 ? 4.971 -10.281 17.715 1.00 87.19 347 ASP A C 1
ATOM 2745 O O . ASP A 1 347 ? 5.293 -9.406 16.914 1.00 87.19 347 ASP A O 1
ATOM 2749 N N . TRP A 1 348 ? 4.474 -9.972 18.917 1.00 89.00 348 TRP A N 1
ATOM 2750 C CA . TRP A 1 348 ? 4.172 -8.624 19.402 1.00 89.00 348 TRP A CA 1
ATOM 2751 C C . TRP A 1 348 ? 5.366 -7.923 20.065 1.00 89.00 348 TRP A C 1
ATOM 2753 O O . TRP A 1 348 ? 5.245 -6.783 20.505 1.00 89.00 348 TRP A O 1
ATOM 2763 N N . MET A 1 349 ? 6.541 -8.562 20.118 1.00 87.94 349 MET A N 1
ATOM 2764 C CA . MET A 1 349 ? 7.739 -8.003 20.760 1.00 87.94 349 MET A CA 1
ATOM 2765 C C . MET A 1 349 ? 8.126 -6.622 20.208 1.00 87.94 349 MET A C 1
ATOM 2767 O O . MET A 1 349 ? 8.516 -5.736 20.965 1.00 87.94 349 MET A O 1
ATOM 2771 N N . MET A 1 350 ? 8.019 -6.435 18.888 1.00 86.12 350 MET A N 1
ATOM 2772 C CA . MET A 1 350 ? 8.387 -5.178 18.223 1.00 86.12 350 MET A CA 1
ATOM 2773 C C . MET A 1 350 ? 7.299 -4.108 18.322 1.00 86.12 350 MET A C 1
ATOM 2775 O O . MET A 1 350 ? 7.579 -2.923 18.146 1.00 86.12 350 MET A O 1
ATOM 2779 N N . MET A 1 351 ? 6.060 -4.520 18.580 1.00 89.00 351 MET A N 1
ATOM 2780 C CA . MET A 1 351 ? 4.914 -3.631 18.644 1.00 89.00 351 MET A CA 1
ATOM 2781 C C . MET A 1 351 ? 3.874 -4.211 19.601 1.00 89.00 351 MET A C 1
ATOM 2783 O O . MET A 1 351 ? 2.947 -4.876 19.149 1.00 89.00 351 MET A O 1
ATOM 2787 N N . PRO A 1 352 ? 4.024 -3.985 20.918 1.00 93.94 352 PRO A N 1
ATOM 2788 C CA . PRO A 1 352 ? 3.043 -4.425 21.900 1.00 93.94 352 PRO A CA 1
ATOM 2789 C C . PRO A 1 352 ? 1.627 -3.959 21.544 1.00 93.94 352 PRO A C 1
ATOM 2791 O O . PRO A 1 352 ? 1.488 -2.867 20.983 1.00 93.94 352 PRO A O 1
ATOM 2794 N N . PRO A 1 353 ? 0.575 -4.721 21.886 1.00 95.62 353 PRO A N 1
ATOM 2795 C CA . PRO A 1 353 ? -0.796 -4.344 21.586 1.00 95.62 353 PRO A CA 1
ATOM 2796 C C . PRO A 1 353 ? -1.177 -2.979 22.156 1.00 95.62 353 PRO A C 1
ATOM 2798 O O . PRO A 1 353 ? -0.810 -2.618 23.275 1.00 95.62 353 PRO A O 1
ATOM 2801 N N . PHE A 1 354 ? -1.946 -2.216 21.388 1.00 96.75 354 PHE A N 1
ATOM 2802 C CA . PHE A 1 354 ? -2.387 -0.883 21.757 1.00 96.75 354 PHE A CA 1
ATOM 2803 C C . PHE A 1 354 ? -3.683 -0.501 21.045 1.00 96.75 354 PHE A C 1
ATOM 2805 O O . PHE A 1 354 ? -4.058 -1.053 20.011 1.00 96.75 354 PHE A O 1
ATOM 2812 N N . LEU A 1 355 ? -4.350 0.506 21.594 1.00 97.81 355 LEU A N 1
ATOM 2813 C CA . LEU A 1 355 ? -5.421 1.236 20.943 1.00 97.81 355 LEU A CA 1
ATOM 2814 C C . LEU A 1 355 ? -5.023 2.704 20.887 1.00 97.81 355 LEU A C 1
ATOM 2816 O O . LEU A 1 355 ? -4.645 3.289 21.897 1.00 97.81 355 LEU A O 1
ATOM 2820 N N . GLN A 1 356 ? -5.112 3.317 19.715 1.00 97.88 356 GLN A N 1
ATOM 2821 C CA . GLN A 1 356 ? -4.848 4.732 19.511 1.00 97.88 356 GLN A CA 1
ATOM 2822 C C . GLN A 1 356 ? -5.988 5.375 18.728 1.00 97.88 356 GLN A C 1
ATOM 2824 O O . GLN A 1 356 ? -6.359 4.904 17.655 1.00 97.88 356 GLN A O 1
ATOM 2829 N N . VAL A 1 357 ? -6.506 6.488 19.241 1.00 98.38 357 VAL A N 1
ATOM 2830 C CA . VAL A 1 357 ? -7.487 7.332 18.556 1.00 98.38 357 VAL A CA 1
ATOM 2831 C C . VAL A 1 357 ? -6.856 8.684 18.268 1.00 98.38 357 VAL A C 1
ATOM 2833 O O . VAL A 1 357 ? -6.357 9.364 19.165 1.00 98.38 357 VAL A O 1
ATOM 2836 N N . GLY A 1 358 ? -6.890 9.072 17.002 1.00 97.12 358 GLY A N 1
ATOM 2837 C CA . GLY A 1 358 ? -6.503 10.384 16.530 1.00 97.12 358 GLY A CA 1
ATOM 2838 C C . GLY A 1 358 ? -7.710 11.272 16.293 1.00 97.12 358 GLY A C 1
ATOM 2839 O O . GLY A 1 358 ? -8.558 10.955 15.458 1.00 97.12 358 GLY A O 1
ATOM 2840 N N . VAL A 1 359 ? -7.774 12.397 16.998 1.00 97.06 359 VAL A N 1
ATOM 2841 C CA . VAL A 1 359 ? -8.889 13.343 16.944 1.00 97.06 359 VAL A CA 1
ATOM 2842 C C . VAL A 1 359 ? -8.380 14.713 16.508 1.00 97.06 359 VAL A C 1
ATOM 2844 O O . VAL A 1 359 ? -7.410 15.246 17.051 1.00 97.06 359 VAL A O 1
ATOM 2847 N N . LEU A 1 360 ? -9.052 15.306 15.527 1.00 95.38 360 LEU A N 1
ATOM 2848 C CA . LEU A 1 360 ? -8.851 16.699 15.148 1.00 95.38 360 LEU A CA 1
ATOM 2849 C C . LEU A 1 360 ? -9.357 17.631 16.252 1.00 95.38 360 LEU A C 1
ATOM 2851 O O . LEU A 1 360 ? -10.287 17.302 16.982 1.00 95.38 360 LEU A O 1
ATOM 2855 N N . LYS A 1 361 ? -8.814 18.846 16.339 1.00 95.81 361 LYS A N 1
ATOM 2856 C CA . LYS A 1 361 ? -9.216 19.832 17.358 1.00 95.81 361 LYS A CA 1
ATOM 2857 C C . LYS A 1 361 ? -10.701 20.203 17.360 1.00 95.81 361 LYS A C 1
ATOM 2859 O O . LYS A 1 361 ? -11.177 20.690 18.375 1.00 95.81 361 LYS A O 1
ATOM 2864 N N . ASN A 1 362 ? -11.443 19.954 16.285 1.00 95.56 362 ASN A N 1
ATOM 2865 C CA . ASN A 1 362 ? -12.900 20.125 16.249 1.00 95.56 362 ASN A CA 1
ATOM 2866 C C . ASN A 1 362 ? -13.693 18.895 16.731 1.00 95.56 362 ASN A C 1
ATOM 2868 O O . ASN A 1 362 ? -14.921 18.919 16.747 1.00 95.56 362 ASN A O 1
ATOM 2872 N N . GLY A 1 363 ? -13.016 17.822 17.144 1.00 95.56 363 GLY A N 1
ATOM 2873 C CA . GLY A 1 363 ? -13.623 16.590 17.644 1.00 95.56 363 GLY A CA 1
ATOM 2874 C C . GLY A 1 363 ? -13.856 15.505 16.595 1.00 95.56 363 GLY A C 1
ATOM 2875 O O . GLY A 1 363 ? -14.388 14.455 16.938 1.00 95.56 363 GLY A O 1
ATOM 2876 N N . ARG A 1 364 ? -13.480 15.718 15.328 1.00 94.19 364 ARG A N 1
ATOM 2877 C CA . ARG A 1 364 ? -13.602 14.678 14.294 1.00 94.19 364 ARG A CA 1
ATOM 2878 C C . ARG A 1 364 ? -12.544 13.591 14.484 1.00 94.19 364 ARG A C 1
ATOM 2880 O O . ARG A 1 364 ? -11.368 13.908 14.654 1.00 94.19 364 ARG A O 1
ATOM 2887 N N . ILE A 1 365 ? -12.952 12.326 14.391 1.00 95.56 365 ILE A N 1
ATOM 2888 C CA . ILE A 1 365 ? -12.025 11.189 14.318 1.00 95.56 365 ILE A CA 1
ATOM 2889 C C . ILE A 1 365 ? -11.316 11.229 12.968 1.00 95.56 365 ILE A C 1
ATOM 2891 O O . ILE A 1 365 ? -11.961 11.407 11.934 1.00 95.56 365 ILE A O 1
ATOM 2895 N N . ALA A 1 366 ? -9.996 11.095 12.986 1.00 93.75 366 ALA A N 1
ATOM 2896 C CA . ALA A 1 366 ? -9.176 11.165 11.785 1.00 93.75 366 ALA A CA 1
ATOM 2897 C C . ALA A 1 366 ? -8.206 9.992 11.647 1.00 93.75 366 ALA A C 1
ATOM 2899 O O . ALA A 1 366 ? -7.941 9.578 10.525 1.00 93.75 366 ALA A O 1
ATOM 2900 N N . THR A 1 367 ? -7.717 9.427 12.754 1.00 95.50 367 THR A N 1
ATOM 2901 C CA . THR A 1 367 ? -7.022 8.135 12.728 1.00 95.50 367 THR A CA 1
ATOM 2902 C C . THR A 1 367 ? -7.546 7.223 13.822 1.00 95.50 367 THR A C 1
ATOM 2904 O O . THR A 1 367 ? -8.047 7.672 14.855 1.00 95.50 367 THR A O 1
ATOM 2907 N N . TYR A 1 368 ? -7.410 5.927 13.599 1.00 97.19 368 TYR A N 1
ATOM 2908 C CA . TYR A 1 368 ? -7.720 4.899 14.576 1.00 97.19 368 TYR A CA 1
ATOM 2909 C C . TYR A 1 368 ? -6.794 3.720 14.332 1.00 97.19 368 TYR A C 1
ATOM 2911 O O . TYR A 1 368 ? -6.473 3.418 13.188 1.00 97.19 368 TYR A O 1
ATOM 2919 N N . ASN A 1 369 ? -6.336 3.074 15.389 1.00 97.06 369 ASN A N 1
ATOM 2920 C CA . ASN A 1 369 ? -5.572 1.845 15.289 1.00 97.06 369 ASN A CA 1
ATOM 2921 C C . ASN A 1 369 ? -5.828 1.038 16.552 1.00 97.06 369 ASN A C 1
ATOM 2923 O O . ASN A 1 369 ? -5.612 1.546 17.650 1.00 97.06 369 ASN A O 1
ATOM 2927 N N . ASN A 1 370 ? -6.340 -0.171 16.402 1.00 96.62 370 ASN A N 1
ATOM 2928 C CA . ASN A 1 370 ? -6.736 -1.018 17.505 1.00 96.62 370 ASN A CA 1
ATOM 2929 C C . ASN A 1 370 ? -6.217 -2.425 17.270 1.00 96.62 370 ASN A C 1
ATOM 2931 O O . ASN A 1 370 ? -6.832 -3.241 16.587 1.00 96.62 370 ASN A O 1
ATOM 2935 N N . THR A 1 371 ? -5.071 -2.690 17.876 1.00 95.50 371 THR A N 1
ATOM 2936 C CA . THR A 1 371 ? -4.469 -4.015 17.901 1.00 95.50 371 THR A CA 1
ATOM 2937 C C . THR A 1 371 ? -4.833 -4.768 19.173 1.00 95.50 371 THR A C 1
ATOM 2939 O O . THR A 1 371 ? -4.607 -5.973 19.234 1.00 95.50 371 THR A O 1
ATOM 2942 N N . LEU A 1 372 ? -5.463 -4.103 20.159 1.00 95.25 372 LEU A N 1
ATOM 2943 C CA . LEU A 1 372 ? -5.966 -4.770 21.360 1.00 95.25 372 LEU A CA 1
ATOM 2944 C C . LEU A 1 372 ? -6.937 -5.885 20.991 1.00 95.25 372 LEU A C 1
ATOM 2946 O O . LEU A 1 372 ? -6.797 -6.988 21.493 1.00 95.25 372 LEU A O 1
ATOM 2950 N N . ASP A 1 373 ? -7.865 -5.646 20.069 1.00 93.56 373 ASP A N 1
ATOM 2951 C CA . ASP A 1 373 ? -8.853 -6.656 19.661 1.00 93.56 373 ASP A CA 1
ATOM 2952 C C . ASP A 1 373 ? -8.270 -7.805 18.814 1.00 93.56 373 ASP A C 1
ATOM 2954 O O . ASP A 1 373 ? -9.005 -8.724 18.457 1.00 93.56 373 ASP A O 1
ATOM 2958 N N . LEU A 1 374 ? -6.976 -7.761 18.476 1.00 91.56 374 LEU A N 1
ATOM 2959 C CA . LEU A 1 374 ? -6.361 -8.636 17.473 1.00 91.56 374 LEU A CA 1
ATOM 2960 C C . LEU A 1 374 ? -5.312 -9.607 18.029 1.00 91.56 374 LEU A C 1
ATOM 2962 O O . LEU A 1 374 ? -4.856 -10.482 17.294 1.00 91.56 374 LEU A O 1
ATOM 2966 N N . PHE A 1 375 ? -4.906 -9.448 19.290 1.00 87.81 375 PHE A N 1
ATOM 2967 C CA . PHE A 1 375 ? -3.967 -10.358 19.953 1.00 87.81 375 PHE A CA 1
ATOM 2968 C C . PHE A 1 375 ? -4.703 -11.349 20.861 1.00 87.81 375 PHE A C 1
ATOM 2970 O O . PHE A 1 375 ? -5.761 -11.020 21.394 1.00 87.81 375 PHE A O 1
ATOM 2977 N N . GLU A 1 376 ? -4.139 -12.536 21.072 1.00 78.88 376 GLU A N 1
ATOM 2978 C CA . GLU A 1 376 ? -4.681 -13.558 21.984 1.00 78.88 376 GLU A CA 1
ATOM 2979 C C . GLU A 1 376 ? -3.875 -13.644 23.280 1.00 78.88 376 GLU A C 1
ATOM 2981 O O . GLU A 1 376 ? -2.623 -13.631 23.203 1.00 78.88 376 GLU A O 1
#

Sequence (376 aa):
MQKSSMIGLSILALTGAFFLLALYQMASERAALQEVVANPTSLPTLTFTAPTQTPIPTTSSKEHVFEQIRQLAVEYEQAIQSEKKNGEYSKDPQTGEDIFLFQGESYSRIQDLEQKLWENINQLNTLYVQIYRDELKPTPFPTQNSAEESKLYYDLLVSQTNDYCADAWNMEVKPGTILIYRVDEGKYLPMGAGDDYARCETYGQMIEEWRTAPILAKVNKDADMAMIRQVMGNPDLELTFQSASGSANAPGRSGVIYSDQTGAQYYVDVDTARLAAIEPGLSGHPDIPPAETKTMDELRGIARQFAATNSPRLAELESELLYEENCKGTFCFFRWDYRNRDWTGTDWMMMPPFLQVGVLKNGRIATYNNTLDLFE

Radius of gyration: 29.07 Å; Cα contacts (8 Å, |Δi|>4): 443; chains: 1; bounding box: 69×76×96 Å

pLDDT: mean 83.18, std 21.87, range [24.36, 98.5]

Foldseek 3Di:
DDDDDDDDPPPVVVVVVVVVVVVVVVVVVVVVPDDDDDDDDDDDDDDDPDPPPPPPPPQPPLNVLVVVLLVLLVVLVVLCVVQQVQWDWDADPVPRDIFIAHDDVSLVVSVVSVVVSCVSNVVSQVVSLVVLCVVVVDDPDDDDPDPVRLVVVLVVLVVCLCVLCVCVVVPDDDVPFRWHQDNVRRDTDTHDHDDSNSSNVNSVVVSVCSVCVVLVVLDDPVLLVCQVCVLQVHNPFDKDWDGKDADPQAPPWIWTWIATPQRWIWTATRVVRATAKIRFHPPDDDDDDPVLFDDPVVLVVLQVVSCVVRDVVCVVCVVQWDWDWDDDDQKIKIKTFNVVDDCPPHPCNVPGFMWMWIAGRNNRTRIIHGCSNVDD

Nearest PDB structures (foldseek):
  4poi-assembly1_A  TM=3.665E-01  e=5.191E-02  Bacteroides caccae ATCC 43185
  2db2-assembly1_A  TM=3.205E-01  e=1.341E+00  Homo sapiens
  3rqf-assembly1_D  TM=2.836E-01  e=7.195E+00  Homo sapiens
  5a3f-assembly1_A  TM=1.302E-01  e=5.337E-01  Homo sapiens